Protein 2Z73 (pdb70)

GO terms:
  GO:0016020 membrane (C, IDA)
  GO:0016918 retinal binding (F, IDA)

Foldseek 3Di:
DALADDPFADDDVLQRVDDADDLVVLQCLQVLLQVLLVLLLVLLVLLLVLLVPPPVNPFLLCVLVNQLSVLLNQLSNLQHPPQQSVCSNVLHRPPHDVSQLVQQLSNQLSLLLNLLSLLVSLVQLCQQQLDEVVRRDHDDNVNSVVSVVCSNVLSNVLSCCQVPPLWHWAAAQSRRHIHTDLQDADPSNVVSLVCCCVSSPVNSVCSNCVSVVSSVVCVVVHVVVLVVVVVVPQPVLSVLVVLLNVLSVLVSVLSVVLSVLQCVLVVQLSVLSNCSRPNDVVCRHSCSNSVSVSSNSSSSSPSSVSCCQRPQVSVVSCCVPVVVVCPVPDHDPVSCVSVCSNPPDDDPSD/DAQLDDPFADDDVLQRPDDADDLCVLQVLLVLLQVLLVLLLVLLVLLLVLLVPPPVNVFLLCVLVNQLSVLLNQLSNLQHPPQQNVCSNVLHRDPHDVSQLVSQLSNQLSLLLNLLSLLVSLVLLCQQALDDPVRRDHDHNVVSVVSNVVSNCQSNVLSVCQVVPQWHWAAAQSRRHIHTDLQDQDPSNVVSLVCSCVSSPVVSVVSNCVSVVSRVVRVVVRVVVLVVPVPPPPDCVNLQVVLLVVLSVLVVVLSVVLSCLLCVLQVQLSVLSVCSNPNDVVCNHSCSNVVSVSSNSSSSSPSSVSCCQRVQVSVVSCCVPVVVVCVVPHHDPVSCPSVCSNPVDDD

Radius of gyration: 41.94 Å; Cα contacts (8 Å, |Δi|>4): 1017; chains: 2; bounding box: 40×45×154 Å

Structure (mmCIF, N/CA/C/O backbone):
data_2Z73
#
_entry.id   2Z73
#
_cell.length_a   122.550
_cell.length_b   122.550
_cell.length_c   158.740
_cell.angle_alpha   90.00
_cell.angle_beta   90.00
_cell.angle_gamma   120.00
#
_symmetry.space_group_name_H-M   'P 62'
#
loop_
_entity.id
_entity.type
_entity.pdbx_description
1 polymer Rhodopsin
2 non-polymer 'octyl beta-D-glucopyranoside'
3 non-polymer RETINAL
4 non-polymer 'PALMITIC ACID'
5 non-polymer DOCOSANE
6 non-polymer 'SULFATE ION'
7 non-polymer 1,2-DIACYL-SN-GLYCERO-3-PHOSPHOCHOLINE
8 water water
#
loop_
_atom_site.group_PDB
_atom_site.id
_atom_site.type_symbol
_atom_site.label_atom_id
_atom_site.label_alt_id
_atom_site.label_comp_id
_atom_site.label_asym_id
_atom_site.label_entity_id
_atom_site.label_seq_id
_atom_site.pdbx_PDB_ins_code
_atom_site.Cartn_x
_atom_site.Cartn_y
_atom_site.Cartn_z
_atom_site.occupancy
_atom_site.B_iso_or_equiv
_atom_site.auth_seq_id
_atom_site.auth_comp_id
_atom_site.auth_asym_id
_atom_site.auth_atom_id
_atom_site.pdbx_PDB_model_num
ATOM 1 N N . GLU A 1 9 ? 5.011 32.057 32.041 1.00 71.96 9 GLU A N 1
ATOM 2 C CA . GLU A 1 9 ? 6.355 32.375 31.472 1.00 72.88 9 GLU A CA 1
ATOM 3 C C . GLU A 1 9 ? 7.470 32.238 32.511 1.00 72.11 9 GLU A C 1
ATOM 4 O O . GLU A 1 9 ? 8.579 31.821 32.181 1.00 72.64 9 GLU A O 1
ATOM 10 N N . THR A 1 10 ? 7.168 32.607 33.758 1.00 70.09 10 THR A N 1
ATOM 11 C CA . THR A 1 10 ? 8.123 32.520 34.863 1.00 63.01 10 THR A CA 1
ATOM 12 C C . THR A 1 10 ? 7.415 31.978 36.105 1.00 61.08 10 THR A C 1
ATOM 13 O O . THR A 1 10 ? 6.182 31.921 36.148 1.00 58.92 10 THR A O 1
ATOM 17 N N . TRP A 1 11 ? 8.201 31.577 37.104 1.00 58.68 11 TRP A N 1
ATOM 18 C CA . TRP A 1 11 ? 7.681 31.025 38.358 1.00 55.01 11 TRP A CA 1
ATOM 19 C C . TRP A 1 11 ? 7.704 32.045 39.484 1.00 55.47 11 TRP A C 1
ATOM 20 O O . TRP A 1 11 ? 7.123 31.820 40.540 1.00 58.96 11 TRP A O 1
ATOM 31 N N . TRP A 1 12 ? 8.389 33.158 39.264 1.00 54.25 12 TRP A N 1
ATOM 32 C CA . TRP A 1 12 ? 8.523 34.178 40.285 1.00 53.19 12 TRP A CA 1
ATOM 33 C C . TRP A 1 12 ? 7.668 35.421 40.064 1.00 51.38 12 TRP A C 1
ATOM 34 O O . TRP A 1 12 ? 7.538 36.247 40.967 1.00 51.29 12 TRP A O 1
ATOM 45 N N . TYR A 1 13 ? 7.087 35.563 38.878 1.00 49.82 13 TYR A N 1
ATOM 46 C CA . TYR A 1 13 ? 6.306 36.758 38.574 1.00 51.13 13 TYR A CA 1
ATOM 47 C C . TYR A 1 13 ? 5.193 37.127 39.522 1.00 50.79 13 TYR A C 1
ATOM 48 O O . TYR A 1 13 ? 4.280 36.343 39.769 1.00 50.90 13 TYR A O 1
ATOM 57 N N . ASN A 1 14 ? 5.266 38.348 40.034 1.00 48.69 14 ASN A N 1
ATOM 58 C CA . ASN A 1 14 ? 4.243 38.843 40.923 1.00 47.87 14 ASN A CA 1
ATOM 59 C C . ASN A 1 14 ? 3.583 40.057 40.277 1.00 48.35 14 ASN A C 1
ATOM 60 O O . ASN A 1 14 ? 4.233 41.054 39.980 1.00 46.58 14 ASN A O 1
ATOM 65 N N . PRO A 1 15 ? 2.273 39.981 40.046 1.00 50.04 15 PRO A N 1
ATOM 66 C CA . PRO A 1 15 ? 1.560 41.096 39.428 1.00 48.75 15 PRO A CA 1
ATOM 67 C C . PRO A 1 15 ? 1.474 42.349 40.286 1.00 48.31 15 PRO A C 1
ATOM 68 O O . PRO A 1 15 ? 1.180 43.427 39.774 1.00 48.29 15 PRO A O 1
ATOM 72 N N . SER A 1 16 ? 1.746 42.214 41.583 1.00 49.09 16 SER A N 1
ATOM 73 C CA . SER A 1 16 ? 1.661 43.340 42.521 1.00 47.28 16 SER A CA 1
ATOM 74 C C . SER A 1 16 ? 2.999 43.978 42.865 1.00 49.04 16 SER A C 1
ATOM 75 O O . SER A 1 16 ? 3.078 45.185 43.098 1.00 48.66 16 SER A O 1
ATOM 78 N N . ILE A 1 17 ? 4.045 43.158 42.903 1.00 50.93 17 ILE A N 1
ATOM 79 C CA . ILE A 1 17 ? 5.371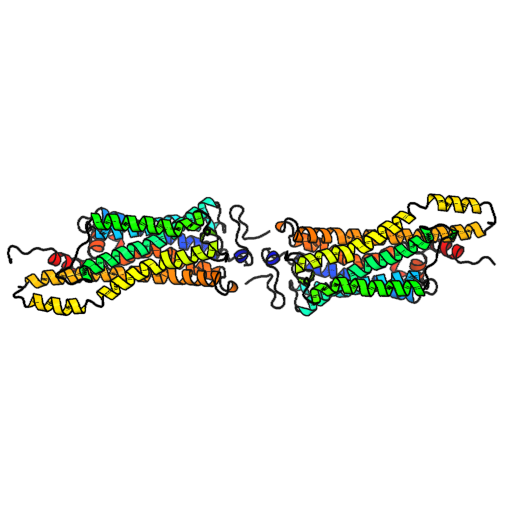 43.606 43.294 1.00 49.88 17 ILE A CA 1
ATOM 80 C C . ILE A 1 17 ? 6.420 43.230 42.250 1.00 52.39 17 ILE A C 1
ATOM 81 O O . ILE A 1 17 ? 6.429 42.106 41.753 1.00 54.40 17 ILE A O 1
ATOM 86 N N . VAL A 1 18 ? 7.301 44.170 41.913 1.00 49.62 18 VAL A N 1
ATOM 87 C CA . VAL A 1 18 ? 8.338 43.895 40.926 1.00 47.50 18 VAL A CA 1
ATOM 88 C C . VAL A 1 18 ? 9.512 43.232 41.613 1.00 44.80 18 VAL A C 1
ATOM 89 O O . VAL A 1 18 ? 10.237 43.885 42.345 1.00 42.14 18 VAL A O 1
ATOM 93 N N . VAL A 1 19 ? 9.691 41.938 41.368 1.00 44.08 19 VAL A N 1
ATOM 94 C CA . VAL A 1 19 ? 10.789 41.170 41.942 1.00 43.69 19 VAL A CA 1
ATOM 95 C C . VAL A 1 19 ? 12.142 41.593 41.379 1.00 43.87 19 VAL A C 1
ATOM 96 O O . VAL A 1 19 ? 12.318 41.657 40.170 1.00 48.86 19 VAL A O 1
ATOM 100 N N . HIS A 1 20 ? 13.100 41.877 42.249 1.00 45.30 20 HIS A N 1
ATOM 101 C CA . HIS A 1 20 ? 14.424 42.278 41.801 1.00 45.86 20 HIS A CA 1
ATOM 102 C C . HIS A 1 20 ? 15.000 41.181 40.935 1.00 48.52 20 HIS A C 1
ATOM 103 O O . HIS A 1 20 ? 14.874 40.000 41.259 1.00 49.87 20 HIS A O 1
ATOM 110 N N . PRO A 1 21 ? 15.645 41.556 39.817 1.00 49.22 21 PRO A N 1
ATOM 111 C CA . PRO A 1 21 ? 16.259 40.626 38.868 1.00 48.14 21 PRO A CA 1
ATOM 112 C C . PRO A 1 21 ? 17.076 39.538 39.553 1.00 49.44 21 PRO A C 1
ATOM 113 O O . PRO A 1 21 ? 17.087 38.386 39.122 1.00 51.32 21 PRO A O 1
ATOM 117 N N . HIS A 1 22 ? 17.758 39.911 40.628 1.00 48.63 22 HIS A N 1
ATOM 118 C CA . HIS A 1 22 ? 18.583 38.963 41.351 1.00 46.28 22 HIS A CA 1
ATOM 119 C C . HIS A 1 22 ? 17.862 37.702 41.789 1.00 46.06 22 HIS A C 1
ATOM 120 O O . HIS A 1 22 ? 18.412 36.607 41.684 1.00 49.75 22 HIS A O 1
ATOM 127 N N . TRP A 1 23 ? 16.641 37.841 42.288 1.00 45.13 23 TRP A N 1
ATOM 128 C CA . TRP A 1 23 ? 15.892 36.669 42.745 1.00 45.22 23 TRP A CA 1
ATOM 129 C C . TRP A 1 23 ? 15.264 35.919 41.578 1.00 44.52 23 TRP A C 1
ATOM 130 O O . TRP A 1 23 ? 14.820 34.785 41.714 1.00 43.05 23 TRP A O 1
ATOM 141 N N . ARG A 1 24 ? 15.251 36.559 40.419 1.00 46.30 24 ARG A N 1
ATOM 142 C CA . ARG A 1 24 ? 14.649 35.989 39.223 1.00 46.17 24 ARG A CA 1
ATOM 143 C C . ARG A 1 24 ? 15.497 34.984 38.472 1.00 47.68 24 ARG A C 1
ATOM 144 O O . ARG A 1 24 ? 14.975 34.197 37.692 1.00 48.87 24 ARG A O 1
ATOM 152 N N . GLU A 1 25 ? 16.801 34.993 38.697 1.00 49.01 25 GLU A N 1
ATOM 153 C CA . GLU A 1 25 ? 17.658 34.072 37.976 1.00 50.09 25 GLU A CA 1
ATOM 154 C C . GLU A 1 25 ? 17.701 32.671 38.577 1.00 49.48 25 GLU A C 1
ATOM 155 O O . GLU A 1 25 ? 18.243 31.746 37.976 1.00 53.39 25 GLU A O 1
ATOM 161 N N . PHE A 1 26 ? 17.116 32.497 39.750 1.00 48.05 26 PHE A N 1
ATOM 162 C CA . PHE A 1 26 ? 17.150 31.196 40.394 1.00 48.02 26 PHE A CA 1
ATOM 163 C C . PHE A 1 26 ? 15.994 30.296 40.032 1.00 49.02 26 PHE A C 1
ATOM 164 O O . PHE A 1 26 ? 14.954 30.757 39.570 1.00 48.05 26 PHE A O 1
ATOM 172 N N . ASP A 1 27 ? 16.201 28.996 40.223 1.00 52.11 27 ASP A N 1
ATOM 173 C CA . ASP A 1 27 ? 15.171 28.014 39.954 1.00 52.71 27 ASP A CA 1
ATOM 174 C C . ASP A 1 27 ? 14.266 28.058 41.161 1.00 53.48 27 ASP A C 1
ATOM 175 O O . ASP A 1 27 ? 14.673 28.497 42.237 1.00 54.76 27 ASP A O 1
ATOM 180 N N . GLN A 1 28 ? 13.037 27.597 40.996 1.00 53.99 28 GLN A N 1
ATOM 181 C CA . GLN A 1 28 ? 12.103 27.611 42.100 1.00 51.84 28 GLN A CA 1
ATOM 182 C C . GLN A 1 28 ? 12.337 26.444 43.036 1.00 51.98 28 GLN A C 1
ATOM 183 O O . GLN A 1 28 ? 12.336 25.288 42.611 1.00 52.63 28 GLN A O 1
ATOM 189 N N . VAL A 1 29 ? 12.536 26.754 44.315 1.00 51.08 29 VAL A N 1
ATOM 190 C CA . VAL A 1 29 ? 12.757 25.740 45.333 1.00 50.64 29 VAL A CA 1
ATOM 191 C C . VAL A 1 29 ? 11.587 24.767 45.316 1.00 53.84 29 VAL A C 1
ATOM 192 O O . VAL A 1 29 ? 10.497 25.105 44.877 1.00 57.85 29 VAL A O 1
ATOM 196 N N . PRO A 1 30 ? 11.802 23.538 45.797 1.00 56.05 30 PRO A N 1
ATOM 197 C CA . PRO A 1 30 ? 10.776 22.493 45.838 1.00 56.28 30 PRO A CA 1
ATOM 198 C C . PRO A 1 30 ? 9.554 22.834 46.696 1.00 56.91 30 PRO A C 1
ATOM 199 O O . PRO A 1 30 ? 9.640 23.628 47.632 1.00 57.81 30 PRO A O 1
ATOM 203 N N . ASP A 1 31 ? 8.423 22.208 46.383 1.00 55.40 31 ASP A N 1
ATOM 204 C CA . ASP A 1 31 ? 7.187 22.430 47.128 1.00 55.74 31 ASP A CA 1
ATOM 205 C C . ASP A 1 31 ? 7.395 22.216 48.626 1.00 57.41 31 ASP A C 1
ATOM 206 O O . ASP A 1 31 ? 6.996 23.042 49.449 1.00 59.64 31 ASP A O 1
ATOM 211 N N . ALA A 1 32 ? 8.016 21.095 48.972 1.00 56.51 32 ALA A N 1
ATOM 212 C CA . ALA A 1 32 ? 8.256 20.755 50.360 1.00 53.79 32 ALA A CA 1
ATOM 213 C C . ALA A 1 32 ? 8.937 21.879 51.114 1.00 53.80 32 ALA A C 1
ATOM 214 O O . ALA A 1 32 ? 8.735 22.031 52.320 1.00 54.45 32 ALA A O 1
ATOM 216 N N . VAL A 1 33 ? 9.742 22.670 50.413 1.00 52.02 33 VAL A N 1
ATOM 217 C CA . VAL A 1 33 ? 10.450 23.763 51.066 1.00 51.95 33 VAL A CA 1
ATOM 218 C C . VAL A 1 33 ? 9.511 24.917 51.388 1.00 52.09 33 VAL A C 1
ATOM 219 O O . VAL A 1 33 ? 9.633 25.562 52.434 1.00 52.83 33 VAL A O 1
ATOM 223 N N . TYR A 1 34 ? 8.587 25.188 50.478 1.00 51.02 34 TYR A N 1
ATOM 224 C CA . TYR A 1 34 ? 7.629 26.257 50.679 1.00 51.57 34 TYR A CA 1
ATOM 225 C C . TYR A 1 34 ? 6.720 25.882 51.830 1.00 53.02 34 TYR A C 1
ATOM 226 O O . TYR A 1 34 ? 6.445 26.702 52.706 1.00 50.45 34 TYR A O 1
ATOM 235 N N . TYR A 1 35 ? 6.261 24.632 51.810 1.00 53.54 35 TYR A N 1
ATOM 236 C CA . TYR A 1 35 ? 5.367 24.096 52.833 1.00 55.20 35 TYR A CA 1
ATOM 237 C C . TYR A 1 35 ? 6.004 24.091 54.220 1.00 52.95 35 TYR A C 1
ATOM 238 O O . TYR A 1 35 ? 5.360 24.430 55.214 1.00 54.96 35 TYR A O 1
ATOM 247 N N . SER A 1 36 ? 7.271 23.714 54.285 1.00 49.42 36 SER A N 1
ATOM 248 C CA . SER A 1 36 ? 7.956 23.692 55.548 1.00 49.35 36 SER A CA 1
ATOM 249 C C . SER A 1 36 ? 8.110 25.123 56.037 1.00 48.48 36 SER A C 1
ATOM 250 O O . SER A 1 36 ? 7.931 25.410 57.223 1.00 46.50 36 SER A O 1
ATOM 253 N N . LEU A 1 37 ? 8.432 26.024 55.119 1.00 47.52 37 LEU A N 1
ATOM 254 C CA . LEU A 1 37 ? 8.608 27.424 55.485 1.00 49.22 37 LEU A CA 1
ATOM 255 C C . LEU A 1 37 ? 7.328 27.995 56.102 1.00 49.56 37 LEU A C 1
ATOM 256 O O . LEU A 1 37 ? 7.370 28.644 57.144 1.00 48.35 37 LEU A O 1
ATOM 261 N N . GLY A 1 38 ? 6.195 27.732 55.455 1.00 50.84 38 GLY A N 1
ATOM 262 C CA . GLY A 1 38 ? 4.921 28.214 55.952 1.00 50.76 38 GLY A CA 1
ATOM 263 C C . GLY A 1 38 ? 4.584 27.609 57.302 1.00 51.37 38 GLY A C 1
ATOM 264 O O . GLY A 1 38 ? 4.160 28.308 58.218 1.00 53.43 38 GLY A O 1
ATOM 265 N N . ILE A 1 39 ? 4.770 26.301 57.430 1.00 49.85 39 ILE A N 1
ATOM 266 C CA . ILE A 1 39 ? 4.489 25.632 58.686 1.00 46.84 39 ILE A CA 1
ATOM 267 C C . ILE A 1 39 ? 5.393 26.213 59.752 1.00 45.31 39 ILE A C 1
ATOM 268 O O . ILE A 1 39 ? 4.968 26.487 60.868 1.00 46.64 39 ILE A O 1
ATOM 273 N N . PHE A 1 40 ? 6.650 26.411 59.393 1.00 46.32 40 PHE A N 1
ATOM 274 C CA . PHE A 1 40 ? 7.621 26.944 60.333 1.00 46.03 40 PHE A CA 1
ATOM 275 C C . PHE A 1 40 ? 7.200 28.290 60.917 1.00 45.64 40 PHE A C 1
ATOM 276 O O . PHE A 1 40 ? 6.999 28.418 62.135 1.00 45.23 40 PHE A O 1
ATOM 284 N N . ILE A 1 41 ? 7.075 29.291 60.045 1.00 43.47 41 ILE A N 1
ATOM 285 C CA . ILE A 1 41 ? 6.707 30.631 60.484 1.00 42.58 41 ILE A CA 1
ATOM 286 C C . ILE A 1 41 ? 5.333 30.671 61.162 1.00 41.19 41 ILE A C 1
ATOM 287 O O . ILE A 1 41 ? 5.095 31.505 62.033 1.00 38.11 41 ILE A O 1
ATOM 292 N N . GLY A 1 42 ? 4.447 29.757 60.761 1.00 40.24 42 GLY A N 1
ATOM 293 C CA . GLY A 1 42 ? 3.128 29.679 61.355 1.00 39.35 42 GLY A CA 1
ATOM 294 C C . GLY A 1 42 ? 3.244 29.280 62.814 1.00 40.47 42 GLY A C 1
ATOM 295 O O . GLY A 1 42 ? 2.510 29.774 63.677 1.00 43.05 42 GLY A O 1
ATOM 296 N N . ILE A 1 43 ? 4.183 28.389 63.104 1.00 41.53 43 ILE A N 1
ATOM 297 C CA . ILE A 1 43 ? 4.398 27.938 64.467 1.00 42.94 43 ILE A CA 1
ATOM 298 C C . ILE A 1 43 ? 5.105 29.029 65.283 1.00 42.64 43 ILE A C 1
ATOM 299 O O . ILE A 1 43 ? 5.051 29.024 66.511 1.00 45.32 43 ILE A O 1
ATOM 304 N N . CYS A 1 44 ? 5.765 29.970 64.616 1.00 42.72 44 CYS A N 1
ATOM 305 C CA . CYS A 1 44 ? 6.394 31.061 65.349 1.00 43.12 44 CYS A CA 1
ATOM 306 C C . CYS A 1 44 ? 5.260 32.012 65.700 1.00 40.31 44 CYS A C 1
ATOM 307 O O . CYS A 1 44 ? 5.290 32.696 66.722 1.00 38.72 44 CYS A O 1
ATOM 310 N N . GLY A 1 45 ? 4.246 32.042 64.844 1.00 39.02 45 GLY A N 1
ATOM 311 C CA . GLY A 1 45 ? 3.087 32.877 65.099 1.00 40.03 45 GLY A CA 1
ATOM 312 C C . GLY A 1 45 ? 2.370 32.403 66.350 1.00 39.71 45 GLY A C 1
ATOM 313 O O . GLY A 1 45 ? 2.069 33.185 67.250 1.00 39.18 45 GLY A O 1
ATOM 314 N N . ILE A 1 46 ? 2.102 31.106 66.412 1.00 38.64 46 ILE A N 1
ATOM 315 C CA . ILE A 1 46 ? 1.420 30.536 67.568 1.00 40.76 46 ILE A CA 1
ATOM 316 C C . ILE A 1 46 ? 2.228 30.728 68.859 1.00 42.46 46 ILE A C 1
ATOM 317 O O . ILE A 1 46 ? 1.738 31.324 69.829 1.00 44.26 46 ILE A O 1
ATOM 322 N N . ILE A 1 47 ? 3.459 30.223 68.875 1.00 42.70 47 ILE A N 1
ATOM 323 C CA . ILE A 1 47 ? 4.292 30.331 70.059 1.00 42.10 47 ILE A CA 1
ATOM 324 C C . ILE A 1 47 ? 4.544 31.781 70.408 1.00 42.72 47 ILE A C 1
ATOM 325 O O . ILE A 1 47 ? 4.400 32.182 71.568 1.00 45.39 47 ILE A O 1
ATOM 330 N N . GLY A 1 48 ? 4.908 32.578 69.411 1.00 40.21 48 GLY A N 1
ATOM 331 C CA . GLY A 1 48 ? 5.162 33.991 69.653 1.00 40.13 48 GLY A CA 1
ATOM 332 C C . GLY A 1 48 ? 3.979 34.739 70.251 1.00 41.49 48 GLY A C 1
ATOM 333 O O . GLY A 1 48 ? 4.112 35.391 71.291 1.00 39.97 48 GLY A O 1
ATOM 334 N N . CYS A 1 49 ? 2.819 34.661 69.600 1.00 42.35 49 CYS A N 1
ATOM 335 C CA . CYS A 1 49 ? 1.630 35.350 70.111 1.00 39.96 49 CYS A CA 1
ATOM 336 C C . CYS A 1 49 ? 1.195 34.710 71.424 1.00 37.87 49 CYS A C 1
ATOM 337 O O . CYS A 1 49 ? 0.812 35.399 72.364 1.00 37.74 49 CYS A O 1
ATOM 340 N N . GLY A 1 50 ? 1.265 33.386 71.486 1.00 36.98 50 GLY A N 1
ATOM 341 C CA . GLY A 1 50 ? 0.879 32.706 72.702 1.00 38.99 50 GLY A CA 1
ATOM 342 C C . GLY A 1 50 ? 1.748 33.139 73.866 1.00 40.60 50 GLY A C 1
ATOM 343 O O . GLY A 1 50 ? 1.256 33.688 74.865 1.00 42.23 50 GLY A O 1
ATOM 344 N N . GLY A 1 51 ? 3.052 32.910 73.734 1.00 38.73 51 GLY A N 1
ATOM 345 C CA . GLY A 1 51 ? 3.972 33.276 74.792 1.00 37.82 51 GLY A CA 1
ATOM 346 C C . GLY A 1 51 ? 4.018 34.751 75.145 1.00 35.55 51 GLY A C 1
ATOM 347 O O . GLY A 1 51 ? 4.057 35.116 76.315 1.00 35.77 51 GLY A O 1
ATOM 348 N N . ASN A 1 52 ? 4.017 35.618 74.148 1.00 37.23 52 ASN A N 1
ATOM 349 C CA . ASN A 1 52 ? 4.081 37.037 74.445 1.00 42.37 52 ASN A CA 1
ATOM 350 C C . ASN A 1 52 ? 2.792 37.543 75.056 1.00 43.25 52 ASN A C 1
ATOM 351 O O . ASN A 1 52 ? 2.804 38.489 75.848 1.00 41.90 52 ASN A O 1
ATOM 356 N N . GLY A 1 53 ? 1.676 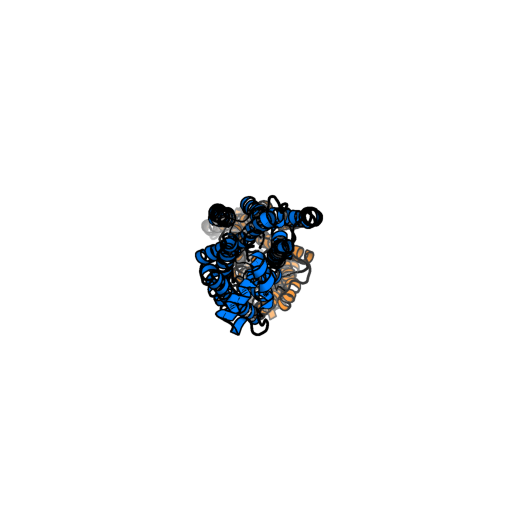36.914 74.694 1.00 43.31 53 GLY A N 1
ATOM 357 C CA . GLY A 1 53 ? 0.402 37.328 75.259 1.00 41.53 53 GLY A CA 1
ATOM 358 C C . GLY A 1 53 ? 0.422 37.047 76.755 1.00 41.07 53 GLY A C 1
ATOM 359 O O . GLY A 1 53 ? 0.017 37.872 77.566 1.00 40.44 53 GLY A O 1
ATOM 360 N N . ILE A 1 54 ? 0.916 35.867 77.111 1.00 38.87 54 ILE A N 1
ATOM 361 C CA . ILE A 1 54 ? 0.991 35.472 78.500 1.00 38.68 54 ILE A CA 1
ATOM 362 C C . ILE A 1 54 ? 1.815 36.440 79.338 1.00 41.13 54 ILE A C 1
ATOM 363 O O . ILE A 1 54 ? 1.413 36.802 80.440 1.00 43.99 54 ILE A O 1
ATOM 368 N N . VAL A 1 55 ? 2.971 36.855 78.831 1.00 42.91 55 VAL A N 1
ATOM 369 C CA . VAL A 1 55 ? 3.793 37.776 79.591 1.00 42.64 55 VAL A CA 1
ATOM 370 C C . VAL A 1 55 ? 3.043 39.088 79.750 1.00 40.88 55 VAL A C 1
ATOM 371 O O . VAL A 1 55 ? 2.945 39.618 80.859 1.00 43.07 55 VAL A O 1
ATOM 375 N N . ILE A 1 56 ? 2.476 39.598 78.667 1.00 41.22 56 ILE A N 1
ATOM 376 C CA . ILE A 1 56 ? 1.715 40.837 78.762 1.00 46.67 56 ILE A CA 1
ATOM 377 C C . ILE A 1 56 ? 0.545 40.697 79.744 1.00 47.49 56 ILE A C 1
ATOM 378 O O . ILE A 1 56 ? 0.309 41.582 80.568 1.00 46.94 56 ILE A O 1
ATOM 383 N N . TYR A 1 57 ? -0.185 39.588 79.648 1.00 48.96 57 TYR A N 1
ATOM 384 C CA . TYR A 1 57 ? -1.325 39.345 80.528 1.00 48.79 57 TYR A CA 1
ATOM 385 C C . TYR A 1 57 ? -0.860 39.275 81.971 1.00 49.73 57 TYR A C 1
ATOM 386 O O . TYR A 1 57 ? -1.288 40.075 82.799 1.00 50.07 57 TYR A O 1
ATOM 395 N N . LEU A 1 58 ? 0.030 38.328 82.262 1.00 49.26 58 LEU A N 1
ATOM 396 C CA . LEU A 1 58 ? 0.557 38.152 83.613 1.00 48.99 58 LEU A CA 1
ATOM 397 C C . LEU A 1 58 ? 1.252 39.392 84.196 1.00 49.64 58 LEU A C 1
ATOM 398 O O . LEU A 1 58 ? 1.001 39.759 85.344 1.00 47.80 58 LEU A O 1
ATOM 403 N N . PHE A 1 59 ? 2.112 40.045 83.417 1.00 50.96 59 PHE A N 1
ATOM 404 C CA . PHE A 1 59 ? 2.807 41.218 83.940 1.00 52.35 59 PHE A CA 1
ATOM 405 C C . PHE A 1 59 ? 1.914 42.427 84.221 1.00 50.84 59 PHE A C 1
ATOM 406 O O . PHE A 1 59 ? 2.143 43.143 85.192 1.00 47.74 59 PHE A O 1
ATOM 414 N N . THR A 1 60 ? 0.901 42.663 83.394 1.00 52.35 60 THR A N 1
ATOM 415 C CA . THR A 1 60 ? 0.017 43.797 83.651 1.00 54.81 60 THR A CA 1
ATOM 416 C C . THR A 1 60 ? -1.000 43.506 84.757 1.00 56.83 60 THR A C 1
ATOM 417 O O . THR A 1 60 ? -1.550 44.432 85.344 1.00 59.00 60 THR A O 1
ATOM 421 N N . LYS A 1 61 ? -1.228 42.232 85.061 1.00 57.56 61 LYS A N 1
ATOM 422 C CA . LYS A 1 61 ? -2.220 41.890 86.062 1.00 59.00 61 LYS A CA 1
ATOM 423 C C . LYS A 1 61 ? -1.750 41.328 87.402 1.00 59.77 61 LYS A C 1
ATOM 424 O O . LYS A 1 61 ? -2.554 41.188 88.326 1.00 61.10 61 LYS A O 1
ATOM 430 N N . THR A 1 62 ? -0.467 41.007 87.522 1.00 57.53 62 THR A N 1
ATOM 431 C CA . THR A 1 62 ? 0.033 40.479 88.779 1.00 55.70 62 THR A CA 1
ATOM 432 C C . THR A 1 62 ? 0.581 41.619 89.624 1.00 57.84 62 THR A C 1
ATOM 433 O O . THR A 1 62 ? 1.242 42.517 89.099 1.00 59.75 62 THR A O 1
ATOM 437 N N . LYS A 1 63 ? 0.303 41.585 90.928 1.00 58.07 63 LYS A N 1
ATOM 438 C CA . LYS A 1 63 ? 0.745 42.632 91.846 1.00 57.49 63 LYS A CA 1
ATOM 439 C C . LYS A 1 63 ? 2.244 42.611 92.111 1.00 58.05 63 LYS A C 1
ATOM 440 O O . LYS A 1 63 ? 2.877 43.663 92.229 1.00 58.11 63 LYS A O 1
ATOM 446 N N . SER A 1 64 ? 2.816 41.418 92.212 1.00 56.47 64 SER A N 1
ATOM 447 C CA . SER A 1 64 ? 4.240 41.291 92.474 1.00 56.26 64 SER A CA 1
ATOM 448 C C . SER A 1 64 ? 5.087 41.752 91.297 1.00 58.64 64 SER A C 1
ATOM 449 O O . SER A 1 64 ? 6.285 41.996 91.449 1.00 61.33 64 SER A O 1
ATOM 452 N N . LEU A 1 65 ? 4.466 41.881 90.127 1.00 58.03 65 LEU A N 1
ATOM 453 C CA . LEU A 1 65 ? 5.180 42.315 88.930 1.00 57.41 65 LEU A CA 1
ATOM 454 C C . LEU A 1 65 ? 4.792 43.740 88.510 1.00 59.78 65 LEU A C 1
ATOM 455 O O . LEU A 1 65 ? 4.916 44.096 87.342 1.00 59.53 65 LEU A O 1
ATOM 460 N N . GLN A 1 66 ? 4.354 44.561 89.460 1.00 63.77 66 GLN A N 1
ATOM 461 C CA . GLN A 1 66 ? 3.914 45.926 89.161 1.00 69.21 66 GLN A CA 1
ATOM 462 C C . GLN A 1 66 ? 4.944 47.068 89.172 1.00 71.52 66 GLN A C 1
ATOM 463 O O . GLN A 1 66 ? 4.559 48.246 89.151 1.00 73.67 66 GLN A O 1
ATOM 469 N N . THR A 1 67 ? 6.233 46.747 89.205 1.00 70.31 67 THR A N 1
ATOM 470 C CA . THR A 1 67 ? 7.256 47.792 89.212 1.00 68.74 67 THR A CA 1
ATOM 471 C C . THR A 1 67 ? 7.408 48.452 87.840 1.00 65.36 67 THR A C 1
ATOM 472 O O . THR A 1 67 ? 7.148 47.827 86.816 1.00 65.11 67 THR A O 1
ATOM 476 N N . PRO A 1 68 ? 7.833 49.729 87.803 1.00 63.43 68 PRO A N 1
ATOM 477 C CA . PRO A 1 68 ? 8.019 50.474 86.552 1.00 61.65 68 PRO A CA 1
ATOM 478 C C . PRO A 1 68 ? 8.883 49.811 85.480 1.00 60.13 68 PRO A C 1
ATOM 479 O O . PRO A 1 68 ? 8.497 49.768 84.315 1.00 59.08 68 PRO A O 1
ATOM 483 N N . ALA A 1 69 ? 10.048 49.301 85.867 1.00 61.35 69 ALA A N 1
ATOM 484 C CA . ALA A 1 69 ? 10.950 48.652 84.912 1.00 61.16 69 ALA A CA 1
ATOM 485 C C . ALA A 1 69 ? 10.263 47.547 84.110 1.00 59.63 69 ALA A C 1
ATOM 486 O O . ALA A 1 69 ? 10.537 47.371 82.926 1.00 59.57 69 ALA A O 1
ATOM 488 N N . ASN A 1 70 ? 9.375 46.804 84.764 1.00 59.26 70 ASN A N 1
ATOM 489 C CA . ASN A 1 70 ? 8.645 45.717 84.119 1.00 55.93 70 ASN A CA 1
ATOM 490 C C . ASN A 1 70 ? 7.840 46.195 82.923 1.00 54.65 70 ASN A C 1
ATOM 491 O O . ASN A 1 70 ? 7.403 45.393 82.100 1.00 51.97 70 ASN A O 1
ATOM 496 N N . MET A 1 71 ? 7.630 47.505 82.844 1.00 53.71 71 MET A N 1
ATOM 497 C CA . MET A 1 71 ? 6.913 48.084 81.720 1.00 53.51 71 MET A CA 1
ATOM 498 C C . MET A 1 71 ? 7.732 47.757 80.464 1.00 53.36 71 MET A C 1
ATOM 499 O O . MET A 1 71 ? 7.172 47.424 79.416 1.00 51.12 71 MET A O 1
ATOM 504 N N . PHE A 1 72 ? 9.061 47.839 80.588 1.00 52.43 72 PHE A N 1
ATOM 505 C CA . PHE A 1 72 ? 9.952 47.537 79.473 1.00 49.82 72 PHE A CA 1
ATOM 506 C C . PHE A 1 72 ? 9.675 46.115 79.007 1.00 47.58 72 PHE A C 1
ATOM 507 O O . PHE A 1 72 ? 9.597 45.857 77.809 1.00 44.68 72 PHE A O 1
ATOM 515 N N . ILE A 1 73 ? 9.537 45.195 79.962 1.00 48.00 73 ILE A N 1
ATOM 516 C CA . ILE A 1 73 ? 9.263 43.794 79.646 1.00 51.34 73 ILE A CA 1
ATOM 517 C C . ILE A 1 73 ? 7.963 43.681 78.855 1.00 51.60 73 ILE A C 1
ATOM 518 O O . ILE A 1 73 ? 7.875 42.944 77.872 1.00 50.28 73 ILE A O 1
ATOM 523 N N . ILE A 1 74 ? 6.955 44.423 79.293 1.00 49.33 74 ILE A N 1
ATOM 524 C CA . ILE A 1 74 ? 5.678 44.400 78.618 1.00 47.96 74 ILE A CA 1
ATOM 525 C C . ILE A 1 74 ? 5.851 44.951 77.210 1.00 46.40 74 ILE A C 1
ATOM 526 O O . ILE A 1 74 ? 5.405 44.345 76.233 1.00 46.65 74 ILE A O 1
ATOM 531 N N . ASN A 1 75 ? 6.515 46.098 77.111 1.00 45.66 75 ASN A N 1
ATOM 532 C CA . ASN A 1 75 ? 6.752 46.738 75.823 1.00 44.23 75 ASN A CA 1
ATOM 533 C C . ASN A 1 75 ? 7.449 45.763 74.867 1.00 44.03 75 ASN A C 1
ATOM 534 O O . ASN A 1 75 ? 7.110 45.693 73.680 1.00 40.89 75 ASN A O 1
ATOM 539 N N . LEU A 1 76 ? 8.419 45.019 75.399 1.00 42.58 76 LEU A N 1
ATOM 540 C CA . LEU A 1 76 ? 9.167 44.037 74.618 1.00 40.80 76 LEU A CA 1
ATOM 541 C C . LEU A 1 76 ? 8.215 42.939 74.123 1.00 41.84 76 LEU A C 1
ATOM 542 O O . LEU A 1 76 ? 8.272 42.522 72.965 1.00 41.88 76 LEU A O 1
ATOM 547 N N . ALA A 1 77 ? 7.342 42.470 75.011 1.00 41.96 77 ALA A N 1
ATOM 548 C CA . ALA A 1 77 ? 6.395 41.425 74.661 1.00 41.12 77 ALA A CA 1
ATOM 549 C C . ALA A 1 77 ? 5.395 41.899 73.611 1.00 42.02 77 ALA A C 1
ATOM 550 O O . ALA A 1 77 ? 4.990 41.119 72.751 1.00 43.48 77 ALA A O 1
ATOM 552 N N . PHE A 1 78 ? 4.985 43.163 73.682 1.00 41.79 78 PHE A N 1
ATOM 553 C CA . PHE A 1 78 ? 4.032 43.693 72.705 1.00 43.93 78 PHE A CA 1
ATOM 554 C C . PHE A 1 78 ? 4.748 43.695 71.358 1.00 45.62 78 PHE A C 1
ATOM 555 O O . PHE A 1 78 ? 4.178 43.334 70.324 1.00 46.20 78 PHE A O 1
ATOM 563 N N . SER A 1 79 ? 6.006 44.112 71.399 1.00 44.01 79 SER A N 1
ATOM 564 C CA . SER A 1 79 ? 6.848 44.166 70.233 1.00 42.04 79 SER A CA 1
ATOM 565 C C . SER A 1 79 ? 6.948 42.789 69.597 1.00 41.18 79 SER A C 1
ATOM 566 O O . SER A 1 79 ? 6.664 42.609 68.412 1.00 40.72 79 SER A O 1
ATOM 569 N N . ASP A 1 80 ? 7.349 41.807 70.389 1.00 43.10 80 ASP A N 1
ATOM 570 C CA . ASP A 1 80 ? 7.499 40.445 69.895 1.00 45.32 80 ASP A CA 1
ATOM 571 C C . ASP A 1 80 ? 6.164 39.836 69.501 1.00 46.54 80 ASP A C 1
ATOM 572 O O . ASP A 1 80 ? 6.082 39.016 68.570 1.00 46.31 80 ASP A O 1
ATOM 577 N N . PHE A 1 81 ? 5.107 40.236 70.194 1.00 45.63 81 PHE A N 1
ATOM 578 C CA . PHE A 1 81 ? 3.790 39.728 69.864 1.00 44.66 81 PHE A CA 1
ATOM 579 C C . PHE A 1 81 ? 3.433 40.124 68.426 1.00 43.62 81 PHE A C 1
ATOM 580 O O . PHE A 1 81 ? 3.134 39.269 67.598 1.00 44.03 81 PHE A O 1
ATOM 588 N N . THR A 1 82 ? 3.475 41.430 68.161 1.00 42.03 82 THR A N 1
ATOM 589 C CA . THR A 1 82 ? 3.143 41.989 66.857 1.00 42.13 82 THR A CA 1
ATOM 590 C C . THR A 1 82 ? 4.036 41.447 65.746 1.00 41.65 82 THR A C 1
ATOM 591 O O . THR A 1 82 ? 3.586 41.253 64.622 1.00 43.07 82 THR A O 1
ATOM 595 N N . PHE A 1 83 ? 5.308 41.226 66.053 1.00 41.44 83 PHE A N 1
ATOM 596 C CA . PHE A 1 83 ? 6.228 40.697 65.047 1.00 41.19 83 PHE A CA 1
ATOM 597 C C . PHE A 1 83 ? 5.731 39.319 64.614 1.00 38.54 83 PHE A C 1
ATOM 598 O O . PHE A 1 83 ? 5.538 39.043 63.433 1.00 39.02 83 PHE A O 1
ATOM 606 N N . SER A 1 84 ? 5.530 38.456 65.600 1.00 39.85 84 SER A N 1
ATOM 607 C CA . SER A 1 84 ? 5.076 37.103 65.353 1.00 39.47 84 SER A CA 1
ATOM 608 C C . SER A 1 84 ? 3.730 37.056 64.630 1.00 39.56 84 SER A C 1
ATOM 609 O O . SER A 1 84 ? 3.529 36.211 63.750 1.00 39.61 84 SER A O 1
ATOM 612 N N . LEU A 1 85 ? 2.819 37.960 64.995 1.00 35.85 85 LEU A N 1
ATOM 613 C CA . LEU A 1 85 ? 1.497 38.005 64.376 1.00 35.98 85 LEU A CA 1
ATOM 614 C C . LEU A 1 85 ? 1.600 38.343 62.887 1.00 36.85 85 LEU A C 1
ATOM 615 O O . LEU A 1 85 ? 1.231 37.549 62.010 1.00 38.58 85 LEU A O 1
ATOM 620 N N . VAL A 1 86 ? 2.100 39.547 62.631 1.00 37.93 86 VAL A N 1
ATOM 621 C CA . VAL A 1 86 ? 2.235 40.073 61.297 1.00 36.67 86 VAL A CA 1
ATOM 622 C C . VAL A 1 86 ? 3.200 39.324 60.381 1.00 39.46 86 VAL A C 1
ATOM 623 O O . VAL A 1 86 ? 2.946 39.191 59.191 1.00 39.35 86 VAL A O 1
ATOM 627 N N . ASN A 1 87 ? 4.303 38.839 60.935 1.00 40.50 87 ASN A N 1
ATOM 628 C CA . ASN A 1 87 ? 5.298 38.148 60.135 1.00 43.51 87 ASN A CA 1
ATOM 629 C C . ASN A 1 87 ? 5.063 36.662 59.903 1.00 43.07 87 ASN A C 1
ATOM 630 O O . ASN A 1 87 ? 5.781 36.039 59.130 1.00 43.38 87 ASN A O 1
ATOM 635 N N . GLY A 1 88 ? 4.069 36.087 60.566 1.00 41.28 88 GLY A N 1
ATOM 636 C CA . GLY A 1 88 ? 3.815 34.669 60.392 1.00 41.42 88 GLY A CA 1
ATOM 637 C C . GLY A 1 88 ? 2.533 34.390 59.645 1.00 41.96 88 GLY A C 1
ATOM 638 O O . GLY A 1 88 ? 2.488 34.424 58.402 1.00 38.69 88 GLY A O 1
ATOM 639 N N . PHE A 1 89 ? 1.483 34.099 60.410 1.00 42.62 89 PHE A N 1
ATOM 640 C CA . PHE A 1 89 ? 0.175 33.827 59.822 1.00 45.02 89 PHE A CA 1
ATOM 641 C C . PHE A 1 89 ? -0.659 35.102 59.858 1.00 43.81 89 PHE A C 1
ATOM 642 O O . PHE A 1 89 ? -0.702 35.790 60.883 1.00 41.95 89 PHE A O 1
ATOM 650 N N . PRO A 1 90 ? -1.358 35.419 58.749 1.00 41.90 90 PRO A N 1
ATOM 651 C CA . PRO A 1 90 ? -1.430 34.678 57.488 1.00 41.59 90 PRO A CA 1
ATOM 652 C C . PRO A 1 90 ? -0.592 35.203 56.316 1.00 41.91 90 PRO A C 1
ATOM 653 O O . PRO A 1 90 ? -0.462 34.525 55.299 1.00 38.98 90 PRO A O 1
ATOM 657 N N . LEU A 1 91 ? -0.040 36.405 56.436 1.00 41.95 91 LEU A N 1
ATOM 658 C CA . LEU A 1 91 ? 0.724 36.980 55.334 1.00 41.05 91 LEU A CA 1
ATOM 659 C C . LEU A 1 91 ? 1.827 36.086 54.744 1.00 44.50 91 LEU A C 1
ATOM 660 O O . LEU A 1 91 ? 1.921 35.940 53.521 1.00 44.48 91 LEU A O 1
ATOM 665 N N . MET A 1 92 ? 2.662 35.476 55.581 1.00 44.04 92 MET A N 1
ATOM 666 C CA . MET A 1 92 ? 3.717 34.634 55.028 1.00 44.71 92 MET A CA 1
ATOM 667 C C . MET A 1 92 ? 3.253 33.201 54.845 1.00 45.02 92 MET A C 1
ATOM 668 O O . MET A 1 92 ? 3.345 32.643 53.752 1.00 45.93 92 MET A O 1
ATOM 673 N N . THR A 1 93 ? 2.750 32.607 55.916 1.00 44.59 93 THR A N 1
ATOM 674 C CA . THR A 1 93 ? 2.281 31.236 55.869 1.00 43.78 93 THR A CA 1
ATOM 675 C C . THR A 1 93 ? 1.385 30.970 54.667 1.00 45.94 93 THR A C 1
ATOM 676 O O . THR A 1 93 ? 1.595 29.996 53.947 1.00 49.29 93 THR A O 1
ATOM 680 N N . ILE A 1 94 ? 0.390 31.827 54.445 1.00 43.49 94 ILE A N 1
ATOM 681 C CA . ILE A 1 94 ? -0.516 31.639 53.317 1.00 41.54 94 ILE A CA 1
ATOM 682 C C . ILE A 1 94 ? 0.248 31.803 52.006 1.00 42.23 94 ILE A C 1
ATOM 683 O O . ILE A 1 94 ? 0.017 31.066 51.054 1.00 41.11 94 ILE A O 1
ATOM 688 N N . SER A 1 95 ? 1.168 32.764 51.971 1.00 45.45 95 SER A N 1
ATOM 689 C CA . SER A 1 95 ? 1.964 33.006 50.782 1.00 43.86 95 SER A CA 1
ATOM 690 C C . SER A 1 95 ? 2.770 31.776 50.417 1.00 41.28 95 SER A C 1
ATOM 691 O O . SER A 1 95 ? 2.855 31.403 49.245 1.00 37.39 95 SER A O 1
ATOM 694 N N . CYS A 1 96 ? 3.359 31.141 51.421 1.00 39.70 96 CYS A N 1
ATOM 695 C CA . CYS A 1 96 ? 4.146 29.945 51.167 1.00 42.81 96 CYS A CA 1
ATOM 696 C C . CYS A 1 96 ? 3.300 28.838 50.556 1.00 43.62 96 CYS A C 1
ATOM 697 O O . CYS A 1 96 ? 3.603 28.359 49.465 1.00 44.38 96 CYS A O 1
ATOM 700 N N . PHE A 1 97 ? 2.228 28.441 51.237 1.00 47.04 97 PHE A N 1
ATOM 701 C CA . PHE A 1 97 ? 1.367 27.372 50.726 1.00 47.09 97 PHE A CA 1
ATOM 702 C C . PHE A 1 97 ? 0.863 27.560 49.311 1.00 47.36 97 PHE A C 1
ATOM 703 O O . PHE A 1 97 ? 0.347 26.622 48.721 1.00 47.47 97 PHE A O 1
ATOM 711 N N . LEU A 1 98 ? 1.003 28.765 48.768 1.00 48.69 98 LEU A N 1
ATOM 712 C CA . LEU A 1 98 ? 0.560 29.051 47.400 1.00 49.32 98 LEU A CA 1
ATOM 713 C C . LEU A 1 98 ? 1.782 29.317 46.547 1.00 49.51 98 LEU A C 1
ATOM 714 O O . LEU A 1 98 ? 1.683 29.558 45.337 1.00 52.29 98 LEU A O 1
ATOM 719 N N . LYS A 1 99 ? 2.938 29.293 47.195 1.00 49.68 99 LYS A N 1
ATOM 720 C CA . LYS A 1 99 ? 4.200 29.542 46.518 1.00 50.18 99 LYS A CA 1
ATOM 721 C C . LYS A 1 99 ? 4.188 30.917 45.866 1.00 49.31 99 LYS A C 1
ATOM 722 O O . LYS A 1 99 ? 4.773 31.104 44.806 1.00 50.19 99 LYS A O 1
ATOM 728 N N . LYS A 1 100 ? 3.526 31.880 46.513 1.00 49.59 100 LYS A N 1
ATOM 729 C CA . LYS A 1 100 ? 3.437 33.240 45.994 1.00 48.46 100 LYS A CA 1
ATOM 730 C C . LYS A 1 100 ? 2.822 34.229 46.986 1.00 47.12 100 LYS A C 1
ATOM 731 O O . LYS A 1 100 ? 1.943 33.860 47.758 1.00 48.72 100 LYS A O 1
ATOM 737 N N . TRP A 1 101 ? 3.294 35.477 46.962 1.00 45.50 101 TRP A N 1
ATOM 738 C CA . TRP A 1 101 ? 2.765 36.528 47.826 1.00 45.72 101 TRP A CA 1
ATOM 739 C C . TRP A 1 101 ? 1.553 37.137 47.144 1.00 46.22 101 TRP A C 1
ATOM 740 O O . TRP A 1 101 ? 1.679 37.928 46.205 1.00 49.40 101 TRP A O 1
ATOM 751 N N . ILE A 1 102 ? 0.374 36.760 47.622 1.00 46.00 102 ILE A N 1
ATOM 752 C CA . ILE A 1 102 ? -0.896 37.216 47.055 1.00 45.76 102 ILE A CA 1
ATOM 753 C C . ILE A 1 102 ? -1.551 38.387 47.772 1.00 44.95 102 ILE A C 1
ATOM 754 O O . ILE A 1 102 ? -2.723 38.646 47.538 1.00 46.87 102 ILE A O 1
ATOM 759 N N . PHE A 1 103 ? -0.825 39.101 48.623 1.00 43.93 103 PHE A N 1
ATOM 760 C CA . PHE A 1 103 ? -1.456 40.181 49.372 1.00 43.10 103 PHE A CA 1
ATOM 761 C C . PHE A 1 103 ? -1.189 41.601 48.920 1.00 42.13 103 PHE A C 1
ATOM 762 O O . PHE A 1 103 ? -1.565 42.550 49.607 1.00 44.61 103 PHE A O 1
ATOM 770 N N . GLY A 1 104 ? -0.558 41.752 47.761 1.00 40.87 104 GLY A N 1
ATOM 771 C CA . GLY A 1 104 ? -0.291 43.079 47.237 1.00 37.91 104 GLY A CA 1
ATOM 772 C C . GLY A 1 104 ? 0.893 43.818 47.812 1.00 35.74 104 GLY A C 1
ATOM 773 O O . GLY A 1 104 ? 1.405 43.472 48.865 1.00 37.60 104 GLY A O 1
ATOM 774 N N . PHE A 1 105 ? 1.307 44.868 47.112 1.00 38.87 105 PHE A N 1
ATOM 775 C CA . PHE A 1 105 ? 2.443 45.691 47.512 1.00 42.08 105 PHE A CA 1
ATOM 776 C C . PHE A 1 105 ? 2.256 46.404 48.843 1.00 41.95 105 PHE A C 1
ATOM 777 O O . PHE A 1 105 ? 3.166 46.435 49.660 1.00 45.83 105 PHE A O 1
ATOM 785 N N . ALA A 1 106 ? 1.082 46.987 49.059 1.00 42.48 106 ALA A N 1
ATOM 786 C CA . ALA A 1 106 ? 0.795 47.702 50.306 1.00 40.88 106 ALA A CA 1
ATOM 787 C C . ALA A 1 106 ? 1.005 46.797 51.518 1.00 40.66 106 ALA A C 1
ATOM 788 O O . ALA A 1 106 ? 1.582 47.214 52.522 1.00 41.03 106 ALA A O 1
ATOM 790 N N . ALA A 1 107 ? 0.533 45.560 51.425 1.00 40.05 107 ALA A N 1
ATOM 791 C CA . ALA A 1 107 ? 0.697 44.622 52.518 1.00 40.88 107 ALA A CA 1
ATOM 792 C C . ALA A 1 107 ? 2.184 44.340 52.723 1.00 41.56 107 ALA A C 1
ATOM 793 O O . ALA A 1 107 ? 2.667 44.294 53.849 1.00 42.62 107 ALA A O 1
ATOM 795 N N . CYS A 1 108 ? 2.907 44.161 51.626 1.00 42.50 108 CYS A N 1
ATOM 796 C CA . CYS A 1 108 ? 4.344 43.901 51.661 1.00 42.46 108 CYS A CA 1
ATOM 797 C C . CYS A 1 108 ? 5.049 45.004 52.434 1.00 41.94 108 CYS A C 1
ATOM 798 O O . CYS A 1 108 ? 5.859 44.734 53.319 1.00 40.90 108 CYS A O 1
ATOM 801 N N . LYS A 1 109 ? 4.733 46.251 52.103 1.00 41.08 109 LYS A N 1
ATOM 802 C CA . LYS A 1 109 ? 5.353 47.379 52.787 1.00 44.55 109 LYS A CA 1
ATOM 803 C C . LYS A 1 109 ? 5.037 47.310 54.278 1.00 45.84 109 LYS A C 1
ATOM 804 O O . LYS A 1 109 ? 5.928 47.377 55.124 1.00 47.32 109 LYS A O 1
ATOM 810 N N . VAL A 1 110 ? 3.756 47.169 54.594 1.00 48.47 110 VAL A N 1
ATOM 811 C CA . VAL A 1 110 ? 3.332 47.077 55.981 1.00 47.74 110 VAL A CA 1
ATOM 812 C C . VAL A 1 110 ? 4.075 45.935 56.649 1.00 46.95 110 VAL A C 1
ATOM 813 O O . VAL A 1 110 ? 4.554 46.056 57.779 1.00 47.86 110 VAL A O 1
ATOM 817 N N . TYR A 1 111 ? 4.174 44.819 55.939 1.00 46.18 111 TYR A N 1
ATOM 818 C CA . TYR A 1 111 ? 4.850 43.649 56.475 1.00 45.32 111 TYR A CA 1
ATOM 819 C C . TYR A 1 111 ? 6.294 43.986 56.807 1.00 46.10 111 TYR A C 1
ATOM 820 O O . TYR A 1 111 ? 6.713 43.891 57.960 1.00 46.71 111 TYR A O 1
ATOM 829 N N . GLY A 1 112 ? 7.055 44.382 55.797 1.00 45.96 112 GLY A N 1
ATOM 830 C CA . GLY A 1 112 ? 8.455 44.707 56.014 1.00 45.32 112 GLY A CA 1
ATOM 831 C C . GLY A 1 112 ? 8.689 45.798 57.040 1.00 45.06 112 GLY A C 1
ATOM 832 O O . GLY A 1 112 ? 9.608 45.700 57.847 1.00 47.19 112 GLY A O 1
ATOM 833 N N . PHE A 1 113 ? 7.856 46.835 56.994 1.00 42.98 113 PHE A N 1
ATOM 834 C CA . PHE A 1 113 ? 7.943 47.972 57.906 1.00 42.20 113 PHE A CA 1
ATOM 835 C C . PHE A 1 113 ? 7.673 47.569 59.368 1.00 43.54 113 PHE A C 1
ATOM 836 O O . PHE A 1 113 ? 8.319 48.070 60.296 1.00 41.12 113 PHE A O 1
ATOM 844 N N . ILE A 1 114 ? 6.707 46.674 59.557 1.00 42.86 114 ILE A N 1
ATOM 845 C CA . ILE A 1 114 ? 6.349 46.189 60.869 1.00 41.23 114 ILE A CA 1
ATOM 846 C C . ILE A 1 114 ? 7.452 45.288 61.398 1.00 40.95 114 ILE A C 1
ATOM 847 O O . ILE A 1 114 ? 7.767 45.288 62.596 1.00 40.87 114 ILE A O 1
ATOM 852 N N . GLY A 1 115 ? 8.041 44.514 60.497 1.00 41.20 115 GLY A N 1
ATOM 853 C CA . GLY A 1 115 ? 9.110 43.619 60.887 1.00 42.47 115 GLY A CA 1
ATOM 854 C C . GLY A 1 115 ? 10.291 44.424 61.383 1.00 42.86 115 GLY A C 1
ATOM 855 O O . GLY A 1 115 ? 10.889 44.114 62.419 1.00 40.82 115 GLY A O 1
ATOM 856 N N . GLY A 1 116 ? 10.617 45.485 60.654 1.00 43.01 116 GLY A N 1
ATOM 857 C CA . GLY A 1 116 ? 11.746 46.300 61.044 1.00 45.25 116 GLY A CA 1
ATOM 858 C C . GLY A 1 116 ? 11.499 47.144 62.269 1.00 48.43 116 GLY A C 1
ATOM 859 O O . GLY A 1 116 ? 12.346 47.231 63.163 1.00 50.36 116 GLY A O 1
ATOM 860 N N . ILE A 1 117 ? 10.326 47.765 62.305 1.00 51.10 117 ILE A N 1
ATOM 861 C CA . ILE A 1 117 ? 9.936 48.640 63.398 1.00 52.69 117 ILE A CA 1
ATOM 862 C C . ILE A 1 117 ? 9.985 47.943 64.743 1.00 50.44 117 ILE A C 1
ATOM 863 O O . ILE A 1 117 ? 10.410 48.537 65.723 1.00 50.05 117 ILE A O 1
ATOM 868 N N . PHE A 1 118 ? 9.564 46.682 64.798 1.00 52.26 118 PHE A N 1
ATOM 869 C CA . PHE A 1 118 ? 9.585 45.956 66.070 1.00 51.46 118 PHE A CA 1
ATOM 870 C C . PHE A 1 118 ? 10.872 45.202 66.326 1.00 48.74 118 PHE A C 1
ATOM 871 O O . PHE A 1 118 ? 11.129 44.763 67.440 1.00 47.99 118 PHE A O 1
ATOM 879 N N . GLY A 1 119 ? 11.676 45.047 65.283 1.00 50.68 119 GLY A N 1
ATOM 880 C CA . GLY A 1 119 ? 12.959 44.393 65.441 1.00 48.72 119 GLY A CA 1
ATOM 881 C C . GLY A 1 119 ? 13.844 45.446 66.084 1.00 49.10 119 GLY A C 1
ATOM 882 O O . GLY A 1 119 ? 14.630 45.156 66.986 1.00 46.35 119 GLY A O 1
ATOM 883 N N . PHE A 1 120 ? 13.699 46.688 65.626 1.00 47.46 120 PHE A N 1
ATOM 884 C CA . PHE A 1 120 ? 14.483 47.784 66.187 1.00 49.62 120 PHE A CA 1
ATOM 885 C C . PHE A 1 120 ? 13.999 48.065 67.603 1.00 50.30 120 PHE A C 1
ATOM 886 O O . PHE A 1 120 ? 14.769 48.479 68.462 1.00 52.49 120 PHE A O 1
ATOM 894 N N . MET A 1 121 ? 12.712 47.828 67.836 1.00 53.82 121 MET A N 1
ATOM 895 C CA . MET A 1 121 ? 12.105 48.075 69.140 1.00 50.63 121 MET A CA 1
ATOM 896 C C . MET A 1 121 ? 12.509 47.057 70.189 1.00 50.18 121 MET A C 1
ATOM 897 O O . MET A 1 121 ? 12.713 47.415 71.344 1.00 52.74 121 MET A O 1
ATOM 902 N N . SER A 1 122 ? 12.637 45.794 69.806 1.00 48.58 122 SER A N 1
ATOM 903 C CA . SER A 1 122 ? 13.025 44.802 70.786 1.00 50.45 122 SER A CA 1
ATOM 904 C C . SER A 1 122 ? 14.422 45.029 71.384 1.00 50.78 122 SER A C 1
ATOM 905 O O . SER A 1 122 ? 14.613 44.854 72.590 1.00 50.60 122 SER A O 1
ATOM 908 N N . ILE A 1 123 ? 15.394 45.431 70.568 1.00 51.64 123 ILE A N 1
ATOM 909 C CA . ILE A 1 123 ? 16.740 45.691 71.089 1.00 53.82 123 ILE A CA 1
ATOM 910 C C . ILE A 1 123 ? 16.798 47.006 71.850 1.00 52.80 123 ILE A C 1
ATOM 911 O O . ILE A 1 123 ? 17.446 47.095 72.893 1.00 52.74 123 ILE A O 1
ATOM 916 N N . MET A 1 124 ? 16.133 48.034 71.336 1.00 53.55 124 MET A N 1
ATOM 917 C CA . MET A 1 124 ? 16.158 49.322 72.023 1.00 54.40 124 MET A CA 1
ATOM 918 C C . MET A 1 124 ? 15.441 49.206 73.371 1.00 54.77 124 MET A C 1
ATOM 919 O O . MET A 1 124 ? 15.813 49.873 74.346 1.00 54.74 124 MET A O 1
ATOM 924 N N . THR A 1 125 ? 14.415 48.358 73.429 1.00 52.42 125 THR A N 1
ATOM 925 C CA . THR A 1 125 ? 13.703 48.170 74.679 1.00 50.91 125 THR A CA 1
ATOM 926 C C . THR A 1 125 ? 14.697 47.490 75.599 1.00 49.72 125 THR A C 1
ATOM 927 O O . THR A 1 125 ? 14.822 47.857 76.763 1.00 46.60 125 THR A O 1
ATOM 931 N N . MET A 1 126 ? 15.405 46.495 75.070 1.00 50.05 126 MET A N 1
ATOM 932 C CA . MET A 1 126 ? 16.401 45.795 75.868 1.00 52.27 126 MET A CA 1
ATOM 933 C C . MET A 1 126 ? 17.430 46.819 76.349 1.00 53.64 126 MET A C 1
ATOM 934 O O . MET A 1 126 ? 17.904 46.748 77.482 1.00 52.59 126 MET A O 1
ATOM 939 N N . ALA A 1 127 ? 17.749 47.790 75.496 1.00 54.04 127 ALA A N 1
ATOM 940 C CA . ALA A 1 127 ? 18.700 48.827 75.873 1.00 53.60 127 ALA A CA 1
ATOM 941 C C . ALA A 1 127 ? 18.180 49.540 77.130 1.00 55.66 127 ALA A C 1
ATOM 942 O O . ALA A 1 127 ? 18.919 49.709 78.103 1.00 57.40 127 ALA A O 1
ATOM 944 N N . MET A 1 128 ? 16.911 49.953 77.108 1.00 55.64 128 MET A N 1
ATOM 945 C CA . MET A 1 128 ? 16.311 50.628 78.253 1.00 55.03 128 MET A CA 1
ATOM 946 C C . MET A 1 128 ? 16.360 49.719 79.475 1.00 55.92 128 MET A C 1
ATOM 947 O O . MET A 1 128 ? 16.467 50.186 80.617 1.00 54.67 128 MET A O 1
ATOM 952 N N . ILE A 1 129 ? 16.266 48.414 79.240 1.00 56.68 129 ILE A N 1
ATOM 953 C CA . ILE A 1 129 ? 16.302 47.470 80.336 1.00 58.09 129 ILE A CA 1
ATOM 954 C C . ILE A 1 129 ? 17.719 47.371 80.870 1.00 59.58 129 ILE A C 1
ATOM 955 O O . ILE A 1 129 ? 17.927 47.224 82.075 1.00 60.85 129 ILE A O 1
ATOM 960 N N . SER A 1 130 ? 18.693 47.459 79.971 1.00 59.39 130 SER A N 1
ATOM 961 C CA . SER A 1 130 ? 20.095 47.377 80.359 1.00 59.21 130 SER A CA 1
ATOM 962 C C . SER A 1 130 ? 20.477 48.610 81.170 1.00 58.89 130 SER A C 1
ATOM 963 O O . SER A 1 130 ? 21.398 48.567 81.990 1.00 61.70 130 SER A O 1
ATOM 966 N N . ILE A 1 131 ? 19.763 49.707 80.937 1.00 54.87 131 ILE A N 1
ATOM 967 C CA . ILE A 1 131 ? 20.022 50.948 81.647 1.00 51.75 131 ILE A CA 1
ATOM 968 C C . ILE A 1 131 ? 19.503 50.841 83.071 1.00 54.24 131 ILE A C 1
ATOM 969 O O . ILE A 1 131 ? 20.167 51.251 84.029 1.00 54.61 131 ILE A O 1
ATOM 974 N N . ASP A 1 132 ? 18.301 50.290 83.207 1.00 54.49 132 ASP A N 1
ATOM 975 C CA . ASP A 1 132 ? 17.701 50.110 84.522 1.00 51.14 132 ASP A CA 1
ATOM 976 C C . ASP A 1 132 ? 18.624 49.217 85.333 1.00 49.78 132 ASP A C 1
ATOM 977 O O . ASP A 1 132 ? 18.880 49.483 86.502 1.00 50.72 132 ASP A O 1
ATOM 982 N N . ARG A 1 133 ? 19.119 48.159 84.698 1.00 50.45 133 ARG A N 1
ATOM 983 C CA . ARG A 1 133 ? 20.022 47.231 85.361 1.00 54.03 133 ARG A CA 1
ATOM 984 C C . ARG A 1 133 ? 21.258 47.967 85.884 1.00 56.61 133 ARG A C 1
ATOM 985 O O . ARG A 1 133 ? 21.713 47.721 87.001 1.00 54.15 133 ARG A O 1
ATOM 993 N N . TYR A 1 134 ? 21.791 48.876 85.075 1.00 58.76 134 TYR A N 1
ATOM 994 C CA . TYR A 1 134 ? 22.957 49.651 85.471 1.00 60.07 134 TYR A CA 1
ATOM 995 C C . TYR A 1 134 ? 22.671 50.566 86.658 1.00 61.55 134 TYR A C 1
ATOM 996 O O . TYR A 1 134 ? 23.552 50.801 87.479 1.00 63.79 134 TYR A O 1
ATOM 1005 N N . ASN A 1 135 ? 21.452 51.094 86.742 1.00 62.32 135 ASN A N 1
ATOM 1006 C CA . ASN A 1 135 ? 21.098 51.985 87.846 1.00 64.17 135 ASN A CA 1
ATOM 1007 C C . ASN A 1 135 ? 20.880 51.243 89.165 1.00 64.55 135 ASN A C 1
ATOM 1008 O O . ASN A 1 135 ? 21.105 51.793 90.242 1.00 63.23 135 ASN A O 1
ATOM 1013 N N . VAL A 1 136 ? 20.433 49.998 89.079 1.00 64.85 136 VAL A N 1
ATOM 1014 C CA . VAL A 1 136 ? 20.188 49.226 90.282 1.00 66.52 136 VAL A CA 1
ATOM 1015 C C . VAL A 1 136 ? 21.376 48.347 90.666 1.00 66.06 136 VAL A C 1
ATOM 1016 O O . VAL A 1 136 ? 21.628 48.135 91.850 1.00 66.84 136 VAL A O 1
ATOM 1020 N N . ILE A 1 137 ? 22.110 47.852 89.672 1.00 65.22 137 ILE A N 1
ATOM 1021 C CA . ILE A 1 137 ? 23.262 46.990 89.921 1.00 63.77 137 ILE A CA 1
ATOM 1022 C C . ILE A 1 137 ? 24.591 47.574 89.460 1.00 61.99 137 ILE A C 1
ATOM 1023 O O . ILE A 1 137 ? 25.615 47.330 90.077 1.00 62.31 137 ILE A O 1
ATOM 1028 N N . GLY A 1 138 ? 24.576 48.329 88.370 1.00 61.88 138 GLY A N 1
ATOM 1029 C CA . GLY A 1 138 ? 25.801 48.906 87.848 1.00 63.48 138 GLY A CA 1
ATOM 1030 C C . GLY A 1 138 ? 26.444 49.970 88.714 1.00 65.26 138 GLY A C 1
ATOM 1031 O O . GLY A 1 138 ? 27.670 50.050 88.798 1.00 64.14 138 GLY A O 1
ATOM 1032 N N . ARG A 1 139 ? 25.618 50.789 89.358 1.00 68.48 139 ARG A N 1
ATOM 1033 C CA . ARG A 1 139 ? 26.101 51.865 90.225 1.00 72.28 139 ARG A CA 1
ATOM 1034 C C . ARG A 1 139 ? 26.348 51.349 91.645 1.00 74.13 139 ARG A C 1
ATOM 1035 O O . ARG A 1 139 ? 25.988 50.219 91.971 1.00 75.69 139 ARG A O 1
ATOM 1043 N N . PRO A 1 140 ? 26.981 52.163 92.508 1.00 75.94 140 PRO A N 1
ATOM 1044 C CA . PRO A 1 140 ? 27.230 51.695 93.876 1.00 77.39 140 PRO A CA 1
ATOM 1045 C C . PRO A 1 140 ? 25.941 51.619 94.706 1.00 78.76 140 PRO A C 1
ATOM 1046 O O . PRO A 1 140 ? 25.014 52.404 94.500 1.00 78.52 140 PRO A O 1
ATOM 1050 N N . MET A 1 141 ? 25.895 50.670 95.637 1.00 80.00 141 MET A N 1
ATOM 1051 C CA . MET A 1 141 ? 24.721 50.469 96.484 1.00 80.41 141 MET A CA 1
ATOM 1052 C C . MET A 1 141 ? 24.234 51.743 97.155 1.00 78.18 141 MET A C 1
ATOM 1053 O O . MET A 1 141 ? 23.049 51.887 97.447 1.00 77.99 141 MET A O 1
ATOM 1058 N N . ALA A 1 142 ? 25.153 52.669 97.392 1.00 77.12 142 ALA A N 1
ATOM 1059 C CA . ALA A 1 142 ? 24.806 53.932 98.029 1.00 74.93 142 ALA A CA 1
ATOM 1060 C C . ALA A 1 142 ? 24.029 54.831 97.071 1.00 73.33 142 ALA A C 1
ATOM 1061 O O . ALA A 1 142 ? 23.155 55.586 97.494 1.00 71.13 142 ALA A O 1
ATOM 1063 N N . ALA A 1 143 ? 24.344 54.739 95.780 1.00 73.84 143 ALA A N 1
ATOM 1064 C CA . ALA A 1 143 ? 23.684 55.562 94.765 1.00 74.27 143 ALA A CA 1
ATOM 1065 C C . ALA A 1 143 ? 22.669 54.792 93.914 1.00 73.41 143 ALA A C 1
ATOM 1066 O O . ALA A 1 143 ? 22.122 55.330 92.947 1.00 69.97 143 ALA A O 1
ATOM 1068 N N . SER A 1 144 ? 22.419 53.539 94.287 1.00 74.33 144 SER A N 1
ATOM 1069 C CA . SER A 1 144 ? 21.467 52.682 93.586 1.00 75.80 144 SER A CA 1
ATOM 1070 C C . SER A 1 144 ? 20.167 53.428 93.303 1.00 76.93 144 SER A C 1
ATOM 1071 O O . SER A 1 144 ? 19.615 54.077 94.189 1.00 77.64 144 SER A O 1
ATOM 1074 N N . LYS A 1 145 ? 19.675 53.332 92.072 1.00 78.44 145 LYS A N 1
ATOM 1075 C CA . LYS A 1 145 ? 18.449 54.026 91.695 1.00 79.55 145 LYS A CA 1
ATOM 1076 C C . LYS A 1 145 ? 17.460 53.088 91.007 1.00 79.61 145 LYS A C 1
ATOM 1077 O O . LYS A 1 145 ? 17.809 52.395 90.049 1.00 79.84 145 LYS A O 1
ATOM 1083 N N . LYS A 1 146 ? 16.227 53.071 91.505 1.00 78.66 146 LYS A N 1
ATOM 1084 C CA . LYS A 1 146 ? 15.179 52.236 90.938 1.00 77.13 146 LYS A CA 1
ATOM 1085 C C . LYS A 1 146 ? 14.426 53.002 89.854 1.00 75.71 146 LYS A C 1
ATOM 1086 O O . LYS A 1 146 ? 14.388 54.232 89.860 1.00 73.08 146 LYS A O 1
ATOM 1092 N N . MET A 1 147 ? 13.820 52.262 88.931 1.00 74.43 147 MET A N 1
ATOM 1093 C CA . MET A 1 147 ? 13.076 52.862 87.834 1.00 72.81 147 MET A CA 1
ATOM 1094 C C . MET A 1 147 ? 11.758 53.480 88.301 1.00 72.58 147 MET A C 1
ATOM 1095 O O . MET A 1 147 ? 11.060 52.919 89.148 1.00 70.56 147 MET A O 1
ATOM 1100 N N . SER A 1 148 ? 11.427 54.641 87.744 1.00 72.51 148 SER A N 1
ATOM 1101 C CA . SER A 1 148 ? 10.192 55.326 88.090 1.00 73.33 148 SER A CA 1
ATOM 1102 C C . SER A 1 148 ? 9.263 55.343 86.878 1.00 75.38 148 SER A C 1
ATOM 1103 O O . SER A 1 148 ? 9.723 55.338 85.736 1.00 73.55 148 SER A O 1
ATOM 1106 N N . HIS A 1 149 ? 7.957 55.355 87.135 1.00 77.85 149 HIS A N 1
ATOM 1107 C CA . HIS A 1 149 ? 6.969 55.382 86.066 1.00 79.24 149 HIS A CA 1
ATOM 1108 C C . HIS A 1 149 ? 7.260 56.532 85.113 1.00 78.52 149 HIS A C 1
ATOM 1109 O O . HIS A 1 149 ? 7.219 56.360 83.893 1.00 79.85 149 HIS A O 1
ATOM 1116 N N . ARG A 1 150 ? 7.553 57.705 85.666 1.00 77.10 150 ARG A N 1
ATOM 1117 C CA . ARG A 1 150 ? 7.862 58.863 84.841 1.00 76.11 150 ARG A CA 1
ATOM 1118 C C . ARG A 1 150 ? 8.955 58.477 83.864 1.00 74.39 150 ARG A C 1
ATOM 1119 O O . ARG A 1 150 ? 8.724 58.407 82.659 1.00 74.35 150 ARG A O 1
ATOM 1127 N N . ARG A 1 151 ? 10.144 58.211 84.395 1.00 72.48 151 ARG A N 1
ATOM 1128 C CA . ARG A 1 151 ? 11.273 57.822 83.563 1.00 71.44 151 ARG A CA 1
ATOM 1129 C C . ARG A 1 151 ? 10.885 56.734 82.564 1.00 68.86 151 ARG A C 1
ATOM 1130 O O . ARG A 1 151 ? 10.952 56.941 81.348 1.00 67.99 151 ARG A O 1
ATOM 1138 N N . ALA A 1 152 ? 10.476 55.581 83.080 1.00 65.90 152 ALA A N 1
ATOM 1139 C CA . ALA A 1 152 ? 10.092 54.457 82.236 1.00 64.72 152 ALA A CA 1
ATOM 1140 C C . ALA A 1 152 ? 9.206 54.892 81.072 1.00 65.54 152 ALA A C 1
ATOM 1141 O O . ALA A 1 152 ? 9.517 54.624 79.908 1.00 65.29 152 ALA A O 1
ATOM 1143 N N . PHE A 1 153 ? 8.103 55.566 81.388 1.00 65.36 153 PHE A N 1
ATOM 1144 C CA . PHE A 1 153 ? 7.182 56.030 80.362 1.00 64.96 153 PHE A CA 1
ATOM 1145 C C . PHE A 1 153 ? 7.888 56.856 79.283 1.00 63.20 153 PHE A C 1
ATOM 1146 O O . PHE A 1 153 ? 7.652 56.656 78.093 1.00 64.57 153 PHE A O 1
ATOM 1154 N N . ILE A 1 154 ? 8.754 57.779 79.689 1.00 61.44 154 ILE A N 1
ATOM 1155 C CA . ILE A 1 154 ? 9.472 58.607 78.721 1.00 58.77 154 ILE A CA 1
ATOM 1156 C C . ILE A 1 154 ? 10.404 57.723 77.897 1.00 57.95 154 ILE A C 1
ATOM 1157 O O . ILE A 1 154 ? 10.517 57.877 76.687 1.00 58.68 154 ILE A O 1
ATOM 1162 N N . MET A 1 155 ? 11.069 56.784 78.556 1.00 58.41 155 MET A N 1
ATOM 1163 C CA . MET A 1 155 ? 11.978 55.887 77.854 1.00 58.51 155 MET A CA 1
ATOM 1164 C C . MET A 1 155 ? 11.288 55.094 76.732 1.00 59.22 155 MET A C 1
ATOM 1165 O O . MET A 1 155 ? 11.792 55.057 75.608 1.00 57.52 155 MET A O 1
ATOM 1170 N N . ILE A 1 156 ? 10.132 54.485 77.001 1.00 61.43 156 ILE A N 1
ATOM 1171 C CA . ILE A 1 156 ? 9.471 53.734 75.932 1.00 62.06 156 ILE A CA 1
ATOM 1172 C C . ILE A 1 156 ? 9.046 54.665 74.794 1.00 61.04 156 ILE A C 1
ATOM 1173 O O . ILE A 1 156 ? 9.086 54.274 73.626 1.00 59.87 156 ILE A O 1
ATOM 1178 N N . ILE A 1 157 ? 8.646 55.892 75.130 1.00 60.31 157 ILE A N 1
ATOM 1179 C CA . ILE A 1 157 ? 8.262 56.859 74.107 1.00 60.84 157 ILE A CA 1
ATOM 1180 C C . ILE A 1 157 ? 9.466 57.075 73.194 1.00 60.38 157 ILE A C 1
ATOM 1181 O O . ILE A 1 157 ? 9.318 57.194 71.971 1.00 59.52 157 ILE A O 1
ATOM 1186 N N . PHE A 1 158 ? 10.657 57.139 73.788 1.00 58.03 158 PHE A N 1
ATOM 1187 C CA . PHE A 1 158 ? 11.863 57.305 72.988 1.00 57.94 158 PHE A CA 1
ATOM 1188 C C . PHE A 1 158 ? 11.988 56.062 72.111 1.00 57.32 158 PHE A C 1
ATOM 1189 O O . PHE A 1 158 ? 12.254 56.150 70.909 1.00 56.05 158 PHE A O 1
ATOM 1197 N N . VAL A 1 159 ? 11.797 54.903 72.735 1.00 55.16 159 VAL A N 1
ATOM 1198 C CA . VAL A 1 159 ? 11.878 53.637 72.032 1.00 54.26 159 VAL A CA 1
ATOM 1199 C C . VAL A 1 159 ? 10.965 53.631 70.811 1.00 55.84 159 VAL A C 1
ATOM 1200 O O . VAL A 1 159 ? 11.396 53.308 69.707 1.00 56.42 159 VAL A O 1
ATOM 1204 N N . TRP A 1 160 ? 9.697 53.979 71.010 1.00 54.46 160 TRP A N 1
ATOM 1205 C CA . TRP A 1 160 ? 8.760 53.985 69.902 1.00 53.24 160 TRP A CA 1
ATOM 1206 C C . TRP A 1 160 ? 9.178 54.958 68.814 1.00 52.70 160 TRP A C 1
ATOM 1207 O O . TRP A 1 160 ? 9.242 54.591 67.647 1.00 54.92 160 TRP A O 1
ATOM 1218 N N . LEU A 1 161 ? 9.475 56.196 69.182 1.00 55.76 161 LEU A N 1
ATOM 1219 C CA . LEU A 1 161 ? 9.895 57.176 68.188 1.00 54.94 161 LEU A CA 1
ATOM 1220 C C . LEU A 1 161 ? 11.112 56.665 67.435 1.00 55.74 161 LEU A C 1
ATOM 1221 O O . LEU A 1 161 ? 11.138 56.646 66.200 1.00 56.49 161 LEU A O 1
ATOM 1226 N N . TRP A 1 162 ? 12.123 56.248 68.184 1.00 54.85 162 TRP A N 1
ATOM 1227 C CA . TRP A 1 162 ? 13.344 55.722 67.598 1.00 56.70 162 TRP A CA 1
ATOM 1228 C C . TRP A 1 162 ? 13.021 54.618 66.586 1.00 55.78 162 TRP A C 1
ATOM 1229 O O . TRP A 1 162 ? 13.350 54.731 65.406 1.00 54.64 162 TRP A O 1
ATOM 1240 N N . SER A 1 163 ? 12.354 53.564 67.054 1.00 55.56 163 SER A N 1
ATOM 1241 C CA . SER A 1 163 ? 11.985 52.426 66.210 1.00 54.28 163 SER A CA 1
ATOM 1242 C C . SER A 1 163 ? 11.261 52.807 64.921 1.00 53.71 163 SER A C 1
ATOM 1243 O O . SER A 1 163 ? 11.595 52.319 63.846 1.00 53.35 163 SER A O 1
ATOM 1246 N N . VAL A 1 164 ? 10.258 53.665 65.029 1.00 52.72 164 VAL A N 1
ATOM 1247 C CA . VAL A 1 164 ? 9.536 54.064 63.842 1.00 52.72 164 VAL A CA 1
ATOM 1248 C C . VAL A 1 164 ? 10.468 54.831 62.916 1.00 53.69 164 VAL A C 1
ATOM 1249 O O . VAL A 1 164 ? 10.503 54.576 61.709 1.00 53.58 164 VAL A O 1
ATOM 1253 N N . LEU A 1 165 ? 11.234 55.754 63.494 1.00 52.74 165 LEU A N 1
ATOM 1254 C CA . LEU A 1 165 ? 12.165 56.581 62.737 1.00 53.35 165 LEU A CA 1
ATOM 1255 C C . LEU A 1 165 ? 13.122 55.843 61.808 1.00 53.48 165 LEU A C 1
ATOM 1256 O O . LEU A 1 165 ? 13.273 56.205 60.638 1.00 52.26 165 LEU A O 1
ATOM 1261 N N . TRP A 1 166 ? 13.778 54.811 62.319 1.00 54.66 166 TRP A N 1
ATOM 1262 C CA . TRP A 1 166 ? 14.736 54.081 61.507 1.00 57.04 166 TRP A CA 1
ATOM 1263 C C . TRP A 1 166 ? 14.149 52.988 60.635 1.00 55.82 166 TRP A C 1
ATOM 1264 O O . TRP A 1 166 ? 14.873 52.338 59.884 1.00 58.77 166 TRP A O 1
ATOM 1275 N N . ALA A 1 167 ? 12.839 52.791 60.718 1.00 54.76 167 ALA A N 1
ATOM 1276 C CA . ALA A 1 167 ? 12.195 51.767 59.911 1.00 52.70 167 ALA A CA 1
ATOM 1277 C C . ALA A 1 167 ? 11.269 52.373 58.872 1.00 51.51 167 ALA A C 1
ATOM 1278 O O . ALA A 1 167 ? 10.901 51.710 57.900 1.00 50.62 167 ALA A O 1
ATOM 1280 N N . ILE A 1 168 ? 10.913 53.639 59.055 1.00 49.16 168 ILE A N 1
ATOM 1281 C CA . ILE A 1 168 ? 9.993 54.278 58.128 1.00 51.34 168 ILE A CA 1
ATOM 1282 C C . ILE A 1 168 ? 10.618 54.817 56.844 1.00 53.02 168 ILE A C 1
ATOM 1283 O O . ILE A 1 168 ? 9.901 55.188 55.911 1.00 54.88 168 ILE A O 1
ATOM 1288 N N . GLY A 1 169 ? 11.946 54.848 56.787 1.00 52.37 169 GLY A N 1
ATOM 1289 C CA . GLY A 1 169 ? 12.617 55.352 55.605 1.00 46.48 169 GLY A CA 1
ATOM 1290 C C . GLY A 1 169 ? 12.029 54.811 54.317 1.00 45.93 169 GLY A C 1
ATOM 1291 O O . GLY A 1 169 ? 11.470 55.566 53.525 1.00 46.12 169 GLY A O 1
ATOM 1292 N N . PRO A 1 170 ? 12.126 53.497 54.082 1.00 45.76 170 PRO A N 1
ATOM 1293 C CA . PRO A 1 170 ? 11.595 52.881 52.869 1.00 45.73 170 PRO A CA 1
ATOM 1294 C C . PRO A 1 170 ? 10.137 53.231 52.572 1.00 47.45 170 PRO A C 1
ATOM 1295 O O . PRO A 1 170 ? 9.682 53.126 51.425 1.00 46.45 170 PRO A O 1
ATOM 1299 N N . ILE A 1 171 ? 9.400 53.644 53.596 1.00 48.83 171 ILE A N 1
ATOM 1300 C CA . ILE A 1 171 ? 8.003 54.002 53.401 1.00 52.03 171 ILE A CA 1
ATOM 1301 C C . ILE A 1 171 ? 7.930 55.282 52.580 1.00 54.50 171 ILE A C 1
ATOM 1302 O O . ILE A 1 171 ? 6.960 55.514 51.859 1.00 52.75 171 ILE A O 1
A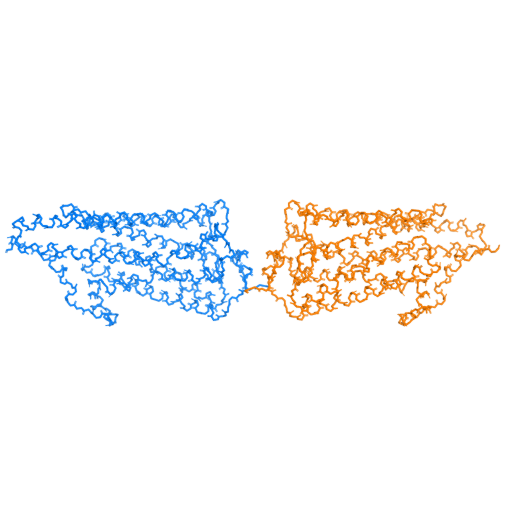TOM 1307 N N . PHE A 1 172 ? 8.970 56.103 52.675 1.00 57.43 172 PHE A N 1
ATOM 1308 C CA . PHE A 1 172 ? 8.992 57.361 51.946 1.00 59.14 172 PHE A CA 1
ATOM 1309 C C . PHE A 1 172 ? 9.993 57.445 50.804 1.00 59.51 172 PHE A C 1
ATOM 1310 O O . PHE A 1 172 ? 10.292 58.531 50.316 1.00 60.56 172 PHE A O 1
ATOM 1318 N N . GLY A 1 173 ? 10.504 56.299 50.369 1.00 60.81 173 GLY A N 1
ATOM 1319 C CA . GLY A 1 173 ? 11.447 56.291 49.263 1.00 58.55 173 GLY A CA 1
ATOM 1320 C C . GLY A 1 173 ? 12.896 56.096 49.658 1.00 55.19 173 GLY A C 1
ATOM 1321 O O . GLY A 1 173 ? 13.698 55.594 48.876 1.00 57.03 173 GLY A O 1
ATOM 1322 N N . TRP A 1 174 ? 13.238 56.503 50.870 1.00 53.11 174 TRP A N 1
ATOM 1323 C CA . TRP A 1 174 ? 14.600 56.356 51.357 1.00 52.91 174 TRP A CA 1
ATOM 1324 C C . TRP A 1 174 ? 14.824 54.878 51.676 1.00 52.78 174 TRP A C 1
ATOM 1325 O O . TRP A 1 174 ? 14.998 54.485 52.833 1.00 53.00 174 TRP A O 1
ATOM 1336 N N . GLY A 1 175 ? 14.810 54.071 50.624 1.00 51.46 175 GLY A N 1
ATOM 1337 C CA . GLY A 1 175 ? 14.981 52.643 50.766 1.00 53.08 175 GLY A CA 1
ATOM 1338 C C . GLY A 1 175 ? 13.714 51.981 50.260 1.00 53.41 175 GLY A C 1
ATOM 1339 O O . GLY A 1 175 ? 12.862 52.642 49.655 1.00 55.16 175 GLY A O 1
ATOM 1340 N N . ALA A 1 176 ? 13.563 50.685 50.495 1.00 49.49 176 ALA A N 1
ATOM 1341 C CA . ALA A 1 176 ? 12.370 50.023 50.030 1.00 45.35 176 ALA A CA 1
ATOM 1342 C C . ALA A 1 176 ? 12.112 48.700 50.724 1.00 45.51 176 ALA A C 1
ATOM 1343 O O . ALA A 1 176 ? 13.021 48.059 51.259 1.00 43.07 176 ALA A O 1
ATOM 1345 N N . TYR A 1 177 ? 10.845 48.307 50.708 1.00 45.11 177 TYR A N 1
ATOM 1346 C CA . TYR A 1 177 ? 10.405 47.060 51.293 1.00 44.44 177 TYR A CA 1
ATOM 1347 C C . TYR A 1 177 ? 9.838 46.233 50.154 1.00 44.93 177 TYR A C 1
ATOM 1348 O O . TYR A 1 177 ? 8.845 46.601 49.536 1.00 48.24 177 TYR A O 1
ATOM 1357 N N . THR A 1 178 ? 10.480 45.115 49.866 1.00 43.34 178 THR A N 1
ATOM 1358 C CA . THR A 1 178 ? 10.024 44.279 48.779 1.00 43.64 178 THR A CA 1
ATOM 1359 C C . THR A 1 178 ? 10.239 42.813 49.118 1.00 42.86 178 THR A C 1
ATOM 1360 O O . THR A 1 178 ? 10.621 42.487 50.244 1.00 44.20 178 THR A O 1
ATOM 1364 N N . LEU A 1 179 ? 9.980 41.933 48.157 1.00 41.76 179 LEU A N 1
ATOM 1365 C CA . LEU A 1 179 ? 10.154 40.501 48.373 1.00 44.54 179 LEU A CA 1
ATOM 1366 C C . LEU A 1 179 ? 11.638 40.094 48.414 1.00 47.56 179 LEU A C 1
ATOM 1367 O O . LEU A 1 179 ? 12.504 40.790 47.888 1.00 47.59 179 LEU A O 1
ATOM 1372 N N . GLU A 1 180 ? 11.921 38.968 49.058 1.00 49.07 180 GLU A N 1
ATOM 1373 C CA . GLU A 1 180 ? 13.280 38.455 49.146 1.00 47.48 180 GLU A CA 1
ATOM 1374 C C . GLU A 1 180 ? 13.229 36.933 49.037 1.00 47.75 180 GLU A C 1
ATOM 1375 O O . GLU A 1 180 ? 12.147 36.347 48.979 1.00 46.54 180 GLU A O 1
ATOM 1381 N N . GLY A 1 181 ? 14.402 36.307 48.991 1.00 47.43 181 GLY A N 1
ATOM 1382 C CA . GLY A 1 181 ? 14.480 34.861 48.906 1.00 42.59 181 GLY A CA 1
ATOM 1383 C C . GLY A 1 181 ? 13.474 34.173 48.006 1.00 39.13 181 GLY A C 1
ATOM 1384 O O . GLY A 1 181 ? 13.439 34.423 46.803 1.00 39.08 181 GLY A O 1
ATOM 1385 N N . VAL A 1 182 ? 12.658 33.295 48.578 1.00 40.12 182 VAL A N 1
ATOM 1386 C CA . VAL A 1 182 ? 11.671 32.566 47.793 1.00 44.03 182 VAL A CA 1
ATOM 1387 C C . VAL A 1 182 ? 10.456 33.420 47.442 1.00 46.83 182 VAL A C 1
ATOM 1388 O O . VAL A 1 182 ? 9.480 32.926 46.873 1.00 45.07 182 VAL A O 1
ATOM 1392 N N . LEU A 1 183 ? 10.516 34.701 47.806 1.00 47.70 183 LEU A N 1
ATOM 1393 C CA . LEU A 1 183 ? 9.453 35.636 47.481 1.00 46.01 183 LEU A CA 1
ATOM 1394 C C . LEU A 1 183 ? 8.105 35.411 48.166 1.00 46.63 183 LEU A C 1
ATOM 1395 O O . LEU A 1 183 ? 7.068 35.583 47.543 1.00 44.78 183 LEU A O 1
ATOM 1400 N N . CYS A 1 184 ? 8.114 35.025 49.439 1.00 47.26 184 CYS A N 1
ATOM 1401 C CA . CYS A 1 184 ? 6.867 34.793 50.163 1.00 45.77 184 CYS A CA 1
ATOM 1402 C C . CYS A 1 184 ? 6.818 35.559 51.468 1.00 44.44 184 CYS A C 1
ATOM 1403 O O . CYS A 1 184 ? 6.036 35.254 52.360 1.00 45.76 184 CYS A O 1
ATOM 1406 N N . ASN A 1 185 ? 7.693 36.542 51.581 1.00 42.38 185 ASN A N 1
ATOM 1407 C CA . ASN A 1 185 ? 7.700 37.407 52.741 1.00 44.20 185 ASN A CA 1
ATOM 1408 C C . ASN A 1 185 ? 8.434 38.644 52.263 1.00 46.33 185 ASN A C 1
ATOM 1409 O O . ASN A 1 185 ? 9.065 38.629 51.204 1.00 48.21 185 ASN A O 1
ATOM 1414 N N . CYS A 1 186 ? 8.327 39.728 53.010 1.00 46.42 186 CYS A N 1
ATOM 1415 C CA . CYS A 1 186 ? 8.962 40.955 52.588 1.00 45.26 186 CYS A CA 1
ATOM 1416 C C . CYS A 1 186 ? 9.999 41.432 53.582 1.00 44.51 186 CYS A C 1
ATOM 1417 O O . CYS A 1 186 ? 10.081 40.927 54.692 1.00 43.23 186 CYS A O 1
ATOM 1420 N N . SER A 1 187 ? 10.820 42.380 53.154 1.00 48.25 187 SER A N 1
ATOM 1421 C CA . SER A 1 187 ? 11.873 42.945 53.991 1.00 50.01 187 SER A CA 1
ATOM 1422 C C . SER A 1 187 ? 12.362 44.188 53.264 1.00 50.82 187 SER A C 1
ATOM 1423 O O . SER A 1 187 ? 11.763 44.591 52.269 1.00 50.56 187 SER A O 1
ATOM 1426 N N . PHE A 1 188 ? 13.435 44.804 53.751 1.00 51.61 188 PHE A N 1
ATOM 1427 C CA . PHE A 1 188 ? 13.963 45.987 53.078 1.00 52.76 188 PHE A CA 1
ATOM 1428 C C . PHE A 1 188 ? 14.831 45.557 51.905 1.00 52.83 188 PHE A C 1
ATOM 1429 O O . PHE A 1 188 ? 15.167 44.382 51.766 1.00 53.60 188 PHE A O 1
ATOM 1437 N N . ASP A 1 189 ? 15.187 46.504 51.049 1.00 55.69 189 ASP A N 1
ATOM 1438 C CA . ASP A 1 189 ? 16.015 46.207 49.881 1.00 55.95 189 ASP A CA 1
ATOM 1439 C C . ASP A 1 189 ? 17.511 46.332 50.203 1.00 56.93 189 ASP A C 1
ATOM 1440 O O . ASP A 1 189 ? 18.035 47.438 50.365 1.00 56.77 189 ASP A O 1
ATOM 1445 N N . TYR A 1 190 ? 18.185 45.188 50.305 1.00 56.85 190 TYR A N 1
ATOM 1446 C CA . TYR A 1 190 ? 19.618 45.157 50.607 1.00 55.12 190 TYR A CA 1
ATOM 1447 C C . TYR A 1 190 ? 20.413 44.812 49.355 1.00 53.71 190 TYR A C 1
ATOM 1448 O O . TYR A 1 190 ? 21.623 44.609 49.408 1.00 55.32 190 TYR A O 1
ATOM 1457 N N . ILE A 1 191 ? 19.719 44.756 48.227 1.00 51.22 191 ILE A N 1
ATOM 1458 C CA . ILE A 1 191 ? 20.358 44.445 46.958 1.00 50.46 191 ILE A CA 1
ATOM 1459 C C . ILE A 1 191 ? 20.724 45.725 46.186 1.00 53.19 191 ILE A C 1
ATOM 1460 O O . ILE A 1 191 ? 21.888 45.944 45.853 1.00 52.72 191 ILE A O 1
ATOM 1465 N N . SER A 1 192 ? 19.732 46.565 45.909 1.00 53.99 192 SER A N 1
ATOM 1466 C CA . SER A 1 192 ? 19.967 47.821 45.204 1.00 55.79 192 SER A CA 1
ATOM 1467 C C . SER A 1 192 ? 21.095 48.588 45.883 1.00 57.99 192 SER A C 1
ATOM 1468 O O . SER A 1 192 ? 21.112 48.718 47.105 1.00 58.24 192 SER A O 1
ATOM 1471 N N . ARG A 1 193 ? 22.026 49.109 45.087 1.00 60.17 193 ARG A N 1
ATOM 1472 C CA . ARG A 1 193 ? 23.172 49.825 45.634 1.00 61.93 193 ARG A CA 1
ATOM 1473 C C . ARG A 1 193 ? 23.257 51.322 45.369 1.00 63.88 193 ARG A C 1
ATOM 1474 O O . ARG A 1 193 ? 24.346 51.899 45.425 1.00 63.47 193 ARG A O 1
ATOM 1482 N N . ASP A 1 194 ? 22.117 51.954 45.097 1.00 65.75 194 ASP A N 1
ATOM 1483 C CA . ASP A 1 194 ? 22.101 53.390 44.843 1.00 65.29 194 ASP A CA 1
ATOM 1484 C C . ASP A 1 194 ? 22.369 54.145 46.125 1.00 64.83 194 ASP A C 1
ATOM 1485 O O . ASP A 1 194 ? 22.231 53.602 47.222 1.00 64.38 194 ASP A O 1
ATOM 1490 N N . SER A 1 195 ? 22.751 55.407 45.979 1.00 66.01 195 SER A N 1
ATOM 1491 C CA . SER A 1 195 ? 23.053 56.251 47.125 1.00 67.85 195 SER A CA 1
ATOM 1492 C C . SER A 1 195 ? 21.942 56.184 48.161 1.00 67.84 195 SER A C 1
ATOM 1493 O O . SER A 1 195 ? 22.186 55.893 49.329 1.00 69.78 195 SER A O 1
ATOM 1496 N N . THR A 1 196 ? 20.720 56.452 47.719 1.00 67.01 196 THR A N 1
ATOM 1497 C CA . THR A 1 196 ? 19.564 56.439 48.601 1.00 65.95 196 THR A CA 1
ATOM 1498 C C . THR A 1 196 ? 19.453 55.152 49.412 1.00 61.89 196 THR A C 1
ATOM 1499 O O . THR A 1 196 ? 19.486 55.181 50.636 1.00 59.03 196 THR A O 1
ATOM 1503 N N . THR A 1 197 ? 19.319 54.028 48.716 1.00 59.63 197 THR A N 1
ATOM 1504 C CA . THR A 1 197 ? 19.180 52.735 49.373 1.00 59.43 197 THR A CA 1
ATOM 1505 C C . THR A 1 197 ? 20.310 52.424 50.343 1.00 60.97 197 THR A C 1
ATOM 1506 O O . THR A 1 197 ? 20.070 51.957 51.464 1.00 62.35 197 THR A O 1
ATOM 1510 N N . ARG A 1 198 ? 21.542 52.687 49.920 1.00 59.84 198 ARG A N 1
ATOM 1511 C CA . ARG A 1 198 ? 22.707 52.398 50.752 1.00 57.41 198 ARG A CA 1
ATOM 1512 C C . ARG A 1 198 ? 22.780 53.220 52.022 1.00 55.12 198 ARG A C 1
ATOM 1513 O O . ARG A 1 198 ? 23.220 52.720 53.058 1.00 56.10 198 ARG A O 1
ATOM 1521 N N . SER A 1 199 ? 22.357 54.478 51.958 1.00 56.04 199 SER A N 1
ATOM 1522 C CA . SER A 1 199 ? 22.381 55.339 53.142 1.00 57.66 199 SER A CA 1
ATOM 1523 C C . SER A 1 199 ? 21.360 54.845 54.160 1.00 58.01 199 SER A C 1
ATOM 1524 O O . SER A 1 199 ? 21.626 54.825 55.368 1.00 58.38 199 SER A O 1
ATOM 1527 N N . ASN A 1 200 ? 20.193 54.439 53.673 1.00 57.66 200 ASN A N 1
ATOM 1528 C CA . ASN A 1 200 ? 19.156 53.934 54.556 1.00 57.45 200 ASN A CA 1
ATOM 1529 C C . ASN A 1 200 ? 19.625 52.639 55.209 1.00 55.99 200 ASN A C 1
ATOM 1530 O O . ASN A 1 200 ? 19.358 52.402 56.384 1.00 57.14 200 ASN A O 1
ATOM 1535 N N . ILE A 1 201 ? 20.323 51.798 54.454 1.00 53.48 201 ILE A N 1
ATOM 1536 C CA . ILE A 1 201 ? 20.840 50.556 55.027 1.00 52.54 201 ILE A CA 1
ATOM 1537 C C . ILE A 1 201 ? 21.851 50.913 56.108 1.00 54.63 201 ILE A C 1
ATOM 1538 O O . ILE A 1 201 ? 21.770 50.428 57.235 1.00 55.05 201 ILE A O 1
ATOM 1543 N N . LEU A 1 202 ? 22.808 51.769 55.765 1.00 57.40 202 LEU A N 1
ATOM 1544 C CA . LEU A 1 202 ? 23.827 52.168 56.729 1.00 59.34 202 LEU A CA 1
ATOM 1545 C C . LEU A 1 202 ? 23.183 52.752 57.983 1.00 59.46 202 LEU A C 1
ATOM 1546 O O . LEU A 1 202 ? 23.672 52.555 59.100 1.00 59.18 202 LEU A O 1
ATOM 1551 N N . CYS A 1 203 ? 22.080 53.468 57.793 1.00 58.07 203 CYS A N 1
ATOM 1552 C CA . CYS A 1 203 ? 21.364 54.060 58.912 1.00 57.53 203 CYS A CA 1
ATOM 1553 C C . CYS A 1 203 ? 20.705 52.977 59.766 1.00 54.93 203 CYS A C 1
ATOM 1554 O O . CYS A 1 203 ? 20.733 53.042 61.002 1.00 51.70 203 CYS A O 1
ATOM 1557 N N . MET A 1 204 ? 20.105 51.992 59.099 1.00 52.04 204 MET A N 1
ATOM 1558 C CA . MET A 1 204 ? 19.445 50.904 59.797 1.00 50.82 204 MET A CA 1
ATOM 1559 C C . MET A 1 204 ? 20.440 50.171 60.673 1.00 52.04 204 MET A C 1
ATOM 1560 O O . MET A 1 204 ? 20.234 50.028 61.883 1.00 54.13 204 MET A O 1
ATOM 1565 N N . PHE A 1 205 ? 21.525 49.713 60.058 1.00 51.84 205 PHE A N 1
ATOM 1566 C CA . PHE A 1 205 ? 22.566 48.988 60.767 1.00 50.50 205 PHE A CA 1
ATOM 1567 C C . PHE A 1 205 ? 23.227 49.778 61.889 1.00 53.41 205 PHE A C 1
ATOM 1568 O O . PHE A 1 205 ? 23.403 49.278 62.994 1.00 54.79 205 PHE A O 1
ATOM 1576 N N . ILE A 1 206 ? 23.598 51.018 61.609 1.00 56.31 206 ILE A N 1
ATOM 1577 C CA . ILE A 1 206 ? 24.266 51.836 62.612 1.00 57.31 206 ILE A CA 1
ATOM 1578 C C . ILE A 1 206 ? 23.315 52.425 63.655 1.00 57.08 206 ILE A C 1
ATOM 1579 O O . ILE A 1 206 ? 23.521 52.243 64.854 1.00 56.51 206 ILE A O 1
ATOM 1584 N N . LEU A 1 207 ? 22.269 53.115 63.211 1.00 57.45 207 LEU A N 1
ATOM 1585 C CA . LEU A 1 207 ? 21.327 53.710 64.157 1.00 60.66 207 LEU A CA 1
ATOM 1586 C C . LEU A 1 207 ? 20.375 52.697 64.788 1.00 60.52 207 LEU A C 1
ATOM 1587 O O . LEU A 1 207 ? 20.165 52.693 65.997 1.00 59.47 207 LEU A O 1
ATOM 1592 N N . GLY A 1 208 ? 19.799 51.834 63.966 1.00 62.39 208 GLY A N 1
ATOM 1593 C CA . GLY A 1 208 ? 18.870 50.852 64.481 1.00 63.95 208 GLY A CA 1
ATOM 1594 C C . GLY A 1 208 ? 19.490 49.697 65.238 1.00 65.37 208 GLY A C 1
ATOM 1595 O O . GLY A 1 208 ? 18.965 49.278 66.268 1.00 67.15 208 GLY A O 1
ATOM 1596 N N . PHE A 1 209 ? 20.610 49.182 64.744 1.00 65.66 209 PHE A N 1
ATOM 1597 C CA . PHE A 1 209 ? 21.266 48.041 65.369 1.00 63.95 209 PHE A CA 1
ATOM 1598 C C . PHE A 1 209 ? 22.448 48.380 66.285 1.00 64.54 209 PHE A C 1
ATOM 1599 O O . PHE A 1 209 ? 22.344 48.246 67.508 1.00 65.28 209 PHE A O 1
ATOM 1607 N N . PHE A 1 210 ? 23.567 48.816 65.711 1.00 62.53 210 PHE A N 1
ATOM 1608 C CA . PHE A 1 210 ? 24.745 49.146 66.513 1.00 59.17 210 PHE A CA 1
ATOM 1609 C C . PHE A 1 210 ? 24.439 50.101 67.661 1.00 56.57 210 PHE A C 1
ATOM 1610 O O . PHE A 1 210 ? 25.000 49.983 68.747 1.00 56.90 210 PHE A O 1
ATOM 1618 N N . GLY A 1 211 ? 23.545 51.048 67.415 1.00 55.17 211 GLY A N 1
ATOM 1619 C CA . GLY A 1 211 ? 23.193 52.010 68.438 1.00 52.76 211 GLY A CA 1
ATOM 1620 C C . GLY A 1 211 ? 22.889 51.393 69.786 1.00 52.29 211 GLY A C 1
ATOM 1621 O O . GLY A 1 211 ? 23.713 51.475 70.697 1.00 51.84 211 GLY A O 1
ATOM 1622 N N . PRO A 1 212 ? 21.711 50.768 69.947 1.00 53.44 212 PRO A N 1
ATOM 1623 C CA . PRO A 1 212 ? 21.301 50.133 71.203 1.00 53.77 212 PRO A CA 1
ATOM 1624 C C . PRO A 1 212 ? 22.330 49.131 71.714 1.00 53.76 212 PRO A C 1
ATOM 1625 O O . PRO A 1 212 ? 22.423 48.866 72.911 1.00 52.21 212 PRO A O 1
ATOM 1629 N N . ILE A 1 213 ? 23.111 48.576 70.801 1.00 55.03 213 ILE A N 1
ATOM 1630 C CA . ILE A 1 213 ? 24.143 47.636 71.198 1.00 56.73 213 ILE A CA 1
ATOM 1631 C C . ILE A 1 213 ? 25.147 48.349 72.100 1.00 58.05 213 ILE A C 1
ATOM 1632 O O . ILE A 1 213 ? 25.524 47.837 73.153 1.00 56.26 213 ILE A O 1
ATOM 1637 N N . LEU A 1 214 ? 25.571 49.539 71.687 1.00 59.91 214 LEU A N 1
ATOM 1638 C CA . LEU A 1 214 ? 26.523 50.315 72.471 1.00 61.71 214 LEU A CA 1
ATOM 1639 C C . LEU A 1 214 ? 25.967 50.568 73.866 1.00 62.36 214 LEU A C 1
ATOM 1640 O O . LEU A 1 214 ? 26.670 50.413 74.868 1.00 62.13 214 LEU A O 1
ATOM 1645 N N . ILE A 1 215 ? 24.701 50.961 73.929 1.00 62.60 215 ILE A N 1
ATOM 1646 C CA . ILE A 1 215 ? 24.055 51.206 75.212 1.00 60.71 215 ILE A CA 1
ATOM 1647 C C . ILE A 1 215 ? 24.131 49.917 76.025 1.00 60.09 215 ILE A C 1
ATOM 1648 O O . ILE A 1 215 ? 24.502 49.930 77.195 1.00 60.94 215 ILE A O 1
ATOM 1653 N N . ILE A 1 216 ? 23.782 48.802 75.395 1.00 59.22 216 ILE A N 1
ATOM 1654 C CA . ILE A 1 216 ? 23.831 47.512 76.069 1.00 60.42 216 ILE A CA 1
ATOM 1655 C C . ILE A 1 216 ? 25.219 47.272 76.670 1.00 61.54 216 ILE A C 1
ATOM 1656 O O . ILE A 1 216 ? 25.368 47.253 77.889 1.00 58.27 216 ILE A O 1
ATOM 1661 N N . PHE A 1 217 ? 26.229 47.108 75.816 1.00 65.78 217 PHE A N 1
ATOM 1662 C CA . PHE A 1 217 ? 27.603 46.869 76.268 1.00 69.89 217 PHE A CA 1
ATOM 1663 C C . PHE A 1 217 ? 28.081 47.876 77.311 1.00 69.08 217 PHE A C 1
ATOM 1664 O O . PHE A 1 217 ? 28.713 47.496 78.305 1.00 66.65 217 PHE A O 1
ATOM 1672 N N . PHE A 1 218 ? 27.788 49.153 77.081 1.00 68.83 218 PHE A N 1
ATOM 1673 C CA . PHE A 1 218 ? 28.186 50.211 78.005 1.00 69.89 218 PHE A CA 1
ATOM 1674 C C . PHE A 1 218 ? 27.553 50.019 79.373 1.00 69.74 218 PHE A C 1
ATOM 1675 O O . PHE A 1 218 ? 28.118 50.423 80.379 1.00 69.93 218 PHE A O 1
ATOM 1683 N N . CYS A 1 219 ? 26.373 49.407 79.399 1.00 71.65 219 CYS A N 1
ATOM 1684 C CA . CYS A 1 219 ? 25.661 49.162 80.650 1.00 72.05 219 CYS A CA 1
ATOM 1685 C C . CYS A 1 219 ? 26.103 47.866 81.315 1.00 72.40 219 CYS A C 1
ATOM 1686 O O . CYS A 1 219 ? 26.322 47.826 82.523 1.00 71.90 219 CYS A O 1
ATOM 1689 N N . TYR A 1 220 ? 26.226 46.804 80.533 1.00 73.80 220 TYR A N 1
ATOM 1690 C CA . TYR A 1 220 ? 26.634 45.541 81.109 1.00 78.15 220 TYR A CA 1
ATOM 1691 C C . TYR A 1 220 ? 28.111 45.530 81.423 1.00 78.51 220 TYR A C 1
ATOM 1692 O O . TYR A 1 220 ? 28.515 45.056 82.483 1.00 78.19 220 TYR A O 1
ATOM 1701 N N . PHE A 1 221 ? 28.926 46.064 80.521 1.00 80.13 221 PHE A N 1
ATOM 1702 C CA . PHE A 1 221 ? 30.355 46.095 80.793 1.00 83.50 221 PHE A CA 1
ATOM 1703 C C . PHE A 1 221 ? 30.572 46.973 82.019 1.00 83.18 221 PHE A C 1
ATOM 1704 O O . PHE A 1 221 ? 31.573 46.838 82.725 1.00 83.47 221 PHE A O 1
ATOM 1712 N N . ASN A 1 222 ? 29.612 47.863 82.262 1.00 81.30 222 ASN A N 1
ATOM 1713 C CA . ASN A 1 222 ? 29.663 48.793 83.387 1.00 78.29 222 ASN A CA 1
ATOM 1714 C C . ASN A 1 222 ? 29.182 48.110 84.661 1.00 77.12 222 ASN A C 1
ATOM 1715 O O . ASN A 1 222 ? 29.464 48.561 85.767 1.00 76.75 222 ASN A O 1
ATOM 1720 N N . ILE A 1 223 ? 28.441 47.024 84.496 1.00 79.05 223 ILE A N 1
ATOM 1721 C CA . ILE A 1 223 ? 27.928 46.269 85.630 1.00 79.51 223 ILE A CA 1
ATOM 1722 C C . ILE A 1 223 ? 28.996 45.265 86.037 1.00 81.00 223 ILE A C 1
ATOM 1723 O O . ILE A 1 223 ? 29.085 44.863 87.197 1.00 80.96 223 ILE A O 1
ATOM 1728 N N . VAL A 1 224 ? 29.817 44.874 85.069 1.00 83.74 224 VAL A N 1
ATOM 1729 C CA . VAL A 1 224 ? 30.896 43.929 85.309 1.00 87.02 224 VAL A CA 1
ATOM 1730 C C . VAL A 1 224 ? 32.034 44.669 85.991 1.00 89.61 224 VAL A C 1
ATOM 1731 O O . VAL A 1 224 ? 32.598 44.189 86.974 1.00 89.69 224 VAL A O 1
ATOM 1735 N N . MET A 1 225 ? 32.367 45.841 85.455 1.00 92.88 225 MET A N 1
ATOM 1736 C CA . MET A 1 225 ? 33.432 46.670 86.010 1.00 95.45 225 MET A CA 1
ATOM 1737 C C . MET A 1 225 ? 32.875 47.412 87.216 1.00 96.00 225 MET A C 1
ATOM 1738 O O . MET A 1 225 ? 33.132 48.599 87.398 1.00 96.73 225 MET A O 1
ATOM 1743 N N . SER A 1 226 ? 32.099 46.700 88.025 1.00 97.60 226 SER A N 1
ATOM 1744 C CA . SER A 1 226 ? 31.491 47.273 89.217 1.00 99.87 226 SER A CA 1
ATOM 1745 C C . SER A 1 226 ? 31.113 46.153 90.170 1.00 100.65 226 SER A C 1
ATOM 1746 O O . SER A 1 226 ? 30.614 46.398 91.267 1.00 101.06 226 SER A O 1
ATOM 1749 N N . VAL A 1 227 ? 31.348 44.920 89.737 1.00 102.38 227 VAL A N 1
ATOM 1750 C CA . VAL A 1 227 ? 31.041 43.763 90.565 1.00 105.56 227 VAL A CA 1
ATOM 1751 C C . VAL A 1 227 ? 31.974 43.809 91.766 1.00 107.97 227 VAL A C 1
ATOM 1752 O O . VAL A 1 227 ? 31.604 43.415 92.870 1.00 107.91 227 VAL A O 1
ATOM 1756 N N . SER A 1 228 ? 33.188 44.299 91.534 1.00 111.33 228 SER A N 1
ATOM 1757 C CA . SER A 1 228 ? 34.185 44.416 92.587 1.00 114.56 228 SER A CA 1
ATOM 1758 C C . SER A 1 228 ? 33.987 45.722 93.345 1.00 115.90 228 SER A C 1
ATOM 1759 O O . SER A 1 228 ? 34.213 45.785 94.552 1.00 116.15 228 SER A O 1
ATOM 1762 N N . ASN A 1 229 ? 33.570 46.765 92.631 1.00 117.63 229 ASN A N 1
ATOM 1763 C CA . ASN A 1 229 ? 33.313 48.053 93.263 1.00 119.50 229 ASN A CA 1
ATOM 1764 C C . ASN A 1 229 ? 32.284 47.753 94.346 1.00 121.88 229 ASN A C 1
ATOM 1765 O O . ASN A 1 229 ? 32.300 48.334 95.431 1.00 122.81 229 ASN A O 1
ATOM 1770 N N . HIS A 1 230 ? 31.395 46.820 94.020 1.00 123.73 230 HIS A N 1
ATOM 1771 C CA . HIS A 1 230 ? 30.328 46.378 94.908 1.00 125.11 230 HIS A CA 1
ATOM 1772 C C . HIS A 1 230 ? 30.849 45.332 95.890 1.00 125.59 230 HIS A C 1
ATOM 1773 O O . HIS A 1 230 ? 30.427 45.288 97.044 1.00 125.51 230 HIS A O 1
ATOM 1780 N N . GLU A 1 231 ? 31.773 44.498 95.427 1.00 126.76 231 GLU A N 1
ATOM 1781 C CA . GLU A 1 231 ? 32.348 43.454 96.264 1.00 128.71 231 GLU A CA 1
ATOM 1782 C C . GLU A 1 231 ? 32.911 44.059 97.546 1.00 128.74 231 GLU A C 1
ATOM 1783 O O . GLU A 1 231 ? 32.626 43.589 98.649 1.00 128.63 231 GLU A O 1
ATOM 1789 N N . LYS A 1 232 ? 33.718 45.103 97.394 1.00 128.60 232 LYS A N 1
ATOM 1790 C CA . LYS A 1 232 ? 34.312 45.778 98.538 1.00 128.68 232 LYS A CA 1
ATOM 1791 C C . LYS A 1 232 ? 33.216 46.457 99.348 1.00 128.82 232 LYS A C 1
ATOM 1792 O O . LYS A 1 232 ? 33.041 46.181 100.534 1.00 129.42 232 LYS A O 1
ATOM 1798 N N . GLU A 1 233 ? 32.476 47.341 98.687 1.00 128.60 233 GLU A N 1
ATOM 1799 C CA . GLU A 1 233 ? 31.391 48.090 99.311 1.00 127.46 233 GLU A CA 1
ATOM 1800 C C . GLU A 1 233 ? 30.479 47.240 100.187 1.00 127.68 233 GLU A C 1
ATOM 1801 O O . GLU A 1 233 ? 30.060 47.674 101.260 1.00 126.59 233 GLU A O 1
ATOM 1807 N N . MET A 1 234 ? 30.166 46.034 99.726 1.00 129.16 234 MET A N 1
ATOM 1808 C CA . MET A 1 234 ? 29.299 45.131 100.473 1.00 130.46 234 MET A CA 1
ATOM 1809 C C . MET A 1 234 ? 29.891 44.883 101.856 1.00 130.70 234 MET A C 1
ATOM 1810 O O . MET A 1 234 ? 29.176 44.877 102.859 1.00 129.97 234 MET A O 1
ATOM 1815 N N . ALA A 1 235 ? 31.206 44.693 101.898 1.00 131.45 235 ALA A N 1
ATOM 1816 C CA . ALA A 1 235 ? 31.912 44.438 103.147 1.00 132.07 235 ALA A CA 1
ATOM 1817 C C . ALA A 1 235 ? 31.958 45.657 104.064 1.00 132.49 235 ALA A C 1
ATOM 1818 O O . ALA A 1 235 ? 31.620 45.566 105.242 1.00 132.23 235 ALA A O 1
ATOM 1820 N N . ALA A 1 236 ? 32.376 46.795 103.518 1.00 133.38 236 ALA A N 1
ATOM 1821 C CA . ALA A 1 236 ? 32.482 48.030 104.292 1.00 133.77 236 ALA A CA 1
ATOM 1822 C C . ALA A 1 236 ? 31.221 48.331 105.093 1.00 134.18 236 ALA A C 1
ATOM 1823 O O . ALA A 1 236 ? 31.299 48.773 106.240 1.00 133.78 236 ALA A O 1
ATOM 1825 N N . MET A 1 237 ? 30.063 48.097 104.485 1.00 135.18 237 MET A N 1
ATOM 1826 C CA . MET A 1 237 ? 28.792 48.341 105.155 1.00 136.00 237 MET A CA 1
ATOM 1827 C C . MET A 1 237 ? 28.420 47.128 105.997 1.00 136.19 237 MET A C 1
ATOM 1828 O O . MET A 1 237 ? 27.704 47.242 106.992 1.00 136.45 237 MET A O 1
ATOM 1833 N N . ALA A 1 238 ? 28.922 45.968 105.589 1.00 136.20 238 ALA A N 1
ATOM 1834 C CA . ALA A 1 238 ? 28.651 44.719 106.290 1.00 136.85 238 ALA A CA 1
ATOM 1835 C C . ALA A 1 238 ? 29.137 44.768 107.735 1.00 137.64 238 ALA A C 1
ATOM 1836 O O . ALA A 1 238 ? 28.366 44.527 108.665 1.00 137.42 238 ALA A O 1
ATOM 1838 N N . LYS A 1 239 ? 30.417 45.077 107.919 1.00 138.63 239 LYS A N 1
ATOM 1839 C CA . LYS A 1 239 ? 30.990 45.151 109.257 1.00 139.02 239 LYS A CA 1
ATOM 1840 C C . LYS A 1 239 ? 30.658 46.500 109.883 1.00 138.98 239 LYS A C 1
ATOM 1841 O O . LYS A 1 239 ? 31.079 46.798 111.000 1.00 139.26 239 LYS A O 1
ATOM 1847 N N . ARG A 1 240 ? 29.904 47.313 109.152 1.00 138.53 240 ARG A N 1
ATOM 1848 C CA . ARG A 1 240 ? 29.503 48.626 109.637 1.00 138.43 240 ARG A CA 1
ATOM 1849 C C . ARG A 1 240 ? 28.388 48.410 110.655 1.00 137.86 240 ARG A C 1
ATOM 1850 O O . ARG A 1 240 ? 27.292 48.958 110.525 1.00 137.85 240 ARG A O 1
ATOM 1858 N N . LEU A 1 241 ? 28.684 47.598 111.668 1.00 136.86 241 LEU A N 1
ATOM 1859 C CA . LEU A 1 241 ? 27.730 47.259 112.722 1.00 134.87 241 LEU A CA 1
ATOM 1860 C C . LEU A 1 241 ? 26.372 46.865 112.152 1.00 133.63 241 LEU A C 1
ATOM 1861 O O . LEU A 1 241 ? 25.354 46.934 112.842 1.00 134.25 241 LEU A O 1
ATOM 1866 N N . ASN A 1 242 ? 26.366 46.444 110.890 1.00 131.04 242 ASN A N 1
ATOM 1867 C CA . ASN A 1 242 ? 25.134 46.036 110.223 1.00 127.74 242 ASN A CA 1
ATOM 1868 C C . ASN A 1 242 ? 24.774 44.619 110.659 1.00 125.49 242 ASN A C 1
ATOM 1869 O O . ASN A 1 242 ? 25.449 43.656 110.297 1.00 125.18 242 ASN A O 1
ATOM 1874 N N . ALA A 1 243 ? 23.702 44.507 111.436 1.00 122.95 243 ALA A N 1
ATOM 1875 C CA . ALA A 1 243 ? 23.235 43.228 111.960 1.00 120.88 243 ALA A CA 1
ATOM 1876 C C . ALA A 1 243 ? 22.857 42.198 110.897 1.00 119.10 243 ALA A C 1
ATOM 1877 O O . ALA A 1 243 ? 23.161 42.359 109.718 1.00 118.72 243 ALA A O 1
ATOM 1879 N N . LYS A 1 244 ? 22.191 41.136 111.342 1.00 117.11 244 LYS A N 1
ATOM 1880 C CA . LYS A 1 244 ? 21.746 40.065 110.459 1.00 115.07 244 LYS A CA 1
ATOM 1881 C C . LYS A 1 244 ? 20.857 40.653 109.363 1.00 114.73 244 LYS A C 1
ATOM 1882 O O . LYS A 1 244 ? 20.552 39.995 108.367 1.00 113.72 244 LYS A O 1
ATOM 1888 N N . GLU A 1 245 ? 20.452 41.904 109.566 1.00 114.89 245 GLU A N 1
ATOM 1889 C CA . GLU A 1 245 ? 19.612 42.641 108.625 1.00 114.00 245 GLU A CA 1
ATOM 1890 C C . GLU A 1 245 ? 20.393 42.936 107.350 1.00 112.13 245 GLU A C 1
ATOM 1891 O O . GLU A 1 245 ? 19.881 43.553 106.415 1.00 112.11 245 GLU A O 1
ATOM 1897 N N . LEU A 1 246 ? 21.644 42.492 107.331 1.00 109.76 246 LEU A N 1
ATOM 1898 C CA . LEU A 1 246 ? 22.515 42.674 106.180 1.00 107.12 246 LEU A CA 1
ATOM 1899 C C . LEU A 1 246 ? 22.120 41.660 105.117 1.00 104.78 246 LEU A C 1
ATOM 1900 O O . LEU A 1 246 ? 22.271 41.904 103.922 1.00 105.06 246 LEU A O 1
ATOM 1905 N N . ARG A 1 247 ? 21.614 40.518 105.569 1.00 102.13 247 ARG A N 1
ATOM 1906 C CA . ARG A 1 247 ? 21.180 39.453 104.674 1.00 100.29 247 ARG A CA 1
ATOM 1907 C C . ARG A 1 247 ? 20.140 39.999 103.708 1.00 99.11 247 ARG A C 1
ATOM 1908 O O . ARG A 1 247 ? 20.173 39.713 102.511 1.00 99.03 247 ARG A O 1
ATOM 1916 N N . LYS A 1 248 ? 19.208 40.782 104.242 1.00 96.70 248 LYS A N 1
ATOM 1917 C CA . LYS A 1 248 ? 18.165 41.391 103.426 1.00 94.70 248 LYS A CA 1
ATOM 1918 C C . LYS A 1 248 ? 18.817 42.012 102.196 1.00 93.12 248 LYS A C 1
ATOM 1919 O O . LYS A 1 248 ? 18.608 41.563 101.067 1.00 92.15 248 LYS A O 1
ATOM 1925 N N . ALA A 1 249 ? 19.624 43.040 102.429 1.00 91.56 249 ALA A N 1
ATOM 1926 C CA . ALA A 1 249 ? 20.316 43.743 101.358 1.00 90.41 249 ALA A CA 1
ATOM 1927 C C . ALA A 1 249 ? 20.978 42.784 100.381 1.00 89.91 249 ALA A C 1
ATOM 1928 O O . ALA A 1 249 ? 20.914 42.986 99.169 1.00 90.22 249 ALA A O 1
ATOM 1930 N N . GLN A 1 250 ? 21.610 41.738 100.901 1.00 89.99 250 GLN A N 1
ATOM 1931 C CA . GLN A 1 250 ? 22.289 40.776 100.044 1.00 90.24 250 GLN A CA 1
ATOM 1932 C C . GLN A 1 250 ? 21.304 40.073 99.119 1.00 89.35 250 GLN A C 1
ATOM 1933 O O . GLN A 1 250 ? 21.561 39.934 97.921 1.00 91.37 250 GLN A O 1
ATOM 1939 N N . ALA A 1 251 ? 20.175 39.631 99.665 1.00 86.93 251 ALA A N 1
ATOM 1940 C CA . ALA A 1 251 ? 19.163 38.946 98.863 1.00 84.41 251 ALA A CA 1
ATOM 1941 C C . ALA A 1 251 ? 18.720 39.841 97.707 1.00 83.62 251 ALA A C 1
ATOM 1942 O O . ALA A 1 251 ? 18.584 39.393 96.570 1.00 82.83 251 ALA A O 1
ATOM 1944 N N . GLY A 1 252 ? 18.500 41.112 98.013 1.00 83.04 252 GLY A N 1
ATOM 1945 C CA . GLY A 1 252 ? 18.074 42.045 96.996 1.00 82.04 252 GLY A CA 1
ATOM 1946 C C . GLY A 1 252 ? 19.032 42.071 95.828 1.00 82.06 252 GLY A C 1
ATOM 1947 O O . GLY A 1 252 ? 18.608 42.021 94.675 1.00 84.28 252 GLY A O 1
ATOM 1948 N N . ALA A 1 253 ? 20.325 42.150 96.122 1.00 80.53 253 ALA A N 1
ATOM 1949 C CA . ALA A 1 253 ? 21.340 42.185 95.079 1.00 78.69 253 ALA A CA 1
ATOM 1950 C C . ALA A 1 253 ? 21.309 40.906 94.244 1.00 78.20 253 ALA A C 1
ATOM 1951 O O . ALA A 1 253 ? 21.489 40.950 93.029 1.00 78.27 253 ALA A O 1
ATOM 1953 N N . ASN A 1 254 ? 21.084 39.768 94.897 1.00 77.06 254 ASN A N 1
ATOM 1954 C CA . ASN A 1 254 ? 21.011 38.490 94.196 1.00 76.24 254 ASN A CA 1
ATOM 1955 C C . ASN A 1 254 ? 19.832 38.530 93.235 1.00 75.41 254 ASN A C 1
ATOM 1956 O O . ASN A 1 254 ? 19.957 38.209 92.051 1.00 74.94 254 ASN A O 1
ATOM 1961 N N . ALA A 1 255 ? 18.682 38.924 93.773 1.00 73.55 255 ALA A N 1
ATOM 1962 C CA . ALA A 1 255 ? 17.450 39.022 93.008 1.00 71.61 255 ALA A CA 1
ATOM 1963 C C . ALA A 1 255 ? 17.645 39.906 91.779 1.00 70.87 255 ALA A C 1
ATOM 1964 O O . ALA A 1 255 ? 17.287 39.522 90.670 1.00 71.68 255 ALA A O 1
ATOM 1966 N N . GLU A 1 256 ? 18.216 41.086 91.979 1.00 70.08 256 GLU A N 1
ATOM 1967 C CA . GLU A 1 256 ? 18.455 42.004 90.875 1.00 71.32 256 GLU A CA 1
ATOM 1968 C C . GLU A 1 256 ? 19.461 41.410 89.890 1.00 70.62 256 GLU A C 1
ATOM 1969 O O . GLU A 1 256 ? 19.271 41.471 88.671 1.00 67.77 256 GLU A O 1
ATOM 1975 N N . MET A 1 257 ? 20.530 40.832 90.431 1.00 70.45 257 MET A N 1
ATOM 1976 C CA . MET A 1 257 ? 21.572 40.231 89.616 1.00 69.96 257 MET A CA 1
ATOM 1977 C C . MET A 1 257 ? 20.970 39.190 88.690 1.00 70.19 257 MET A C 1
ATOM 1978 O O . MET A 1 257 ? 21.293 39.139 87.504 1.00 70.85 257 MET A O 1
ATOM 1983 N N . ARG A 1 258 ? 20.085 38.361 89.232 1.00 69.47 258 ARG A N 1
ATOM 1984 C CA . ARG A 1 258 ? 19.451 37.321 88.428 1.00 68.42 258 ARG A CA 1
ATOM 1985 C C . ARG A 1 258 ? 18.712 37.911 87.228 1.00 66.09 258 ARG A C 1
ATOM 1986 O O . ARG A 1 258 ? 18.804 37.384 86.117 1.00 64.68 258 ARG A O 1
ATOM 1994 N N . LEU A 1 259 ? 17.977 38.996 87.460 1.00 63.17 259 LEU A N 1
ATOM 1995 C CA . LEU A 1 259 ? 17.232 39.647 86.398 1.00 62.87 259 LEU A CA 1
ATOM 1996 C C . LEU A 1 259 ? 18.196 40.232 85.367 1.00 62.42 259 LEU A C 1
ATOM 1997 O O . LEU A 1 259 ? 17.937 40.179 84.158 1.00 61.69 259 LEU A O 1
ATOM 2002 N N . ALA A 1 260 ? 19.306 40.790 85.844 1.00 60.22 260 ALA A N 1
ATOM 2003 C CA . ALA A 1 260 ? 20.304 41.368 84.958 1.00 57.09 260 ALA A CA 1
ATOM 2004 C C . ALA A 1 260 ? 20.821 40.256 84.070 1.00 55.44 260 ALA A C 1
ATOM 2005 O O . ALA A 1 260 ? 20.989 40.431 82.857 1.00 56.61 260 ALA A O 1
ATOM 2007 N N . LYS A 1 261 ? 21.080 39.107 84.680 1.00 53.93 261 LYS A N 1
ATOM 2008 C CA . LYS A 1 261 ? 21.548 37.952 83.936 1.00 53.54 261 LYS A CA 1
ATOM 2009 C C . LYS A 1 261 ? 20.523 37.655 82.842 1.00 53.36 261 LYS A C 1
ATOM 2010 O O . LYS A 1 261 ? 20.864 37.604 81.664 1.00 54.99 261 LYS A O 1
ATOM 2016 N N . ILE A 1 262 ? 19.264 37.482 83.235 1.00 53.15 262 ILE A N 1
ATOM 2017 C CA . ILE A 1 262 ? 18.195 37.218 82.273 1.00 51.58 262 ILE A CA 1
ATOM 2018 C C . ILE A 1 262 ? 18.289 38.169 81.082 1.00 51.32 262 ILE A C 1
ATOM 2019 O O . ILE A 1 262 ? 18.308 37.731 79.924 1.00 51.40 262 ILE A O 1
ATOM 2024 N N . SER A 1 263 ? 18.339 39.468 81.374 1.00 48.95 263 SER A N 1
ATOM 2025 C CA . SER A 1 263 ? 18.423 40.503 80.349 1.00 49.24 263 SER A CA 1
ATOM 2026 C C . SER A 1 263 ? 19.477 40.187 79.309 1.00 52.27 263 SER A C 1
ATOM 2027 O O . SER A 1 263 ? 19.258 40.373 78.109 1.00 54.04 263 SER A O 1
ATOM 2030 N N . ILE A 1 264 ? 20.632 39.728 79.782 1.00 53.47 264 ILE A N 1
ATOM 2031 C CA . ILE A 1 264 ? 21.740 39.392 78.910 1.00 51.29 264 ILE A CA 1
ATOM 2032 C C . ILE A 1 264 ? 21.422 38.200 78.038 1.00 49.42 264 ILE A C 1
ATOM 2033 O O . ILE A 1 264 ? 21.774 38.183 76.855 1.00 49.66 264 ILE A O 1
ATOM 2038 N N . VAL A 1 265 ? 20.752 37.198 78.590 1.00 47.07 265 VAL A N 1
ATOM 2039 C CA . VAL A 1 265 ? 20.434 36.035 77.767 1.00 47.26 265 VAL A CA 1
ATOM 2040 C C . VAL A 1 265 ? 19.484 36.390 76.619 1.00 48.74 265 VAL A C 1
ATOM 2041 O O . VAL A 1 265 ? 19.660 35.915 75.501 1.00 46.52 265 VAL A O 1
ATOM 2045 N N . ILE A 1 266 ? 18.482 37.226 76.891 1.00 51.79 266 ILE A N 1
ATOM 2046 C CA . ILE A 1 266 ? 17.536 37.596 75.853 1.00 51.74 266 ILE A CA 1
ATOM 2047 C C . ILE A 1 266 ? 18.212 38.484 74.818 1.00 52.91 266 ILE A C 1
ATOM 2048 O O . ILE A 1 266 ? 17.851 38.463 73.632 1.00 52.74 266 ILE A O 1
ATOM 2053 N N . VAL A 1 267 ? 19.206 39.255 75.263 1.00 52.56 267 VAL A N 1
ATOM 2054 C CA . VAL A 1 267 ? 19.964 40.104 74.347 1.00 50.63 267 VAL A CA 1
ATOM 2055 C C . VAL A 1 267 ? 20.813 39.174 73.471 1.00 50.28 267 VAL A C 1
ATOM 2056 O O . VAL A 1 267 ? 20.874 39.327 72.253 1.00 51.66 267 VAL A O 1
ATOM 2060 N N . SER A 1 268 ? 21.454 38.201 74.102 1.00 48.56 268 SER A N 1
ATOM 2061 C CA . SER A 1 268 ? 22.293 37.258 73.372 1.00 48.30 268 SER A CA 1
ATOM 2062 C C . SER A 1 268 ? 21.446 36.535 72.354 1.00 47.91 268 SER A C 1
ATOM 2063 O O . SER A 1 268 ? 21.894 36.248 71.247 1.00 49.74 268 SER A O 1
ATOM 2066 N N . GLN A 1 269 ? 20.214 36.238 72.746 1.00 49.88 269 GLN A N 1
ATOM 2067 C CA . GLN A 1 269 ? 19.276 35.536 71.881 1.00 50.91 269 GLN A CA 1
ATOM 2068 C C . GLN A 1 269 ? 19.008 36.374 70.629 1.00 51.36 269 GLN A C 1
ATOM 2069 O O . GLN A 1 269 ? 19.089 35.884 69.493 1.00 49.33 269 GLN A O 1
ATOM 2075 N N . PHE A 1 270 ? 18.719 37.652 70.849 1.00 50.67 270 PHE A N 1
ATOM 2076 C CA . PHE A 1 270 ? 18.441 38.577 69.764 1.00 49.16 270 PHE A CA 1
ATOM 2077 C C . PHE A 1 270 ? 19.601 38.631 68.784 1.00 48.39 270 PHE A C 1
ATOM 2078 O O . PHE A 1 270 ? 19.421 38.419 67.583 1.00 47.17 270 PHE A O 1
ATOM 2086 N N . LEU A 1 271 ? 20.789 38.930 69.302 1.00 49.00 271 LEU A N 1
ATOM 2087 C CA . LEU A 1 271 ? 21.993 39.016 68.476 1.00 49.75 271 LEU A CA 1
ATOM 2088 C C . LEU A 1 271 ? 22.252 37.731 67.689 1.00 49.53 271 LEU A C 1
ATOM 2089 O O . LEU A 1 271 ? 22.416 37.765 66.464 1.00 49.72 271 LEU A O 1
ATOM 2094 N N . LEU A 1 272 ? 22.290 36.600 68.386 1.00 49.02 272 LEU A N 1
ATOM 2095 C CA . LEU A 1 272 ? 22.518 35.316 67.732 1.00 50.07 272 LEU A CA 1
ATOM 2096 C C . LEU A 1 272 ? 21.471 35.055 66.667 1.00 48.91 272 LEU A C 1
ATOM 2097 O O . LEU A 1 272 ? 21.744 34.388 65.675 1.00 49.07 272 LEU A O 1
ATOM 2102 N N . SER A 1 273 ? 20.267 35.576 66.876 1.00 48.63 273 SER A N 1
ATOM 2103 C CA . SER A 1 273 ? 19.182 35.384 65.918 1.00 45.83 273 SER A CA 1
ATOM 2104 C C . SER A 1 273 ? 19.252 36.310 64.696 1.00 46.14 273 SER A C 1
ATOM 2105 O O . SER A 1 273 ? 19.017 35.871 63.573 1.00 45.82 273 SER A O 1
ATOM 2108 N N . TRP A 1 274 ? 19.576 37.583 64.909 1.00 46.57 274 TRP A N 1
ATOM 2109 C CA . TRP A 1 274 ? 19.631 38.528 63.798 1.00 50.36 274 TRP A CA 1
ATOM 2110 C C . TRP A 1 274 ? 20.964 38.697 63.074 1.00 49.45 274 TRP A C 1
ATOM 2111 O O . TRP A 1 274 ? 20.982 38.897 61.858 1.00 51.07 274 TRP A O 1
ATOM 2122 N N . SER A 1 275 ? 22.074 38.625 63.801 1.00 46.48 275 SER A N 1
ATOM 2123 C CA . SER A 1 275 ? 23.378 38.822 63.179 1.00 43.67 275 SER A CA 1
ATOM 2124 C C . SER A 1 275 ? 23.626 38.025 61.908 1.00 43.55 275 SER A C 1
ATOM 2125 O O . SER A 1 275 ? 24.221 38.540 60.969 1.00 44.12 275 SER A O 1
ATOM 2128 N N . PRO A 1 276 ? 23.178 36.763 61.853 1.00 43.30 276 PRO A N 1
ATOM 2129 C CA . PRO A 1 276 ? 23.422 36.018 60.614 1.00 41.37 276 PRO A CA 1
ATOM 2130 C C . PRO A 1 276 ? 22.796 36.728 59.401 1.00 42.82 276 PRO A C 1
ATOM 2131 O O . PRO A 1 276 ? 23.498 37.117 58.467 1.00 44.57 276 PRO A O 1
ATOM 2135 N N . TYR A 1 277 ? 21.472 36.900 59.441 1.00 43.69 277 TYR A N 1
ATOM 2136 C CA . TYR A 1 277 ? 20.715 37.551 58.374 1.00 40.59 277 TYR A CA 1
ATOM 2137 C C . TYR A 1 277 ? 21.326 38.901 58.066 1.00 39.48 277 TYR A C 1
ATOM 2138 O O . TYR A 1 277 ? 21.497 39.268 56.901 1.00 40.60 277 TYR A O 1
ATOM 2147 N N . ALA A 1 278 ? 21.661 39.643 59.110 1.00 37.69 278 ALA A N 1
ATOM 2148 C CA . ALA A 1 278 ? 22.259 40.957 58.926 1.00 41.15 278 ALA A CA 1
ATOM 2149 C C . ALA A 1 278 ? 23.473 40.829 58.015 1.00 43.71 278 ALA A C 1
ATOM 2150 O O . ALA A 1 278 ? 23.622 41.581 57.051 1.00 47.06 278 ALA A O 1
ATOM 2152 N N . VAL A 1 279 ? 24.326 39.856 58.324 1.00 46.04 279 VAL A N 1
ATOM 2153 C CA . VAL A 1 279 ? 25.536 39.620 57.560 1.00 46.11 279 VAL A CA 1
ATOM 2154 C C . VAL A 1 279 ? 25.212 39.323 56.099 1.00 49.86 279 VAL A C 1
ATOM 2155 O O . VAL A 1 279 ? 25.747 39.974 55.200 1.00 50.48 279 VAL A O 1
ATOM 2159 N N . VAL A 1 280 ? 24.334 38.354 55.857 1.00 50.87 280 VAL A N 1
ATOM 2160 C CA . VAL A 1 280 ? 23.969 38.012 54.493 1.00 51.97 280 VAL A CA 1
ATOM 2161 C C . VAL A 1 280 ? 23.467 39.233 53.746 1.00 54.80 280 VAL A C 1
ATOM 2162 O O . VAL A 1 280 ? 23.647 39.347 52.535 1.00 54.77 280 VAL A O 1
ATOM 2166 N N . ALA A 1 281 ? 22.823 40.143 54.465 1.00 57.34 281 ALA A N 1
ATOM 2167 C CA . ALA A 1 281 ? 22.305 41.349 53.836 1.00 58.88 281 ALA A CA 1
ATOM 2168 C C . ALA A 1 281 ? 23.479 42.197 53.378 1.00 59.05 281 ALA A C 1
ATOM 2169 O O . ALA A 1 281 ? 23.536 42.640 52.229 1.00 58.95 281 ALA A O 1
ATOM 2171 N N . LEU A 1 282 ? 24.422 42.412 54.288 1.00 59.58 282 LEU A N 1
ATOM 2172 C CA . LEU A 1 282 ? 25.601 43.213 53.990 1.00 58.32 282 LEU A CA 1
ATOM 2173 C C . LEU A 1 282 ? 26.388 42.692 52.804 1.00 58.18 282 LEU A C 1
ATOM 2174 O O . LEU A 1 282 ? 26.905 43.476 52.015 1.00 59.24 282 LEU A O 1
ATOM 2179 N N . LEU A 1 283 ? 26.484 41.373 52.677 1.00 58.38 283 LEU A N 1
ATOM 2180 C CA . LEU A 1 283 ? 27.202 40.783 51.554 1.00 58.25 283 LEU A CA 1
ATOM 2181 C C . LEU A 1 283 ? 26.499 41.185 50.267 1.00 59.63 283 LEU A C 1
ATOM 2182 O O . LEU A 1 283 ? 27.135 41.540 49.281 1.00 60.87 283 LEU A O 1
ATOM 2187 N N . ALA A 1 284 ? 25.173 41.138 50.292 1.00 61.03 284 ALA A N 1
ATOM 2188 C CA . ALA A 1 284 ? 24.379 41.482 49.124 1.00 60.44 284 ALA A CA 1
ATOM 2189 C C . ALA A 1 284 ? 24.522 42.952 48.754 1.00 60.65 284 ALA A C 1
ATOM 2190 O O . ALA A 1 284 ? 24.387 43.321 47.588 1.00 60.68 284 ALA A O 1
ATOM 2192 N N . GLN A 1 285 ? 24.804 43.793 49.739 1.00 60.25 285 GLN A N 1
ATOM 2193 C CA . GLN A 1 285 ? 24.928 45.221 49.484 1.00 60.27 285 GLN A CA 1
ATOM 2194 C C . GLN A 1 285 ? 26.369 45.683 49.294 1.00 61.44 285 GLN A C 1
ATOM 2195 O O . GLN A 1 285 ? 26.614 46.759 48.727 1.00 60.87 285 GLN A O 1
ATOM 2201 N N . PHE A 1 286 ? 27.324 44.878 49.755 1.00 60.65 286 PHE A N 1
ATOM 2202 C CA . PHE A 1 286 ? 28.732 45.248 49.650 1.00 59.02 286 PHE A CA 1
ATOM 2203 C C . PHE A 1 286 ? 29.660 44.165 49.124 1.00 57.80 286 PHE A C 1
ATOM 2204 O O . PHE A 1 286 ? 30.774 44.468 48.704 1.00 58.07 286 PHE A O 1
ATOM 2212 N N . GLY A 1 287 ? 29.215 42.914 49.147 1.00 56.72 287 GLY A N 1
ATOM 2213 C CA . GLY A 1 287 ? 30.066 41.835 48.681 1.00 55.97 287 GLY A CA 1
ATOM 2214 C C . GLY A 1 287 ? 29.548 41.037 47.500 1.00 56.88 287 GLY A C 1
ATOM 2215 O O . GLY A 1 287 ? 28.832 41.565 46.649 1.00 57.32 287 GLY A O 1
ATOM 2216 N N . PRO A 1 288 ? 29.915 39.749 47.414 1.00 56.69 288 PRO A N 1
ATOM 2217 C CA . PRO A 1 288 ? 29.503 38.842 46.339 1.00 56.83 288 PRO A CA 1
ATOM 2218 C C . PRO A 1 288 ? 28.005 38.536 46.338 1.00 58.51 288 PRO A C 1
ATOM 2219 O O . PRO A 1 288 ? 27.550 37.606 47.012 1.00 59.93 288 PRO A O 1
ATOM 2223 N N . LEU A 1 289 ? 27.233 39.304 45.577 1.00 57.92 289 LEU A N 1
ATOM 2224 C CA . LEU A 1 289 ? 25.802 39.060 45.513 1.00 58.17 289 LEU A CA 1
ATOM 2225 C C . LEU A 1 289 ? 25.537 37.624 45.090 1.00 58.81 289 LEU A C 1
ATOM 2226 O O . LEU A 1 289 ? 24.470 37.088 45.365 1.00 59.24 289 LEU A O 1
ATOM 2231 N N . GLU A 1 290 ? 26.504 37.001 44.419 1.00 60.78 290 GLU A N 1
ATOM 2232 C CA . GLU A 1 290 ? 26.313 35.629 43.962 1.00 63.04 290 GLU A CA 1
ATOM 2233 C C . GLU A 1 290 ? 26.232 34.668 45.128 1.00 62.91 290 GLU A C 1
ATOM 2234 O O . GLU A 1 290 ? 25.863 33.507 44.962 1.00 61.90 290 GLU A O 1
ATOM 2240 N N . TRP A 1 291 ? 26.573 35.159 46.314 1.00 63.21 291 TRP A N 1
ATOM 2241 C CA . TRP A 1 291 ? 26.502 34.332 47.513 1.00 65.65 291 TRP A CA 1
ATOM 2242 C C . TRP A 1 291 ? 25.065 34.308 48.021 1.00 65.44 291 TRP A C 1
ATOM 2243 O O . TRP A 1 291 ? 24.569 33.283 48.489 1.00 65.39 291 TRP A O 1
ATOM 2254 N N . VAL A 1 292 ? 24.401 35.453 47.913 1.00 64.45 292 VAL A N 1
ATOM 2255 C CA . VAL A 1 292 ? 23.034 35.592 48.379 1.00 60.60 292 VAL A CA 1
ATOM 2256 C C . VAL A 1 292 ? 22.044 34.782 47.563 1.00 58.50 292 VAL A C 1
ATOM 2257 O O . VAL A 1 292 ? 21.292 35.327 46.768 1.00 59.25 292 VAL A O 1
ATOM 2261 N N . THR A 1 293 ? 22.053 33.470 47.766 1.00 57.09 293 THR A N 1
ATOM 2262 C CA . THR A 1 293 ? 21.135 32.572 47.077 1.00 55.57 293 THR A CA 1
ATOM 2263 C C . THR A 1 293 ? 19.814 32.494 47.844 1.00 54.82 293 THR A C 1
ATOM 2264 O O . THR A 1 293 ? 19.723 32.928 49.004 1.00 55.34 293 THR A O 1
ATOM 2268 N N . PRO A 1 294 ? 18.775 31.920 47.211 1.00 52.71 294 PRO A N 1
ATOM 2269 C CA . PRO A 1 294 ? 17.452 31.773 47.827 1.00 52.23 294 PRO A CA 1
ATOM 2270 C C . PRO A 1 294 ? 17.519 31.271 49.273 1.00 51.40 294 PRO A C 1
ATOM 2271 O O . PRO A 1 294 ? 16.863 31.834 50.136 1.00 52.87 294 PRO A O 1
ATOM 2275 N N . TYR A 1 295 ? 18.310 30.225 49.525 1.00 51.69 295 TYR A N 1
ATOM 2276 C CA . TYR A 1 295 ? 18.466 29.672 50.874 1.00 52.17 295 TYR A CA 1
ATOM 2277 C C . TYR A 1 295 ? 19.410 30.542 51.701 1.00 51.51 295 TYR A C 1
ATOM 2278 O O . TYR A 1 295 ? 19.254 30.661 52.916 1.00 52.55 295 TYR A O 1
ATOM 2287 N N . ALA A 1 296 ? 20.397 31.137 51.039 1.00 51.13 296 ALA A N 1
ATOM 2288 C CA . ALA A 1 296 ? 21.367 31.982 51.726 1.00 50.66 296 ALA A CA 1
ATOM 2289 C C . ALA A 1 296 ? 20.649 33.075 52.497 1.00 49.69 296 ALA A C 1
ATOM 2290 O O . ALA A 1 296 ? 21.059 33.458 53.600 1.00 47.33 296 ALA A O 1
ATOM 2292 N N . ALA A 1 297 ? 19.572 33.581 51.903 1.00 48.73 297 ALA A N 1
ATOM 2293 C CA . ALA A 1 297 ? 18.790 34.632 52.531 1.00 45.18 297 ALA A CA 1
ATOM 2294 C C . ALA A 1 297 ? 17.641 34.028 53.337 1.00 45.88 297 ALA A C 1
ATOM 2295 O O . ALA A 1 297 ? 17.502 34.301 54.532 1.00 45.87 297 ALA A O 1
ATOM 2297 N N . GLN A 1 298 ? 16.840 33.179 52.703 1.00 45.86 298 GLN A N 1
ATOM 2298 C CA . GLN A 1 298 ? 15.701 32.580 53.389 1.00 46.91 298 GLN A CA 1
ATOM 2299 C C . GLN A 1 298 ? 15.972 31.935 54.759 1.00 46.78 298 GLN A C 1
ATOM 2300 O O . GLN A 1 298 ? 15.473 32.410 55.768 1.00 45.96 298 GLN A O 1
ATOM 2306 N N . LEU A 1 299 ? 16.754 30.857 54.790 1.00 49.56 299 LEU A N 1
ATOM 2307 C CA . LEU A 1 299 ? 17.048 30.158 56.040 1.00 49.42 299 LEU A CA 1
ATOM 2308 C C . LEU A 1 299 ? 17.506 31.056 57.187 1.00 48.40 299 LEU A C 1
ATOM 2309 O O . LEU A 1 299 ? 17.111 30.849 58.332 1.00 48.00 299 LEU A O 1
ATOM 2314 N N . PRO A 1 300 ? 18.362 32.049 56.901 1.00 46.18 300 PRO A N 1
ATOM 2315 C CA . PRO A 1 300 ? 18.809 32.930 57.979 1.00 43.88 300 PRO A CA 1
ATOM 2316 C C . PRO A 1 300 ? 17.738 33.937 58.404 1.00 42.12 300 PRO A C 1
ATOM 2317 O O . PRO A 1 300 ? 17.773 34.439 59.533 1.00 43.48 300 PRO A O 1
ATOM 2321 N N . VAL A 1 301 ? 16.791 34.242 57.518 1.00 40.28 301 VAL A N 1
ATOM 2322 C CA . VAL A 1 301 ? 15.725 35.182 57.883 1.00 42.67 301 VAL A CA 1
ATOM 2323 C C . VAL A 1 301 ? 14.711 34.481 58.786 1.00 40.69 301 VAL A C 1
ATOM 2324 O O . VAL A 1 301 ? 14.157 35.093 59.689 1.00 39.23 301 VAL A O 1
ATOM 2328 N N . MET A 1 302 ? 14.474 33.199 58.545 1.00 42.05 302 MET A N 1
ATOM 2329 C CA . MET A 1 302 ? 13.549 32.437 59.382 1.00 47.71 302 MET A CA 1
ATOM 2330 C C . MET A 1 302 ? 14.093 32.413 60.815 1.00 50.47 302 MET A C 1
ATOM 2331 O O . MET A 1 302 ? 13.367 32.643 61.783 1.00 51.33 302 MET A O 1
ATOM 2336 N N . PHE A 1 303 ? 15.384 32.133 60.934 1.00 54.06 303 PHE A N 1
ATOM 2337 C CA . PHE A 1 303 ? 16.042 32.098 62.230 1.00 55.31 303 PHE A CA 1
ATOM 2338 C C . PHE A 1 303 ? 15.825 33.450 62.895 1.00 52.58 303 PHE A C 1
ATOM 2339 O O . PHE A 1 303 ? 15.502 33.524 64.080 1.00 51.95 303 PHE A O 1
ATOM 2347 N N . ALA A 1 304 ? 15.993 34.524 62.126 1.00 51.48 304 ALA A N 1
ATOM 2348 C CA . ALA A 1 304 ? 15.800 35.877 62.659 1.00 52.25 304 ALA A CA 1
ATOM 2349 C C . ALA A 1 304 ? 14.350 36.098 63.089 1.00 49.16 304 ALA A C 1
ATOM 2350 O O . ALA A 1 304 ? 14.091 36.575 64.194 1.00 47.07 304 ALA A O 1
ATOM 2352 N N . LYS A 1 305 ? 13.405 35.736 62.228 1.00 45.57 305 LYS A N 1
ATOM 2353 C CA . LYS A 1 305 ? 11.992 35.917 62.551 1.00 44.82 305 LYS A CA 1
ATOM 2354 C C . LYS A 1 305 ? 11.543 35.200 63.834 1.00 45.89 305 LYS A C 1
ATOM 2355 O O . LYS A 1 305 ? 10.689 35.703 64.565 1.00 47.94 305 LYS A O 1
ATOM 2361 N N . ALA A 1 306 ? 12.115 34.029 64.103 1.00 45.04 306 ALA A N 1
ATOM 2362 C CA . ALA A 1 306 ? 11.749 33.274 65.292 1.00 42.98 306 ALA A CA 1
ATOM 2363 C C . ALA A 1 306 ? 12.247 33.961 66.560 1.00 42.38 306 ALA A C 1
ATOM 2364 O O . ALA A 1 306 ? 11.745 33.708 67.648 1.00 43.83 306 ALA A O 1
ATOM 2366 N N . SER A 1 307 ? 13.228 34.847 66.419 1.00 44.58 307 SER A N 1
ATOM 2367 C CA . SER A 1 307 ? 13.758 35.549 67.589 1.00 43.22 307 SER A CA 1
ATOM 2368 C C . SER A 1 307 ? 12.652 36.077 68.479 1.00 41.13 307 SER A C 1
ATOM 2369 O O . SER A 1 307 ? 12.740 35.993 69.685 1.00 41.80 307 SER A O 1
ATOM 2372 N N . ALA A 1 308 ? 11.602 36.616 67.879 1.00 45.53 308 ALA A N 1
ATOM 2373 C CA . ALA A 1 308 ? 10.509 37.187 68.656 1.00 47.89 308 ALA A CA 1
ATOM 2374 C C . ALA A 1 308 ? 9.674 36.191 69.468 1.00 49.44 308 ALA A C 1
ATOM 2375 O O . ALA A 1 308 ? 8.688 36.582 70.091 1.00 53.34 308 ALA A O 1
ATOM 2377 N N . ILE A 1 309 ? 10.058 34.919 69.476 1.00 46.36 309 ILE A N 1
ATOM 2378 C CA . ILE A 1 309 ? 9.296 33.929 70.229 1.00 45.55 309 ILE A CA 1
ATOM 2379 C C . ILE A 1 309 ? 10.126 33.304 71.341 1.00 47.93 309 ILE A C 1
ATOM 2380 O O . ILE A 1 309 ? 9.734 32.275 71.898 1.00 51.06 309 ILE A O 1
ATOM 2385 N N . HIS A 1 310 ? 11.258 33.908 71.679 1.00 46.31 310 HIS A N 1
ATOM 2386 C CA . HIS A 1 310 ? 12.109 33.302 72.683 1.00 42.25 310 HIS A CA 1
ATOM 2387 C C . HIS A 1 310 ? 12.056 33.826 74.104 1.00 41.01 310 HIS A C 1
ATOM 2388 O O . HIS A 1 310 ? 12.068 33.040 75.037 1.00 44.63 310 HIS A O 1
ATOM 2395 N N . ASN A 1 311 ? 11.990 35.134 74.282 1.00 41.83 311 ASN A N 1
ATOM 2396 C CA . ASN A 1 311 ? 11.970 35.694 75.621 1.00 44.33 311 ASN A CA 1
ATOM 2397 C C . ASN A 1 311 ? 10.971 35.027 76.559 1.00 46.86 311 ASN A C 1
ATOM 2398 O O . ASN A 1 311 ? 11.326 34.647 77.666 1.00 49.40 311 ASN A O 1
ATOM 2403 N N . PRO A 1 312 ? 9.705 34.885 76.136 1.00 48.65 312 PRO A N 1
ATOM 2404 C CA . PRO A 1 312 ? 8.735 34.244 77.024 1.00 47.60 312 PRO A CA 1
ATOM 2405 C C . PRO A 1 312 ? 9.216 32.884 77.549 1.00 47.62 312 PRO A C 1
ATOM 2406 O O . PRO A 1 312 ? 9.114 32.597 78.751 1.00 45.76 312 PRO A O 1
ATOM 2410 N N . MET A 1 313 ? 9.746 32.047 76.666 1.00 46.70 313 MET A N 1
ATOM 2411 C CA . MET A 1 313 ? 10.231 30.752 77.106 1.00 50.29 313 MET A CA 1
ATOM 2412 C C . MET A 1 313 ? 11.449 30.926 78.025 1.00 51.18 313 MET A C 1
ATOM 2413 O O . MET A 1 313 ? 11.614 30.193 79.001 1.00 52.16 313 MET A O 1
ATOM 2418 N N . ILE A 1 314 ? 12.296 31.905 77.729 1.00 53.20 314 ILE A N 1
ATOM 2419 C CA . ILE A 1 314 ? 13.466 32.154 78.562 1.00 55.18 314 ILE A CA 1
ATOM 2420 C C . ILE A 1 314 ? 12.985 32.530 79.967 1.00 57.62 314 ILE A C 1
ATOM 2421 O O . ILE A 1 314 ? 13.471 31.988 80.971 1.00 59.58 314 ILE A O 1
ATOM 2426 N N . TYR A 1 315 ? 12.021 33.448 80.027 1.00 56.68 315 TYR A N 1
ATOM 2427 C CA . TYR A 1 315 ? 11.443 33.905 81.289 1.00 56.68 315 TYR A CA 1
ATOM 2428 C C . TYR A 1 315 ? 10.877 32.744 82.095 1.00 57.23 315 TYR A C 1
ATOM 2429 O O . TYR A 1 315 ? 11.104 32.640 83.298 1.00 56.59 315 TYR A O 1
ATOM 2438 N N . SER A 1 316 ? 10.128 31.876 81.420 1.00 58.32 316 SER A N 1
ATOM 2439 C CA . SER A 1 316 ? 9.476 30.748 82.085 1.00 59.64 316 SER A CA 1
ATOM 2440 C C . SER A 1 316 ? 10.401 29.752 82.771 1.00 62.23 316 SER A C 1
ATOM 2441 O O . SER A 1 316 ? 9.956 28.989 83.633 1.00 63.39 316 SER A O 1
ATOM 2444 N N . VAL A 1 317 ? 11.681 29.751 82.407 1.00 64.27 317 VAL A N 1
ATOM 2445 C CA . VAL A 1 317 ? 12.632 28.818 83.023 1.00 63.79 317 VAL A CA 1
ATOM 2446 C C . VAL A 1 317 ? 13.627 29.486 83.958 1.00 63.06 317 VAL A C 1
ATOM 2447 O O . VAL A 1 317 ? 14.406 28.796 84.606 1.00 63.47 317 VAL A O 1
ATOM 2451 N N . SER A 1 318 ? 13.608 30.816 84.030 1.00 62.30 318 SER A N 1
ATOM 2452 C CA . SER A 1 318 ? 14.567 31.524 84.881 1.00 60.22 318 SER A CA 1
ATOM 2453 C C . SER A 1 318 ? 14.012 32.699 85.660 1.00 58.37 318 SER A C 1
ATOM 2454 O O . SER A 1 318 ? 14.712 33.276 86.485 1.00 61.40 318 SER A O 1
ATOM 2457 N N . HIS A 1 319 ? 12.769 33.074 85.403 1.00 55.62 319 HIS A N 1
ATOM 2458 C CA . HIS A 1 319 ? 12.196 34.206 86.118 1.00 52.97 319 HIS A CA 1
ATOM 2459 C C . HIS A 1 319 ? 11.272 33.729 87.240 1.00 53.04 319 HIS A C 1
ATOM 2460 O O . HIS A 1 319 ? 10.148 33.303 86.983 1.00 54.42 319 HIS A O 1
ATOM 2467 N N . PRO 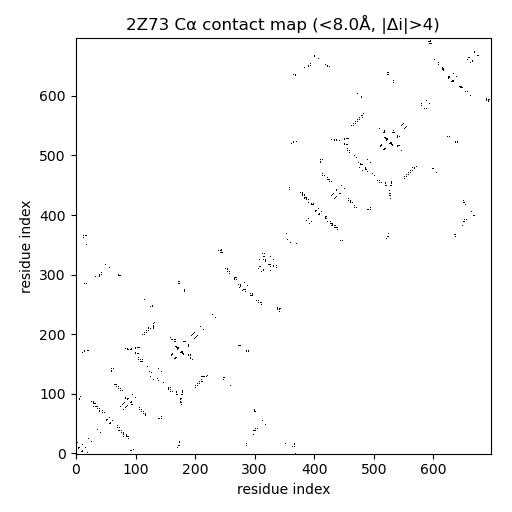A 1 320 ? 11.736 33.814 88.502 1.00 53.09 320 PRO A N 1
ATOM 2468 C CA . PRO A 1 320 ? 10.980 33.391 89.688 1.00 53.92 320 PRO A CA 1
ATOM 2469 C C . PRO A 1 320 ? 9.570 33.964 89.847 1.00 55.00 320 PRO A C 1
ATOM 2470 O O . PRO A 1 320 ? 8.595 33.214 89.805 1.00 55.89 320 PRO A O 1
ATOM 2474 N N . LYS A 1 321 ? 9.446 35.275 90.031 1.00 54.54 321 LYS A N 1
ATOM 2475 C CA . LYS A 1 321 ? 8.117 35.854 90.188 1.00 55.63 321 LYS A CA 1
ATOM 2476 C C . LYS A 1 321 ? 7.213 35.469 89.032 1.00 54.82 321 LYS A C 1
ATOM 2477 O O . LYS A 1 321 ? 6.062 35.095 89.237 1.00 56.16 321 LYS A O 1
ATOM 2483 N N . PHE A 1 322 ? 7.744 35.541 87.816 1.00 54.31 322 PHE A N 1
ATOM 2484 C CA . PHE A 1 322 ? 6.970 35.199 86.629 1.00 52.40 322 PHE A CA 1
ATOM 2485 C C . PHE A 1 322 ? 6.574 33.733 86.655 1.00 53.42 322 PHE A C 1
ATOM 2486 O O . PHE A 1 322 ? 5.438 33.379 86.334 1.00 53.68 322 PHE A O 1
ATOM 2494 N N . ARG A 1 323 ? 7.511 32.876 87.035 1.00 53.48 323 ARG A N 1
ATOM 2495 C CA . ARG A 1 323 ? 7.231 31.450 87.105 1.00 54.78 323 ARG A CA 1
ATOM 2496 C C . ARG A 1 323 ? 6.182 31.183 88.171 1.00 54.79 323 ARG A C 1
ATOM 2497 O O . ARG A 1 323 ? 5.388 30.244 88.064 1.00 55.92 323 ARG A O 1
ATOM 2505 N N . GLU A 1 324 ? 6.182 32.016 89.201 1.00 54.37 324 GLU A N 1
ATOM 2506 C CA . GLU A 1 324 ? 5.225 31.876 90.292 1.00 55.34 324 GLU A CA 1
ATOM 2507 C C . GLU A 1 324 ? 3.846 32.071 89.668 1.00 54.85 324 GLU A C 1
ATOM 2508 O O . GLU A 1 324 ? 3.007 31.171 89.658 1.00 54.55 324 GLU A O 1
ATOM 2514 N N . ALA A 1 325 ? 3.638 33.260 89.120 1.00 53.64 325 ALA A N 1
ATOM 2515 C CA . ALA A 1 325 ? 2.383 33.619 88.476 1.00 52.52 325 ALA A CA 1
ATOM 2516 C C . ALA A 1 325 ? 1.874 32.542 87.521 1.00 50.78 325 ALA A C 1
ATOM 2517 O O . ALA A 1 325 ? 0.693 32.209 87.525 1.00 52.25 325 ALA A O 1
ATOM 2519 N N . ILE A 1 326 ? 2.751 31.998 86.693 1.00 51.84 326 ILE A N 1
ATOM 2520 C CA . ILE A 1 326 ? 2.312 30.971 85.758 1.00 53.46 326 ILE A CA 1
ATOM 2521 C C . ILE A 1 326 ? 1.714 29.797 86.519 1.00 56.13 326 ILE A C 1
ATOM 2522 O O . ILE A 1 326 ? 0.610 29.350 86.220 1.00 55.24 326 ILE A O 1
ATOM 2527 N N . SER A 1 327 ? 2.443 29.312 87.517 1.00 59.99 327 SER A N 1
ATOM 2528 C CA . SER A 1 327 ? 1.983 28.175 88.315 1.00 61.96 327 SER A CA 1
ATOM 2529 C C . SER A 1 327 ? 0.604 28.433 88.910 1.00 62.11 327 SER A C 1
ATOM 2530 O O . SER A 1 327 ? -0.176 27.503 89.126 1.00 60.76 327 SER A O 1
ATOM 2533 N N . GLN A 1 328 ? 0.317 29.707 89.161 1.00 63.64 328 GLN A N 1
ATOM 2534 C CA . GLN A 1 328 ? -0.954 30.137 89.740 1.00 62.55 328 GLN A CA 1
ATOM 2535 C C . GLN A 1 328 ? -2.056 30.422 88.720 1.00 62.28 328 GLN A C 1
ATOM 2536 O O . GLN A 1 328 ? -3.212 30.557 89.099 1.00 65.56 328 GLN A O 1
ATOM 2542 N N . THR A 1 329 ? -1.722 30.523 87.436 1.00 60.28 329 THR A N 1
ATOM 2543 C CA . THR A 1 329 ? -2.755 30.815 86.445 1.00 58.24 329 THR A CA 1
ATOM 2544 C C . THR A 1 329 ? -2.805 29.857 85.242 1.00 58.53 329 THR A C 1
ATOM 2545 O O . THR A 1 329 ? -3.883 29.454 84.812 1.00 59.21 329 THR A O 1
ATOM 2549 N N . PHE A 1 330 ? -1.649 29.497 84.697 1.00 58.83 330 PHE A N 1
ATOM 2550 C CA . PHE A 1 330 ? -1.584 28.582 83.560 1.00 60.66 330 PHE A CA 1
ATOM 2551 C C . PHE A 1 330 ? -0.564 27.486 83.874 1.00 62.65 330 PHE A C 1
ATOM 2552 O O . PHE A 1 330 ? 0.274 27.128 83.042 1.00 62.19 330 PHE A O 1
ATOM 2560 N N . PRO A 1 331 ? -0.653 26.908 85.081 1.00 65.95 331 PRO A N 1
ATOM 2561 C CA . PRO A 1 331 ? 0.247 25.855 85.547 1.00 66.78 331 PRO A CA 1
ATOM 2562 C C . PRO A 1 331 ? 0.667 24.771 84.560 1.00 67.79 331 PRO A C 1
ATOM 2563 O O . PRO A 1 331 ? 1.755 24.221 84.694 1.00 68.93 331 PRO A O 1
ATOM 2567 N N . TRP A 1 332 ? -0.164 24.448 83.576 1.00 70.11 332 TRP A N 1
ATOM 2568 C CA . TRP A 1 332 ? 0.233 23.390 82.651 1.00 74.54 332 TRP A CA 1
ATOM 2569 C C . TRP A 1 332 ? 1.515 23.756 81.926 1.00 76.13 332 TRP A C 1
ATOM 2570 O O . TRP A 1 332 ? 2.308 22.884 81.581 1.00 77.68 332 TRP A O 1
ATOM 2581 N N . VAL A 1 333 ? 1.721 25.051 81.712 1.00 76.57 333 VAL A N 1
ATOM 2582 C CA . VAL A 1 333 ? 2.905 25.527 81.012 1.00 76.15 333 VAL A CA 1
ATOM 2583 C C . VAL A 1 333 ? 4.208 25.176 81.728 1.00 77.24 333 VAL A C 1
ATOM 2584 O O . VAL A 1 333 ? 5.221 24.906 81.081 1.00 77.21 333 VAL A O 1
ATOM 2588 N N . LEU A 1 334 ? 4.184 25.177 83.059 1.00 77.96 334 LEU A N 1
ATOM 2589 C CA . LEU A 1 334 ? 5.375 24.861 83.843 1.00 78.58 334 LEU A CA 1
ATOM 2590 C C . LEU A 1 334 ? 5.567 23.379 84.156 1.00 79.86 334 LEU A C 1
ATOM 2591 O O . LEU A 1 334 ? 6.285 23.035 85.099 1.00 79.52 334 LEU A O 1
ATOM 2596 N N . THR A 1 335 ? 4.937 22.504 83.379 1.00 79.75 335 THR A N 1
ATOM 2597 C CA . THR A 1 335 ? 5.071 21.076 83.618 1.00 81.12 335 THR A CA 1
ATOM 2598 C C . THR A 1 335 ? 6.533 20.671 83.709 1.00 82.68 335 THR A C 1
ATOM 2599 O O . THR A 1 335 ? 7.037 20.353 84.785 1.00 84.35 335 THR A O 1
ATOM 2603 N N . CYS A 1 336 ? 7.218 20.698 82.575 1.00 83.89 336 CYS A N 1
ATOM 2604 C CA . CYS A 1 336 ? 8.622 20.319 82.515 1.00 85.09 336 CYS A CA 1
ATOM 2605 C C . CYS A 1 336 ? 9.514 21.289 83.279 1.00 85.69 336 CYS A C 1
ATOM 2606 O O . CYS A 1 336 ? 10.712 21.055 83.420 1.00 86.65 336 CYS A O 1
ATOM 2609 N N . CYS A 1 337 ? 8.924 22.368 83.781 1.00 86.94 337 CYS A N 1
ATOM 2610 C CA . CYS A 1 337 ? 9.678 23.389 84.502 1.00 88.82 337 CYS A CA 1
ATOM 2611 C C . CYS A 1 337 ? 9.010 23.700 85.840 1.00 88.94 337 CYS A C 1
ATOM 2612 O O . CYS A 1 337 ? 8.895 24.862 86.232 1.00 89.50 337 CYS A O 1
ATOM 2615 N N . GLN A 1 338 ? 8.583 22.650 86.534 1.00 88.26 338 GLN A N 1
ATOM 2616 C CA . GLN A 1 338 ? 7.897 22.775 87.814 1.00 87.01 338 GLN A CA 1
ATOM 2617 C C . GLN A 1 338 ? 8.397 23.870 88.755 1.00 84.30 338 GLN A C 1
ATOM 2618 O O . GLN A 1 338 ? 9.593 24.004 89.009 1.00 83.07 338 GLN A O 1
ATOM 2624 N N . PHE A 1 339 ? 7.453 24.646 89.278 1.00 82.04 339 PHE A N 1
ATOM 2625 C CA . PHE A 1 339 ? 7.760 25.736 90.194 1.00 80.04 339 PHE A CA 1
ATOM 2626 C C . PHE A 1 339 ? 7.820 25.278 91.650 1.00 80.03 339 PHE A C 1
ATOM 2627 O O . PHE A 1 339 ? 7.207 24.279 92.033 1.00 79.04 339 PHE A O 1
ATOM 2635 N N . ASP A 1 340 ? 8.567 26.024 92.454 1.00 80.65 340 ASP A N 1
ATOM 2636 C CA . ASP A 1 340 ? 8.715 25.738 93.872 1.00 81.14 340 ASP A CA 1
ATOM 2637 C C . ASP A 1 340 ? 8.828 27.032 94.662 1.00 81.41 340 ASP A C 1
ATOM 2638 O O . ASP A 1 340 ? 9.327 28.034 94.158 1.00 81.33 340 ASP A O 1
ATOM 2643 N N . ASP A 1 341 ? 8.381 26.997 95.912 1.00 81.89 341 ASP A N 1
ATOM 2644 C CA . ASP A 1 341 ? 8.417 28.173 96.773 1.00 82.79 341 ASP A CA 1
ATOM 2645 C C . ASP A 1 341 ? 9.821 28.745 96.920 1.00 82.95 341 ASP A C 1
ATOM 2646 O O . ASP A 1 341 ? 10.010 29.962 96.889 1.00 83.34 341 ASP A O 1
ATOM 2651 N N . LYS A 1 342 ? 10.803 27.863 97.080 1.00 82.68 342 LYS A N 1
ATOM 2652 C CA . LYS A 1 342 ? 12.186 28.288 97.258 1.00 82.84 342 LYS A CA 1
ATOM 2653 C C . LYS A 1 342 ? 12.709 29.241 96.188 1.00 81.96 342 LYS A C 1
ATOM 2654 O O . LYS A 1 342 ? 13.690 29.946 96.413 1.00 81.65 342 LYS A O 1
ATOM 2660 N N . GLU A 1 343 ? 12.053 29.273 95.033 1.00 81.34 343 GLU A N 1
ATOM 2661 C CA . GLU A 1 343 ? 12.484 30.143 93.942 1.00 81.23 343 GLU A CA 1
ATOM 2662 C C . GLU A 1 343 ? 12.237 31.626 94.238 1.00 81.76 343 GLU A C 1
ATOM 2663 O O . GLU A 1 343 ? 12.895 32.500 93.667 1.00 81.30 343 GLU A O 1
ATOM 2669 N N . THR A 1 344 ? 11.299 31.908 95.135 1.00 82.68 344 THR A N 1
ATOM 2670 C CA . THR A 1 344 ? 10.945 33.282 95.477 1.00 83.87 344 THR A CA 1
ATOM 2671 C C . THR A 1 344 ? 11.514 33.794 96.802 1.00 84.61 344 THR A C 1
ATOM 2672 O O . THR A 1 344 ? 11.292 34.945 97.179 1.00 82.57 344 THR A O 1
ATOM 2676 N N . GLU A 1 345 ? 12.255 32.941 97.497 1.00 86.50 345 GLU A N 1
ATOM 2677 C CA . GLU A 1 345 ? 12.841 33.301 98.779 1.00 87.81 345 GLU A CA 1
ATOM 2678 C C . GLU A 1 345 ? 13.619 34.610 98.755 1.00 88.81 345 GLU A C 1
ATOM 2679 O O . GLU A 1 345 ? 13.321 35.522 99.525 1.00 88.69 345 GLU A O 1
ATOM 2685 N N . ASP A 1 346 ? 14.613 34.704 97.874 1.00 90.33 346 ASP A N 1
ATOM 2686 C CA . ASP A 1 346 ? 15.427 35.912 97.778 1.00 92.43 346 ASP A CA 1
ATOM 2687 C C . ASP A 1 346 ? 14.604 37.186 97.618 1.00 93.29 346 ASP A C 1
ATOM 2688 O O . ASP A 1 346 ? 15.045 38.265 98.014 1.00 92.81 346 ASP A O 1
ATOM 2693 N N . ASP A 1 347 ? 13.414 37.071 97.036 1.00 94.95 347 ASP A N 1
ATOM 2694 C CA . ASP A 1 347 ? 12.553 38.240 96.869 1.00 96.82 347 ASP A CA 1
ATOM 2695 C C . ASP A 1 347 ? 11.842 38.547 98.181 1.00 97.84 347 ASP A C 1
ATOM 2696 O O . ASP A 1 347 ? 11.542 39.702 98.485 1.00 98.24 347 ASP A O 1
ATOM 2701 N N . LYS A 1 348 ? 11.580 37.501 98.957 1.00 98.62 348 LYS A N 1
ATOM 2702 C CA . LYS A 1 348 ? 10.910 37.639 100.243 1.00 99.91 348 LYS A CA 1
ATOM 2703 C C . LYS A 1 348 ? 11.749 38.486 101.196 1.00 101.05 348 LYS A C 1
ATOM 2704 O O . LYS A 1 348 ? 11.293 39.517 101.697 1.00 100.43 348 LYS A O 1
ATOM 2710 N N . ASP A 1 349 ? 12.980 38.045 101.437 1.00 101.99 349 ASP A N 1
ATOM 2711 C CA . ASP A 1 349 ? 13.899 38.745 102.329 1.00 102.58 349 ASP A CA 1
ATOM 2712 C C . ASP A 1 349 ? 14.216 40.148 101.836 1.00 101.91 349 ASP A C 1
ATOM 2713 O O . ASP A 1 349 ? 14.253 41.098 102.619 1.00 102.12 349 ASP A O 1
ATOM 2718 N N . ALA A 1 350 ? 14.449 40.274 100.536 1.00 101.29 350 ALA A N 1
ATOM 2719 C CA . ALA A 1 350 ? 14.775 41.563 99.943 1.00 101.45 350 ALA A CA 1
ATOM 2720 C C . ALA A 1 350 ? 13.706 42.615 100.211 1.00 101.00 350 ALA A C 1
ATOM 2721 O O . ALA A 1 350 ? 14.000 43.809 100.257 1.00 100.62 350 ALA A O 1
ATOM 2723 N N . GLU A 1 351 ? 12.468 42.175 100.401 1.00 101.04 351 GLU A N 1
ATOM 2724 C CA . GLU A 1 351 ? 11.375 43.107 100.636 1.00 101.86 351 GLU A CA 1
ATOM 2725 C C . GLU A 1 351 ? 10.861 43.133 102.071 1.00 102.47 351 GLU A C 1
ATOM 2726 O O . GLU A 1 351 ? 10.284 44.132 102.505 1.00 101.67 351 GLU A O 1
ATOM 2732 N N . THR A 1 352 ? 11.065 42.046 102.809 1.00 103.81 352 THR A N 1
ATOM 2733 C CA . THR A 1 352 ? 10.627 42.002 104.200 1.00 106.00 352 THR A CA 1
ATOM 2734 C C . THR A 1 352 ? 11.391 43.077 104.966 1.00 107.93 352 THR A C 1
ATOM 2735 O O . THR A 1 352 ? 12.589 42.943 105.210 1.00 107.82 352 THR A O 1
ATOM 2739 N N . GLU A 1 353 ? 10.691 44.145 105.335 1.00 110.61 353 GLU A N 1
ATOM 2740 C CA . GLU A 1 353 ? 11.309 45.258 106.047 1.00 113.38 353 GLU A CA 1
ATOM 2741 C C . GLU A 1 353 ? 11.615 44.952 107.513 1.00 113.45 353 GLU A C 1
ATOM 2742 O O . GLU A 1 353 ? 11.002 44.073 108.121 1.00 113.50 353 GLU A O 1
ATOM 2748 N N . ILE A 1 354 ? 12.573 45.691 108.068 1.00 114.02 354 ILE A N 1
ATOM 2749 C CA . ILE A 1 354 ? 12.994 45.529 109.457 1.00 114.42 354 ILE A CA 1
ATOM 2750 C C . ILE A 1 354 ? 12.327 46.568 110.362 1.00 115.80 354 ILE A C 1
ATOM 2751 O O . ILE A 1 354 ? 12.466 47.773 110.151 1.00 115.70 354 ILE A O 1
ATOM 2756 N N . PRO A 1 355 ? 11.600 46.105 111.393 1.00 116.91 355 PRO A N 1
ATOM 2757 C CA . PRO A 1 355 ? 10.886 46.952 112.357 1.00 117.92 355 PRO A CA 1
ATOM 2758 C C . PRO A 1 355 ? 11.740 47.682 113.391 1.00 118.54 355 PRO A C 1
ATOM 2759 O O . PRO A 1 355 ? 11.796 47.275 114.552 1.00 119.15 355 PRO A O 1
ATOM 2763 N N . ALA A 1 356 ? 12.381 48.772 112.979 1.00 118.86 356 ALA A N 1
ATOM 2764 C CA . ALA A 1 356 ? 13.223 49.555 113.885 1.00 119.73 356 ALA A CA 1
ATOM 2765 C C . ALA A 1 356 ? 14.401 48.723 114.377 1.00 120.15 356 ALA A C 1
ATOM 2766 O O . ALA A 1 356 ? 14.530 48.456 115.575 1.00 120.43 356 ALA A O 1
ATOM 2768 N N . GLY A 1 357 ? 15.264 48.325 113.446 1.00 120.15 357 GLY A N 1
ATOM 2769 C CA . GLY A 1 357 ? 16.412 47.510 113.801 1.00 118.99 357 GLY A CA 1
ATOM 2770 C C . GLY A 1 357 ? 15.927 46.144 114.243 1.00 118.85 357 GLY A C 1
ATOM 2771 O O . GLY A 1 357 ? 16.648 45.399 114.899 1.00 119.19 357 GLY A O 1
ATOM 2772 N N . GLU A 1 358 ? 14.690 45.827 113.872 1.00 119.14 358 GLU A N 1
ATOM 2773 C CA . GLU A 1 358 ? 14.051 44.563 114.218 1.00 119.91 358 GLU A CA 1
ATOM 2774 C C . GLU A 1 358 ? 13.729 44.531 115.707 1.00 119.62 358 GLU A C 1
ATOM 2775 O O . GLU A 1 358 ? 12.599 44.129 116.055 1.00 119.27 358 GLU A O 1
ATOM 2781 N N . GLU B 1 9 ? 22.304 24.402 40.140 1.00 83.24 9 GLU B N 1
ATOM 2782 C CA . GLU B 1 9 ? 21.342 25.328 40.809 1.00 83.81 9 GLU B CA 1
ATOM 2783 C C . GLU B 1 9 ? 20.449 26.089 39.833 1.00 82.40 9 GLU B C 1
ATOM 2784 O O . GLU B 1 9 ? 19.340 26.495 40.193 1.00 82.15 9 GLU B O 1
ATOM 2790 N N . THR B 1 10 ? 20.933 26.304 38.611 1.00 79.27 10 THR B N 1
ATOM 2791 C CA . THR B 1 10 ? 20.140 26.984 37.587 1.00 74.38 10 THR B CA 1
ATOM 2792 C C . THR B 1 10 ? 20.224 26.155 36.315 1.00 71.88 10 THR B C 1
ATOM 2793 O O . THR B 1 10 ? 20.894 25.117 36.282 1.00 71.75 10 THR B O 1
ATOM 2797 N N . TRP B 1 11 ? 19.552 26.622 35.268 1.00 67.69 11 TRP B N 1
ATOM 2798 C CA . TRP B 1 11 ? 19.526 25.911 33.993 1.00 63.56 11 TRP B CA 1
ATOM 2799 C C . TRP B 1 11 ? 20.172 26.703 32.865 1.00 61.31 11 TRP B C 1
ATOM 2800 O O . TRP B 1 11 ? 20.612 26.135 31.873 1.00 62.13 11 TRP B O 1
ATOM 2811 N N . TRP B 1 12 ? 20.198 28.020 33.007 1.00 58.11 12 TRP B N 1
ATOM 2812 C CA . TRP B 1 12 ? 20.756 28.882 31.977 1.00 51.93 12 TRP B CA 1
ATOM 2813 C C . TRP B 1 12 ? 22.261 29.037 32.157 1.00 49.75 12 TRP B C 1
ATOM 2814 O O . TRP B 1 12 ? 22.968 29.429 31.232 1.00 51.39 12 TRP B O 1
ATOM 2825 N N . TYR B 1 13 ? 22.752 28.709 33.345 1.00 49.55 13 TYR B N 1
ATOM 2826 C CA . TYR B 1 13 ? 24.173 28.862 33.653 1.00 49.59 13 TYR B CA 1
ATOM 2827 C C . TYR B 1 13 ? 25.157 28.281 32.652 1.00 48.12 13 TYR B C 1
ATOM 2828 O O . TYR B 1 13 ? 25.017 27.148 32.207 1.00 50.13 13 TYR B O 1
ATOM 2837 N N . ASN B 1 14 ? 26.160 29.071 32.293 1.00 47.57 14 ASN B N 1
ATOM 2838 C CA . ASN B 1 14 ? 27.179 28.608 31.367 1.00 46.26 14 ASN B CA 1
ATOM 2839 C C . ASN B 1 14 ? 28.541 28.960 31.939 1.00 45.83 14 ASN B C 1
ATOM 2840 O O . ASN B 1 14 ? 28.824 30.109 32.246 1.00 44.78 14 ASN B O 1
ATOM 2845 N N . PRO B 1 15 ? 29.400 27.956 32.111 1.00 46.63 15 PRO B N 1
ATOM 2846 C CA . PRO B 1 15 ? 30.739 28.178 32.661 1.00 45.45 15 PRO B CA 1
ATOM 2847 C C . PRO B 1 15 ? 31.645 29.001 31.760 1.00 42.59 15 PRO B C 1
ATOM 2848 O O . PRO B 1 15 ? 32.621 29.582 32.211 1.00 42.09 15 PRO B O 1
ATOM 2852 N N . SER B 1 16 ? 31.295 29.069 30.483 1.00 44.54 16 SER B N 1
ATOM 2853 C CA . SER B 1 16 ? 32.089 29.796 29.493 1.00 43.96 16 SER B CA 1
ATOM 2854 C C . SER B 1 16 ? 31.643 31.234 29.194 1.00 43.92 16 SER B C 1
ATOM 2855 O O . SER B 1 16 ? 32.473 32.131 29.055 1.00 43.50 16 SER B O 1
ATOM 2858 N N . ILE B 1 17 ? 30.336 31.443 29.096 1.00 42.14 17 ILE B N 1
ATOM 2859 C CA . ILE B 1 17 ? 29.794 32.750 28.753 1.00 40.21 17 ILE B CA 1
ATOM 2860 C C . ILE B 1 17 ? 28.828 33.299 29.800 1.00 39.71 17 ILE B C 1
ATOM 2861 O O . ILE B 1 17 ? 27.976 32.566 30.280 1.00 42.90 17 ILE B O 1
ATOM 2866 N N . VAL B 1 18 ? 28.963 34.576 30.161 1.00 39.38 18 VAL B N 1
ATOM 2867 C CA . VAL B 1 18 ? 28.056 35.175 31.148 1.00 38.41 18 VAL B CA 1
ATOM 2868 C C . VAL B 1 18 ? 26.732 35.439 30.443 1.00 36.59 18 VAL B C 1
ATOM 2869 O O . VAL B 1 18 ? 26.665 36.241 29.526 1.00 39.47 18 VAL B O 1
ATOM 2873 N N . VAL B 1 19 ? 25.682 34.749 30.855 1.00 38.41 19 VAL B N 1
ATOM 2874 C CA . VAL B 1 19 ? 24.390 34.938 30.231 1.00 38.92 19 VAL B CA 1
ATOM 2875 C C . VAL B 1 19 ? 23.771 36.226 30.745 1.00 40.71 19 VAL B C 1
ATOM 2876 O O . VAL B 1 19 ? 23.820 36.520 31.941 1.00 41.39 19 VAL B O 1
ATOM 2880 N N . HIS B 1 20 ? 23.202 37.009 29.840 1.00 41.43 20 HIS B N 1
ATOM 2881 C CA . HIS B 1 20 ? 22.596 38.260 30.242 1.00 41.22 20 HIS B CA 1
ATOM 2882 C C . HIS B 1 20 ? 21.437 37.947 31.159 1.00 41.07 20 HIS B C 1
ATOM 2883 O O . HIS B 1 20 ? 20.688 36.993 30.917 1.00 41.23 20 HIS B O 1
ATOM 2890 N N . PRO B 1 21 ? 21.279 38.731 32.234 1.00 38.57 21 PRO B N 1
ATOM 2891 C CA . PRO B 1 21 ? 20.206 38.561 33.212 1.00 39.98 21 PRO B CA 1
ATOM 2892 C C . PRO B 1 21 ? 18.836 38.403 32.546 1.00 42.86 21 PRO B C 1
ATOM 2893 O O . PRO B 1 21 ? 18.029 37.568 32.957 1.00 44.27 21 PRO B O 1
ATOM 2897 N N . HIS B 1 22 ? 18.582 39.202 31.512 1.00 42.75 22 HIS B N 1
ATOM 2898 C CA . HIS B 1 22 ? 17.308 39.148 30.807 1.00 43.56 22 HIS B CA 1
ATOM 2899 C C . HIS B 1 22 ? 16.905 37.742 30.435 1.00 47.36 22 HIS B C 1
ATOM 2900 O O . HIS B 1 22 ? 15.724 37.389 30.460 1.00 49.10 22 HIS B O 1
ATOM 2907 N N . TRP B 1 23 ? 17.893 36.943 30.066 1.00 48.97 23 TRP B N 1
ATOM 2908 C CA . TRP B 1 23 ? 17.624 35.588 29.643 1.00 46.79 23 TRP B CA 1
ATOM 2909 C C . TRP B 1 23 ? 17.479 34.651 30.821 1.00 47.35 23 TRP B C 1
ATOM 2910 O O . TRP B 1 23 ? 16.802 33.631 30.725 1.00 50.24 23 TRP B O 1
ATOM 2921 N N . ARG B 1 24 ? 18.097 35.000 31.941 1.00 46.45 24 ARG B N 1
ATOM 2922 C CA . ARG B 1 24 ? 18.028 34.148 33.121 1.00 44.39 24 ARG B CA 1
ATOM 2923 C C . ARG B 1 24 ? 16.666 34.159 33.785 1.00 46.35 24 ARG B C 1
ATOM 2924 O O . ARG B 1 24 ? 16.297 33.195 34.441 1.00 45.60 24 ARG B O 1
ATOM 2932 N N . GLU B 1 25 ? 15.911 35.236 33.619 1.00 47.45 25 GLU B N 1
ATOM 2933 C CA . GLU B 1 25 ? 14.619 35.308 34.276 1.00 49.56 25 GLU B CA 1
ATOM 2934 C C . GLU B 1 25 ? 13.551 34.377 33.733 1.00 49.86 25 GLU B C 1
ATOM 2935 O O . GLU B 1 25 ? 12.496 34.221 34.336 1.00 50.49 25 GLU B O 1
ATOM 2941 N N . PHE B 1 26 ? 13.825 33.733 32.613 1.00 51.23 26 PHE B N 1
ATOM 2942 C CA . PHE B 1 26 ? 12.834 32.842 32.024 1.00 53.68 26 PHE B CA 1
ATOM 2943 C C . PHE B 1 26 ? 12.958 31.392 32.431 1.00 54.61 26 PHE B C 1
ATOM 2944 O O . PHE B 1 26 ? 14.002 30.951 32.926 1.00 53.79 26 PHE B O 1
ATOM 2952 N N . ASP B 1 27 ? 11.868 30.660 32.222 1.00 55.35 27 ASP B N 1
ATOM 2953 C CA . ASP B 1 27 ? 11.828 29.244 32.530 1.00 55.46 27 ASP B CA 1
ATOM 2954 C C . ASP B 1 27 ? 12.419 28.502 31.349 1.00 55.72 27 ASP B C 1
ATOM 2955 O O . ASP B 1 27 ? 12.363 28.983 30.219 1.00 57.21 27 ASP B O 1
ATOM 2960 N N . GLN B 1 28 ? 12.987 27.336 31.609 1.00 54.29 28 GLN B N 1
ATOM 2961 C CA . GLN B 1 28 ? 13.572 26.545 30.550 1.00 54.65 28 GLN B CA 1
ATOM 2962 C C . GLN B 1 28 ? 12.456 25.925 29.710 1.00 54.63 28 GLN B C 1
ATOM 2963 O O . GLN B 1 28 ? 11.485 25.398 30.258 1.00 56.93 28 GLN B O 1
ATOM 2969 N N . VAL B 1 29 ? 12.586 26.013 28.384 1.00 52.19 29 VAL B N 1
ATOM 2970 C CA . VAL B 1 29 ? 11.596 25.459 27.474 1.00 50.65 29 VAL B CA 1
ATOM 2971 C C . VAL B 1 29 ? 11.717 23.942 27.469 1.00 53.21 29 VAL B C 1
ATOM 2972 O O . VAL B 1 29 ? 12.714 23.394 27.931 1.00 56.29 29 VAL B O 1
ATOM 2976 N N . PRO B 1 30 ? 10.698 23.245 26.943 1.00 53.97 30 PRO B N 1
ATOM 2977 C CA . PRO B 1 30 ? 10.646 21.778 26.858 1.00 53.78 30 PRO B CA 1
ATOM 2978 C C . PRO B 1 30 ? 11.681 21.188 25.893 1.00 52.53 30 PRO B C 1
ATOM 2979 O O . PRO B 1 30 ? 11.980 21.784 24.861 1.00 54.13 30 PRO B O 1
ATOM 2983 N N . ASP B 1 31 ? 12.194 20.002 26.215 1.00 49.39 31 ASP B N 1
ATOM 2984 C CA . ASP B 1 31 ? 13.197 19.349 25.379 1.00 48.42 31 ASP B CA 1
ATOM 2985 C C . ASP B 1 31 ? 12.801 19.342 23.910 1.00 48.71 31 ASP B C 1
ATOM 2986 O O . ASP B 1 31 ? 13.644 19.511 23.028 1.00 47.03 31 ASP B O 1
ATOM 2991 N N . ALA B 1 32 ? 11.513 19.121 23.663 1.00 48.79 32 ALA B N 1
ATOM 2992 C CA . ALA B 1 32 ? 10.999 19.053 22.310 1.00 48.68 32 ALA B CA 1
ATOM 2993 C C . ALA B 1 32 ? 11.315 20.316 21.521 1.00 49.63 32 ALA B C 1
ATOM 2994 O O . ALA B 1 32 ? 11.644 20.237 20.331 1.00 50.04 32 ALA B O 1
ATOM 2996 N N . VAL B 1 33 ? 11.224 21.476 22.171 1.00 48.04 33 VAL B N 1
ATOM 2997 C CA . VAL B 1 33 ? 11.522 22.731 21.493 1.00 47.60 33 VAL B CA 1
ATOM 2998 C C . VAL B 1 33 ? 12.993 22.708 21.090 1.00 47.40 33 VAL B C 1
ATOM 2999 O O . VAL B 1 33 ? 13.338 22.928 19.926 1.00 47.69 33 VAL B O 1
ATOM 3003 N N . TYR B 1 34 ? 13.853 22.426 22.060 1.00 45.52 34 TYR B N 1
ATOM 3004 C CA . TYR B 1 34 ? 15.289 22.346 21.813 1.00 47.35 34 TYR B CA 1
ATOM 3005 C C . TYR B 1 34 ? 15.597 21.373 20.677 1.00 49.31 34 TYR B C 1
ATOM 3006 O O . TYR B 1 34 ? 16.275 21.726 19.711 1.00 50.52 34 TYR B O 1
ATOM 3015 N N . TYR B 1 35 ? 15.096 20.147 20.814 1.00 50.51 35 TYR B N 1
ATOM 3016 C CA . TYR B 1 35 ? 15.307 19.101 19.828 1.00 51.36 35 TYR B CA 1
ATOM 3017 C C . TYR B 1 35 ? 14.786 19.532 18.457 1.00 50.25 35 TYR B C 1
ATOM 3018 O O . TYR B 1 35 ? 15.415 19.266 17.432 1.00 49.72 35 TYR B O 1
ATOM 3027 N N . SER B 1 36 ? 13.646 20.217 18.448 1.00 50.10 36 SER B N 1
ATOM 3028 C CA . SER B 1 36 ? 13.062 20.691 17.209 1.00 48.16 36 SER B CA 1
ATOM 3029 C C . SER B 1 36 ? 13.978 21.731 16.600 1.00 46.23 36 SER B C 1
ATOM 3030 O O . SER B 1 36 ? 14.178 21.762 15.382 1.00 41.77 36 SER B O 1
ATOM 3033 N N . LEU B 1 37 ? 14.528 22.584 17.459 1.00 45.05 37 LEU B N 1
ATOM 3034 C CA . LEU B 1 37 ? 15.441 23.634 17.016 1.00 48.30 37 LEU B CA 1
ATOM 3035 C C . LEU B 1 37 ? 16.683 23.006 16.411 1.00 49.38 37 LEU B C 1
ATOM 3036 O O . LEU B 1 37 ? 17.111 23.388 15.327 1.00 49.60 37 LEU B O 1
ATOM 3041 N N . GLY B 1 38 ? 17.243 22.027 17.116 1.00 50.93 38 GLY B N 1
ATOM 3042 C CA . GLY B 1 38 ? 18.447 21.362 16.649 1.00 52.00 38 GLY B CA 1
ATOM 3043 C C . GLY B 1 38 ? 18.367 20.771 15.253 1.00 53.27 38 GLY B C 1
ATOM 3044 O O . GLY B 1 38 ? 19.258 20.981 14.430 1.00 52.43 38 GLY B O 1
ATOM 3045 N N . ILE B 1 39 ? 17.306 20.019 14.984 1.00 55.87 39 ILE B N 1
ATOM 3046 C CA . ILE B 1 39 ? 17.151 19.397 13.684 1.00 57.35 39 ILE B CA 1
ATOM 3047 C C . ILE B 1 39 ? 16.725 20.403 12.637 1.00 55.08 39 ILE B C 1
ATOM 3048 O O . ILE B 1 39 ? 17.093 20.279 11.471 1.00 59.99 39 ILE B O 1
ATOM 3053 N N . PHE B 1 40 ? 15.964 21.410 13.039 1.00 51.86 40 PHE B N 1
ATOM 3054 C CA . PHE B 1 40 ? 15.537 22.425 12.084 1.00 48.44 40 PHE B CA 1
ATOM 3055 C C . PHE B 1 40 ? 16.773 23.088 11.495 1.00 46.23 40 PHE B C 1
ATOM 3056 O O . PHE B 1 40 ? 16.943 23.162 10.280 1.00 44.35 40 PHE B O 1
ATOM 3064 N N . ILE B 1 41 ? 17.635 23.577 12.376 1.00 44.14 41 ILE B N 1
ATOM 3065 C CA . ILE B 1 41 ? 18.846 24.236 11.947 1.00 44.74 41 ILE B CA 1
ATOM 3066 C C . ILE B 1 41 ? 19.790 23.217 11.315 1.00 45.94 41 ILE B C 1
ATOM 3067 O O . ILE B 1 41 ? 20.568 23.562 10.428 1.00 47.15 41 ILE B O 1
ATOM 3072 N N . GLY B 1 42 ? 19.715 21.964 11.760 1.00 44.76 42 GLY B N 1
ATOM 3073 C CA . GLY B 1 42 ? 20.565 20.934 11.185 1.00 45.53 42 GLY B CA 1
ATOM 3074 C C . GLY B 1 42 ? 20.218 20.753 9.711 1.00 48.52 42 GLY B C 1
ATOM 3075 O O . GLY B 1 42 ? 21.097 20.671 8.841 1.00 49.35 42 GLY B O 1
ATOM 3076 N N . ILE B 1 43 ? 18.919 20.699 9.431 1.00 47.93 43 ILE B N 1
ATOM 3077 C CA . ILE B 1 43 ? 18.440 20.549 8.071 1.00 45.84 43 ILE B CA 1
ATOM 3078 C C . ILE B 1 43 ? 18.810 21.768 7.229 1.00 46.77 43 ILE B C 1
ATOM 3079 O O . ILE B 1 43 ? 19.012 21.650 6.019 1.00 47.30 43 ILE B O 1
ATOM 3084 N N . CYS B 1 44 ? 18.900 22.935 7.865 1.00 49.85 44 CYS B N 1
ATOM 3085 C CA . CYS B 1 44 ? 19.286 24.152 7.158 1.00 49.73 44 CYS B CA 1
ATOM 3086 C C . CYS B 1 44 ? 20.734 24.017 6.703 1.00 47.56 44 CYS B C 1
ATOM 3087 O O . CYS B 1 44 ? 21.095 24.437 5.600 1.00 47.44 44 CYS B O 1
ATOM 3090 N N . GLY B 1 45 ? 21.558 23.421 7.557 1.00 44.79 45 GLY B N 1
ATOM 3091 C CA . GLY B 1 45 ? 22.942 23.210 7.198 1.00 42.68 45 GLY B CA 1
ATOM 3092 C C . GLY B 1 45 ? 22.979 22.283 5.993 1.00 45.04 45 GLY B C 1
ATOM 3093 O O . GLY B 1 45 ? 23.670 22.545 5.011 1.00 46.05 45 GLY B O 1
ATOM 3094 N N . ILE B 1 46 ? 22.215 21.199 6.049 1.00 43.95 46 ILE B N 1
ATOM 3095 C CA . ILE B 1 46 ? 22.199 20.248 4.953 1.00 43.20 46 ILE B CA 1
ATOM 3096 C C . ILE B 1 46 ? 21.766 20.904 3.652 1.00 44.11 46 ILE B C 1
ATOM 3097 O O . ILE B 1 46 ? 22.515 20.926 2.676 1.00 46.07 46 ILE B O 1
ATOM 3102 N N . ILE B 1 47 ? 20.553 21.443 3.646 1.00 44.46 47 ILE B N 1
ATOM 3103 C CA . ILE B 1 47 ? 20.016 22.086 2.460 1.00 43.26 47 ILE B CA 1
ATOM 3104 C C . ILE B 1 47 ? 20.853 23.290 2.032 1.00 43.96 47 ILE B C 1
ATOM 3105 O O . ILE B 1 47 ? 21.045 23.526 0.827 1.00 45.33 47 ILE B O 1
ATOM 3110 N N . GLY B 1 48 ? 21.356 24.036 3.014 1.00 40.97 48 GLY B N 1
ATOM 3111 C CA . GLY B 1 48 ? 22.173 25.199 2.725 1.00 39.09 48 GLY B CA 1
ATOM 3112 C C . GLY B 1 48 ? 23.503 24.855 2.086 1.00 37.35 48 GLY B C 1
ATOM 3113 O O . GLY B 1 48 ? 23.825 25.327 1.001 1.00 35.92 48 GLY B O 1
ATOM 3114 N N . CYS B 1 49 ? 24.288 24.022 2.752 1.00 40.48 49 CYS B N 1
ATOM 3115 C CA . CYS B 1 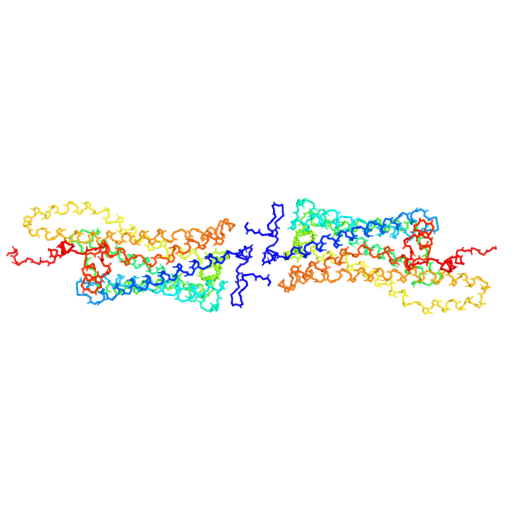49 ? 25.589 23.637 2.214 1.00 40.55 49 CYS B CA 1
ATOM 3116 C C . CYS B 1 49 ? 25.458 22.891 0.899 1.00 40.32 49 CYS B C 1
ATOM 3117 O O . CYS B 1 49 ? 26.242 23.109 -0.017 1.00 41.06 49 CYS B O 1
ATOM 3120 N N . GLY B 1 50 ? 24.463 22.015 0.809 1.00 40.97 50 GLY B N 1
ATOM 3121 C CA . GLY B 1 50 ? 24.255 21.260 -0.409 1.00 40.65 50 GLY B CA 1
ATOM 3122 C C . GLY B 1 50 ? 23.836 22.144 -1.561 1.00 42.56 50 GLY B C 1
ATOM 3123 O O . GLY B 1 50 ? 24.473 22.156 -2.616 1.00 45.40 50 GLY B O 1
ATOM 3124 N N . GLY B 1 51 ? 22.761 22.899 -1.357 1.00 43.54 51 GLY B N 1
ATOM 3125 C CA . GLY B 1 51 ? 22.262 23.780 -2.400 1.00 41.20 51 GLY B CA 1
ATOM 3126 C C . GLY B 1 51 ? 23.270 24.820 -2.841 1.00 41.11 51 GLY B C 1
ATOM 3127 O O . GLY B 1 51 ? 23.505 24.993 -4.033 1.00 42.44 51 GLY B O 1
ATOM 3128 N N . ASN B 1 52 ? 23.871 25.519 -1.884 1.00 40.14 52 ASN B N 1
ATOM 3129 C CA . ASN B 1 52 ? 24.844 26.538 -2.228 1.00 41.33 52 ASN B CA 1
ATOM 3130 C C . ASN B 1 52 ? 26.105 25.923 -2.799 1.00 41.28 52 ASN B C 1
ATOM 3131 O O . ASN B 1 52 ? 26.842 26.580 -3.539 1.00 39.71 52 ASN B O 1
ATOM 3136 N N . GLY B 1 53 ? 26.346 24.661 -2.460 1.00 41.81 53 GLY B N 1
ATOM 3137 C CA . GLY B 1 53 ? 27.507 23.973 -2.979 1.00 42.47 53 GLY B CA 1
ATOM 3138 C C . GLY B 1 53 ? 27.282 23.706 -4.454 1.00 44.64 53 GLY B C 1
ATOM 3139 O O . GLY B 1 53 ? 28.176 23.898 -5.279 1.00 45.70 53 GLY B O 1
ATOM 3140 N N . ILE B 1 54 ? 26.075 23.270 -4.792 1.00 43.83 54 ILE B N 1
ATOM 3141 C CA . ILE B 1 54 ? 25.742 22.985 -6.181 1.00 44.08 54 ILE B CA 1
ATOM 3142 C C . ILE B 1 54 ? 25.947 24.237 -7.018 1.00 46.42 54 ILE B C 1
ATOM 3143 O O . ILE B 1 54 ? 26.631 24.206 -8.047 1.00 48.38 54 ILE B O 1
ATOM 3148 N N . VAL B 1 55 ? 25.368 25.346 -6.564 1.00 46.21 55 VAL B N 1
ATOM 3149 C CA . VAL B 1 55 ? 25.484 26.598 -7.298 1.00 45.53 55 VAL B CA 1
ATOM 3150 C C . VAL B 1 55 ? 26.928 27.081 -7.455 1.00 40.74 55 VAL B C 1
ATOM 3151 O O . VAL B 1 55 ? 27.297 27.559 -8.517 1.00 40.90 55 VAL B O 1
ATOM 3155 N N . ILE B 1 56 ? 27.757 26.953 -6.428 1.00 40.21 56 ILE B N 1
ATOM 3156 C CA . ILE B 1 56 ? 29.147 27.379 -6.585 1.00 42.20 56 ILE B CA 1
ATOM 3157 C C . ILE B 1 56 ? 29.807 26.487 -7.632 1.00 44.76 56 ILE B C 1
ATOM 3158 O O . ILE B 1 56 ? 30.479 26.962 -8.550 1.00 45.14 56 ILE B O 1
ATOM 3163 N N . TYR B 1 57 ? 29.602 25.183 -7.478 1.00 47.60 57 TYR B N 1
ATOM 3164 C CA . TYR B 1 57 ? 30.166 24.186 -8.377 1.00 48.42 57 TYR B CA 1
ATOM 3165 C C . TYR B 1 57 ? 29.749 24.396 -9.831 1.00 48.63 57 TYR B C 1
ATOM 3166 O O . TYR B 1 57 ? 30.592 24.577 -10.712 1.00 46.34 57 TYR B O 1
ATOM 3175 N N . LEU B 1 58 ? 28.443 24.376 -10.076 1.00 50.07 58 LEU B N 1
ATOM 3176 C CA . LEU B 1 58 ? 27.914 24.530 -11.426 1.00 51.39 58 LEU B CA 1
ATOM 3177 C C . LEU B 1 58 ? 28.239 25.867 -12.096 1.00 52.18 58 LEU B C 1
ATOM 3178 O O . LEU B 1 58 ? 28.548 25.910 -13.292 1.00 52.54 58 LEU B O 1
ATOM 3183 N N . PHE B 1 59 ? 28.167 26.959 -11.340 1.00 51.72 59 PHE B N 1
ATOM 3184 C CA . PHE B 1 59 ? 28.453 28.258 -11.922 1.00 51.17 59 PHE B CA 1
ATOM 3185 C C . PHE B 1 59 ? 29.922 28.450 -12.250 1.00 50.87 59 PHE B C 1
ATOM 3186 O O . PHE B 1 59 ? 30.253 29.154 -13.194 1.00 53.61 59 PHE B O 1
ATOM 3194 N N . THR B 1 60 ? 30.817 27.831 -11.495 1.00 51.49 60 THR B N 1
ATOM 3195 C CA . THR B 1 60 ? 32.230 28.006 -11.805 1.00 55.00 60 THR B CA 1
ATOM 3196 C C . THR B 1 60 ? 32.719 27.034 -12.869 1.00 57.47 60 THR B C 1
ATOM 3197 O O . THR B 1 60 ? 33.798 27.227 -13.434 1.00 58.83 60 THR B O 1
ATOM 3201 N N . LYS B 1 61 ? 31.938 25.994 -13.149 1.00 58.96 61 LYS B N 1
ATOM 3202 C CA . LYS B 1 61 ? 32.356 25.004 -14.133 1.00 61.00 61 LYS B CA 1
ATOM 3203 C C . LYS B 1 61 ? 31.615 25.089 -15.463 1.00 61.44 61 LYS B C 1
ATOM 3204 O O . LYS B 1 61 ? 32.222 24.966 -16.522 1.00 64.23 61 LYS B O 1
ATOM 3210 N N . THR B 1 62 ? 30.307 25.302 -15.414 1.00 61.04 62 THR B N 1
ATOM 3211 C CA . THR B 1 62 ? 29.513 25.410 -16.632 1.00 59.52 62 THR B CA 1
ATOM 3212 C C . THR B 1 62 ? 29.963 26.609 -17.465 1.00 59.61 62 THR B C 1
ATOM 3213 O O . THR B 1 62 ? 29.806 27.756 -17.056 1.00 59.60 62 THR B O 1
ATOM 3217 N N . LYS B 1 63 ? 30.511 26.333 -18.642 1.00 60.81 63 LYS B N 1
ATOM 3218 C CA . LYS B 1 63 ? 30.997 27.376 -19.534 1.00 62.01 63 LYS B CA 1
ATOM 3219 C C . LYS B 1 63 ? 29.973 28.438 -19.922 1.00 60.93 63 LYS B C 1
ATOM 3220 O O . LYS B 1 63 ? 30.321 29.609 -20.077 1.00 61.30 63 LYS B O 1
ATOM 3226 N N . SER B 1 64 ? 28.718 28.041 -20.084 1.00 59.51 64 SER B N 1
ATOM 3227 C CA . SER B 1 64 ? 27.691 29.000 -20.475 1.00 59.94 64 SER B CA 1
ATOM 3228 C C . SER B 1 64 ? 27.435 30.033 -19.400 1.00 60.40 64 SER B C 1
ATOM 3229 O O . SER B 1 64 ? 27.009 31.147 -19.687 1.00 62.06 64 SER B O 1
ATOM 3232 N N . LEU B 1 65 ? 27.707 29.653 -18.157 1.00 61.18 65 LEU B N 1
ATOM 3233 C CA . LEU B 1 65 ? 27.485 30.519 -17.006 1.00 59.41 65 LEU B CA 1
ATOM 3234 C C . LEU B 1 65 ? 28.704 31.326 -16.586 1.00 60.90 65 LEU B C 1
ATOM 3235 O O . LEU B 1 65 ? 28.700 31.911 -15.511 1.00 64.40 65 LEU B O 1
ATOM 3240 N N . GLN B 1 66 ? 29.738 31.371 -17.420 1.00 62.81 66 GLN B N 1
ATOM 3241 C CA . GLN B 1 66 ? 30.951 32.101 -17.066 1.00 64.08 66 GLN B CA 1
ATOM 3242 C C . GLN B 1 66 ? 30.974 33.619 -17.278 1.00 63.95 66 GLN B C 1
ATOM 3243 O O . GLN B 1 66 ? 32.046 34.204 -17.428 1.00 65.21 66 GLN B O 1
ATOM 3249 N N . THR B 1 67 ? 29.814 34.267 -17.271 1.00 63.06 67 THR B N 1
ATOM 3250 C CA . THR B 1 67 ? 29.771 35.717 -17.463 1.00 62.05 67 THR B CA 1
ATOM 3251 C C . THR B 1 67 ? 30.109 36.433 -16.146 1.00 59.70 67 THR B C 1
ATOM 3252 O O . THR B 1 67 ? 29.843 35.917 -15.070 1.00 61.60 67 THR B O 1
ATOM 3256 N N . PRO B 1 68 ? 30.693 37.636 -16.222 1.00 56.72 68 PRO B N 1
ATOM 3257 C CA . PRO B 1 68 ? 31.066 38.394 -15.023 1.00 55.02 68 PRO B CA 1
ATOM 3258 C C . PRO B 1 68 ? 30.037 38.522 -13.887 1.00 54.99 68 PRO B C 1
ATOM 3259 O O . PRO B 1 68 ? 30.273 38.044 -12.769 1.00 55.02 68 PRO B O 1
ATOM 3263 N N . ALA B 1 69 ? 28.911 39.174 -14.163 1.00 51.51 69 ALA B N 1
ATOM 3264 C CA . ALA B 1 69 ? 27.890 39.376 -13.147 1.00 47.79 69 ALA B CA 1
ATOM 3265 C C . ALA B 1 69 ? 27.673 38.119 -12.317 1.00 48.48 69 ALA B C 1
ATOM 3266 O O . ALA B 1 69 ? 27.427 38.185 -11.114 1.00 45.17 69 ALA B O 1
ATOM 3268 N N . ASN B 1 70 ? 27.768 36.968 -12.969 1.00 49.88 70 ASN B N 1
ATOM 3269 C CA . ASN B 1 70 ? 27.568 35.710 -12.273 1.00 50.62 70 ASN B CA 1
ATOM 3270 C C . ASN B 1 70 ? 28.507 35.523 -11.083 1.00 50.57 70 ASN B C 1
ATOM 3271 O O . ASN B 1 70 ? 28.204 34.757 -10.173 1.00 53.81 70 ASN B O 1
ATOM 3276 N N . MET B 1 71 ? 29.640 36.221 -11.087 1.00 48.56 71 MET B N 1
ATOM 3277 C CA . MET B 1 71 ? 30.586 36.124 -9.979 1.00 45.78 71 MET B CA 1
ATOM 3278 C C . MET B 1 71 ? 29.865 36.542 -8.703 1.00 46.06 71 MET B C 1
ATOM 3279 O O . MET B 1 71 ? 30.196 36.082 -7.614 1.00 49.25 71 MET B O 1
ATOM 3284 N N . PHE B 1 72 ? 28.878 37.426 -8.856 1.00 45.14 72 PHE B N 1
ATOM 3285 C CA . PHE B 1 72 ? 28.101 37.914 -7.729 1.00 42.95 72 PHE B CA 1
ATOM 3286 C C . PHE B 1 72 ? 27.284 36.773 -7.145 1.00 41.04 72 PHE B C 1
ATOM 3287 O O . PHE B 1 72 ? 27.147 36.655 -5.932 1.00 44.17 72 PHE B O 1
ATOM 3295 N N . ILE B 1 73 ? 26.756 35.926 -8.013 1.00 40.08 73 ILE B N 1
ATOM 3296 C CA . ILE B 1 73 ? 25.967 34.800 -7.563 1.00 41.19 73 ILE B CA 1
ATOM 3297 C C . ILE B 1 73 ? 26.873 33.853 -6.803 1.00 39.47 73 ILE B C 1
ATOM 3298 O O . ILE B 1 73 ? 26.537 33.372 -5.722 1.00 37.75 73 ILE B O 1
ATOM 3303 N N . ILE B 1 74 ? 28.036 33.594 -7.375 1.00 38.57 74 ILE B N 1
ATOM 3304 C CA . ILE B 1 74 ? 28.987 32.705 -6.748 1.00 37.88 74 ILE B CA 1
ATOM 3305 C C . ILE B 1 74 ? 29.320 33.221 -5.354 1.00 39.82 74 ILE B C 1
ATOM 3306 O O . ILE B 1 74 ? 29.238 32.474 -4.382 1.00 41.17 74 ILE B O 1
ATOM 3311 N N . ASN B 1 75 ? 29.662 34.503 -5.246 1.00 40.41 75 ASN B N 1
ATOM 3312 C CA . ASN B 1 75 ? 29.994 35.067 -3.939 1.00 39.26 75 ASN B CA 1
ATOM 3313 C C . ASN B 1 75 ? 28.807 34.976 -2.993 1.00 39.37 75 ASN B C 1
ATOM 3314 O O . ASN B 1 75 ? 28.983 34.785 -1.791 1.00 40.83 75 ASN B O 1
ATOM 3319 N N . LEU B 1 76 ? 27.602 35.122 -3.534 1.00 37.97 76 LEU B N 1
ATOM 3320 C CA . LEU B 1 76 ? 26.398 35.032 -2.713 1.00 38.90 76 LEU B CA 1
ATOM 3321 C C . LEU B 1 76 ? 26.273 33.602 -2.187 1.00 38.18 76 LEU B C 1
ATOM 3322 O O . LEU B 1 76 ? 25.963 33.367 -1.016 1.00 36.97 76 LEU B O 1
ATOM 3327 N N . ALA B 1 77 ? 26.519 32.646 -3.072 1.00 40.71 77 ALA B N 1
ATOM 3328 C CA . ALA B 1 77 ? 26.424 31.239 -2.719 1.00 40.87 77 ALA B CA 1
ATOM 3329 C C . ALA B 1 77 ? 27.461 30.876 -1.676 1.00 39.63 77 ALA B C 1
ATOM 3330 O O . ALA B 1 77 ? 27.149 30.206 -0.702 1.00 40.72 77 ALA B O 1
ATOM 3332 N N . PHE B 1 78 ? 28.697 31.313 -1.887 1.00 38.63 78 PHE B N 1
ATOM 3333 C CA . PHE B 1 78 ? 29.770 31.025 -0.942 1.00 41.08 78 PHE B CA 1
ATOM 3334 C C . PHE B 1 78 ? 29.410 31.554 0.444 1.00 41.46 78 PHE B C 1
ATOM 3335 O O . PHE B 1 78 ? 29.615 30.884 1.448 1.00 41.49 78 PHE B O 1
ATOM 3343 N N . SER B 1 79 ? 28.889 32.777 0.471 1.00 43.67 79 SER B N 1
ATOM 3344 C CA . SER B 1 79 ? 28.480 33.427 1.700 1.00 41.56 79 SER B CA 1
ATOM 3345 C C . SER B 1 79 ? 27.347 32.624 2.357 1.00 39.80 79 SER B C 1
ATOM 3346 O O . SER B 1 79 ? 27.417 32.257 3.532 1.00 38.34 79 SER B O 1
ATOM 3349 N N . ASP B 1 80 ? 26.299 32.338 1.598 1.00 39.44 80 ASP B N 1
ATOM 3350 C CA . ASP B 1 80 ? 25.189 31.579 2.144 1.00 40.04 80 ASP B CA 1
ATOM 3351 C C . ASP B 1 80 ? 25.649 30.199 2.575 1.00 39.48 80 ASP B C 1
ATOM 3352 O O . ASP B 1 80 ? 25.131 29.626 3.544 1.00 38.16 80 ASP B O 1
ATOM 3357 N N . PHE B 1 81 ? 26.650 29.683 1.875 1.00 38.53 81 PHE B N 1
ATOM 3358 C CA . PHE B 1 81 ? 27.196 28.375 2.188 1.00 38.54 81 PHE B CA 1
ATOM 3359 C C . PHE B 1 81 ? 27.780 28.384 3.596 1.00 38.62 81 PHE B C 1
ATOM 3360 O O . PHE B 1 81 ? 27.401 27.579 4.444 1.00 40.15 81 PHE B O 1
ATOM 3368 N N . THR B 1 82 ? 28.710 29.307 3.819 1.00 38.67 82 THR B N 1
ATOM 3369 C CA . THR B 1 82 ? 29.386 29.453 5.094 1.00 40.10 82 THR B CA 1
ATOM 3370 C C . THR B 1 82 ? 28.413 29.694 6.247 1.00 38.64 82 THR B C 1
ATOM 3371 O O . THR B 1 82 ? 28.540 29.106 7.316 1.00 41.95 82 THR B O 1
ATOM 3375 N N . PHE B 1 83 ? 27.440 30.563 6.024 1.00 40.51 83 PHE B N 1
ATOM 3376 C CA . PHE B 1 83 ? 26.453 30.863 7.052 1.00 39.76 83 PHE B CA 1
ATOM 3377 C C . PHE B 1 83 ? 25.737 29.596 7.500 1.00 38.21 83 PHE B C 1
ATOM 3378 O O . PHE B 1 83 ? 25.574 29.358 8.700 1.00 39.33 83 PHE B O 1
ATOM 3386 N N . SER B 1 84 ? 25.313 28.794 6.527 1.00 38.86 84 SER B N 1
ATOM 3387 C CA . SER B 1 84 ? 24.598 27.543 6.789 1.00 39.22 84 SER B CA 1
ATOM 3388 C C . SER B 1 84 ? 25.506 26.513 7.455 1.00 38.46 84 SER B C 1
ATOM 3389 O O . SER B 1 84 ? 25.058 25.704 8.265 1.00 36.40 84 SER B O 1
ATOM 3392 N N . LEU B 1 85 ? 26.786 26.546 7.109 1.00 38.32 85 LEU B N 1
ATOM 3393 C CA . LEU B 1 85 ? 27.729 25.606 7.689 1.00 39.48 85 LEU B CA 1
ATOM 3394 C C . LEU B 1 85 ? 27.923 25.925 9.173 1.00 41.79 85 LEU B C 1
ATOM 3395 O O . LEU B 1 85 ? 27.636 25.112 10.056 1.00 41.72 85 LEU B O 1
ATOM 3400 N N . VAL B 1 86 ? 28.408 27.138 9.415 1.00 42.46 86 VAL B N 1
ATOM 3401 C CA . VAL B 1 86 ? 28.714 27.611 10.741 1.00 41.68 86 VAL B CA 1
ATOM 3402 C C . VAL B 1 86 ? 27.544 27.805 11.705 1.00 43.83 86 VAL B C 1
ATOM 3403 O O . VAL B 1 86 ? 27.683 27.554 12.896 1.00 44.97 86 VAL B O 1
ATOM 3407 N N . ASN B 1 87 ? 26.397 28.248 11.204 1.00 44.29 87 ASN B N 1
ATOM 3408 C CA . ASN B 1 87 ? 25.265 28.504 12.075 1.00 44.56 87 ASN B CA 1
ATOM 3409 C C . ASN B 1 87 ? 24.355 27.321 12.357 1.00 44.18 87 ASN B C 1
ATOM 3410 O O . ASN B 1 87 ? 23.426 27.428 13.168 1.00 47.10 87 ASN B O 1
ATOM 3415 N N . GLY B 1 88 ? 24.613 26.193 11.711 1.00 41.66 88 GLY B N 1
ATOM 3416 C CA . GLY B 1 88 ? 23.776 25.026 11.926 1.00 40.28 88 GLY B CA 1
ATOM 3417 C C . GLY B 1 88 ? 24.492 23.916 12.662 1.00 37.56 88 GLY B C 1
ATOM 3418 O O . GLY B 1 88 ? 24.634 23.959 13.893 1.00 34.36 88 GLY B O 1
ATOM 3419 N N . PHE B 1 89 ? 24.932 22.909 11.911 1.00 37.10 89 PHE B N 1
ATOM 3420 C CA . PHE B 1 89 ? 25.656 21.791 12.504 1.00 40.09 89 PHE B CA 1
ATOM 3421 C C . PHE B 1 89 ? 27.168 21.998 12.374 1.00 36.73 89 PHE B C 1
ATOM 3422 O O . PHE B 1 89 ? 27.657 22.433 11.338 1.00 32.88 89 PHE B O 1
ATOM 3430 N N . PRO B 1 90 ? 27.929 21.692 13.437 1.00 36.31 90 PRO B N 1
ATOM 3431 C CA . PRO B 1 90 ? 27.521 21.142 14.735 1.00 37.98 90 PRO B CA 1
ATOM 3432 C C . PRO B 1 90 ? 27.240 22.158 15.845 1.00 39.43 90 PRO B C 1
ATOM 3433 O O . PRO B 1 90 ? 26.514 21.860 16.789 1.00 38.84 90 PRO B O 1
ATOM 3437 N N . LEU B 1 91 ? 27.835 23.340 15.734 1.00 42.17 91 LEU B N 1
ATOM 3438 C CA . LEU B 1 91 ? 27.699 24.373 16.754 1.00 41.50 91 LEU B CA 1
ATOM 3439 C C . LEU B 1 91 ? 26.324 24.552 17.391 1.00 43.26 91 LEU B C 1
ATOM 3440 O O . LEU B 1 91 ? 26.184 24.384 18.600 1.00 42.11 91 LEU B O 1
ATOM 3445 N N . MET B 1 92 ? 25.305 24.888 16.609 1.00 44.65 92 MET B N 1
ATOM 3446 C CA . MET B 1 92 ? 23.986 25.064 17.214 1.00 46.84 92 MET B CA 1
ATOM 3447 C C . MET B 1 92 ? 23.223 23.752 17.426 1.00 44.41 92 MET B C 1
ATOM 3448 O O . MET B 1 92 ? 22.624 23.536 18.471 1.00 43.69 92 MET B O 1
ATOM 3453 N N . THR B 1 93 ? 23.246 22.871 16.438 1.00 44.12 93 THR B N 1
ATOM 3454 C CA . THR B 1 93 ? 22.543 21.599 16.562 1.00 44.75 93 THR B CA 1
ATOM 3455 C C . THR B 1 93 ? 22.933 20.830 17.814 1.00 45.35 93 THR B C 1
ATOM 3456 O O . THR B 1 93 ? 22.082 20.506 18.621 1.00 48.48 93 THR B O 1
ATOM 3460 N N . ILE B 1 94 ? 24.216 20.531 17.976 1.00 46.03 94 ILE B N 1
ATOM 3461 C CA . ILE B 1 94 ? 24.659 19.781 19.144 1.00 44.72 94 ILE B CA 1
ATOM 3462 C C . ILE B 1 94 ? 24.367 20.500 20.463 1.00 46.66 94 ILE B C 1
ATOM 3463 O O . ILE B 1 94 ? 24.167 19.861 21.490 1.00 48.88 94 ILE B O 1
ATOM 3468 N N . SER B 1 95 ? 24.355 21.828 20.435 1.00 48.94 95 SER B N 1
ATOM 3469 C CA . SER B 1 95 ? 24.076 22.606 21.634 1.00 47.15 95 SER B CA 1
ATOM 3470 C C . SER B 1 95 ? 22.619 22.423 22.015 1.00 47.80 95 SER B C 1
ATOM 3471 O O . SER B 1 95 ? 22.281 22.295 23.192 1.00 46.24 95 SER B O 1
ATOM 3474 N N . CYS B 1 96 ? 21.753 22.416 21.007 1.00 48.27 96 CYS B N 1
ATOM 3475 C CA . CYS B 1 96 ? 20.333 22.236 21.254 1.00 50.70 96 CYS B CA 1
ATOM 3476 C C . CYS B 1 96 ? 20.101 20.866 21.869 1.00 51.69 96 CYS B C 1
ATOM 3477 O O . CYS B 1 96 ? 19.482 20.757 22.926 1.00 53.76 96 CYS B O 1
ATOM 3480 N N . PHE B 1 97 ? 20.613 19.828 21.218 1.00 51.24 97 PHE B N 1
ATOM 3481 C CA . PHE B 1 97 ? 20.454 18.470 21.711 1.00 50.20 97 PHE B CA 1
ATOM 3482 C C . PHE B 1 97 ? 20.958 18.304 23.146 1.00 48.89 97 PHE B C 1
ATOM 3483 O O . PHE B 1 97 ? 20.586 17.355 23.826 1.00 51.69 97 PHE B O 1
ATOM 3491 N N . LEU B 1 98 ? 21.796 19.228 23.604 1.00 46.39 98 LEU B N 1
ATOM 3492 C CA . LEU B 1 98 ? 22.332 19.177 24.958 1.00 45.18 98 LEU B CA 1
ATOM 3493 C C . LEU B 1 98 ? 21.814 20.339 25.790 1.00 44.48 98 LEU B C 1
ATOM 3494 O O . LEU B 1 98 ? 22.247 20.556 26.928 1.00 43.93 98 LEU B O 1
ATOM 3499 N N . LYS B 1 99 ? 20.885 21.087 25.212 1.00 45.94 99 LYS B N 1
ATOM 3500 C CA . LYS B 1 99 ? 20.291 22.241 25.876 1.00 45.91 99 LYS B CA 1
ATOM 3501 C C . LYS B 1 99 ? 21.370 23.090 26.517 1.00 43.68 99 LYS B C 1
ATOM 3502 O O . LYS B 1 99 ? 21.190 23.602 27.619 1.00 45.52 99 LYS B O 1
ATOM 3508 N N . LYS B 1 100 ? 22.485 23.250 25.818 1.00 41.82 100 LYS B N 1
ATOM 3509 C CA . LYS B 1 100 ? 23.595 24.012 26.361 1.00 42.61 100 LYS B CA 1
ATOM 3510 C C . LYS B 1 100 ? 24.697 24.270 25.327 1.00 43.10 100 LYS B C 1
ATOM 3511 O O . LYS B 1 100 ? 25.085 23.367 24.594 1.00 43.68 100 LYS B O 1
ATOM 3517 N N . TRP B 1 101 ? 25.191 25.504 25.278 1.00 40.82 101 TRP B N 1
ATOM 3518 C CA . TRP B 1 101 ? 26.272 25.831 24.375 1.00 39.97 101 TRP B CA 1
ATOM 3519 C C . TRP B 1 101 ? 27.532 25.312 25.037 1.00 40.72 101 TRP B C 1
ATOM 3520 O O . TRP B 1 101 ? 27.974 25.857 26.039 1.00 42.28 101 TRP B O 1
ATOM 3531 N N . ILE B 1 102 ? 28.124 24.262 24.489 1.00 43.11 102 ILE B N 1
ATOM 3532 C CA . ILE B 1 102 ? 29.315 23.724 25.117 1.00 43.09 102 ILE B CA 1
ATOM 3533 C C . ILE B 1 102 ? 30.623 23.963 24.360 1.00 42.38 102 ILE B C 1
ATOM 3534 O O . ILE B 1 102 ? 31.641 23.363 24.695 1.00 44.86 102 ILE B O 1
ATOM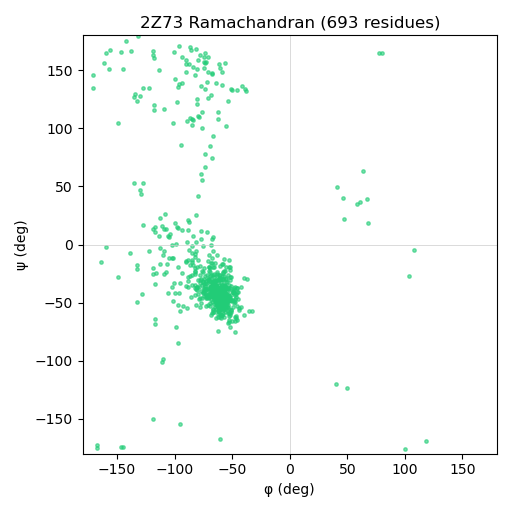 3539 N N . PHE B 1 103 ? 30.617 24.848 23.369 1.00 39.38 103 PHE B N 1
ATOM 3540 C CA . PHE B 1 103 ? 31.833 25.087 22.601 1.00 39.87 103 PHE B CA 1
ATOM 3541 C C . PHE B 1 103 ? 32.688 26.289 23.015 1.00 39.23 103 PHE B C 1
ATOM 3542 O O . PHE B 1 103 ? 33.591 26.687 22.278 1.00 42.17 103 PHE B O 1
ATOM 3550 N N . GLY B 1 104 ? 32.427 26.837 24.198 1.00 37.84 104 GLY B N 1
ATOM 3551 C CA . GLY B 1 104 ? 33.198 27.964 24.696 1.00 38.23 104 GLY B CA 1
ATOM 3552 C C . GLY B 1 104 ? 32.902 29.354 24.137 1.00 38.58 104 GLY B C 1
ATOM 3553 O O . GLY B 1 104 ? 32.255 29.486 23.089 1.00 35.10 104 GLY B O 1
ATOM 3554 N N . PHE B 1 105 ? 33.405 30.380 24.837 1.00 39.23 105 PHE B N 1
ATOM 3555 C CA . PHE B 1 105 ? 33.245 31.796 24.475 1.00 41.02 105 PHE B CA 1
ATOM 3556 C C . PHE B 1 105 ? 33.796 32.148 23.082 1.00 42.83 105 PHE B C 1
ATOM 3557 O O . PHE B 1 105 ? 33.135 32.841 22.308 1.00 44.47 105 PHE B O 1
ATOM 3565 N N . ALA B 1 106 ? 35.003 31.687 22.769 1.00 42.48 106 ALA B N 1
ATOM 3566 C CA . ALA B 1 106 ? 35.591 31.968 21.460 1.00 43.60 106 ALA B CA 1
ATOM 3567 C C . ALA B 1 106 ? 34.705 31.435 20.336 1.00 43.37 106 ALA B C 1
ATOM 3568 O O . ALA B 1 106 ? 34.471 32.120 19.345 1.00 46.61 106 ALA B O 1
ATOM 3570 N N . ALA B 1 107 ? 34.212 30.210 20.485 1.00 44.27 107 ALA B N 1
ATOM 3571 C CA . ALA B 1 107 ? 33.366 29.632 19.455 1.00 45.93 107 ALA B CA 1
ATOM 3572 C C . ALA B 1 107 ? 32.174 30.551 19.238 1.00 46.01 107 ALA B C 1
ATOM 3573 O O . ALA B 1 107 ? 31.821 30.884 18.101 1.00 47.18 107 ALA B O 1
ATOM 3575 N N . CYS B 1 108 ? 31.570 30.969 20.342 1.00 45.81 108 CYS B N 1
ATOM 3576 C CA . CYS B 1 108 ? 30.405 31.843 20.331 1.00 43.26 108 CYS B CA 1
ATOM 3577 C C . CYS B 1 108 ? 30.675 33.123 19.566 1.00 40.02 108 CYS B C 1
ATOM 3578 O O . CYS B 1 108 ? 29.855 33.551 18.767 1.00 37.78 108 CYS B O 1
ATOM 3581 N N . LYS B 1 109 ? 31.832 33.727 19.812 1.00 37.31 109 LYS B N 1
ATOM 3582 C CA . LYS B 1 109 ? 32.190 34.953 19.121 1.00 38.35 109 LYS B CA 1
ATOM 3583 C C . LYS B 1 109 ? 32.317 34.692 17.626 1.00 39.61 109 LYS B C 1
ATOM 3584 O O . LYS B 1 109 ? 31.744 35.417 16.826 1.00 41.86 109 LYS B O 1
ATOM 3590 N N . VAL B 1 110 ? 33.060 33.647 17.267 1.00 37.92 110 VAL B N 1
ATOM 3591 C CA . VAL B 1 110 ? 33.256 33.297 15.869 1.00 35.97 110 VAL B CA 1
ATOM 3592 C C . VAL B 1 110 ? 31.908 33.088 15.201 1.00 36.06 110 VAL B C 1
ATOM 3593 O O . VAL B 1 110 ? 31.629 33.667 14.154 1.00 38.54 110 VAL B O 1
ATOM 3597 N N . TYR B 1 111 ? 31.082 32.247 15.819 1.00 37.10 111 TYR B N 1
ATOM 3598 C CA . TYR B 1 111 ? 29.737 31.945 15.324 1.00 37.88 111 TYR B CA 1
ATOM 3599 C C . TYR B 1 111 ? 28.975 33.253 15.050 1.00 37.40 111 TYR B C 1
ATOM 3600 O O . TYR B 1 111 ? 28.498 33.499 13.937 1.00 35.10 111 TYR B O 1
ATOM 3609 N N . GLY B 1 112 ? 28.871 34.087 16.076 1.00 32.45 112 GLY B N 1
ATOM 3610 C CA . GLY B 1 112 ? 28.168 35.343 15.922 1.00 34.23 112 GLY B CA 1
ATOM 3611 C C . GLY B 1 112 ? 28.807 36.240 14.879 1.00 35.48 112 GLY B C 1
ATOM 3612 O O . GLY B 1 112 ? 28.119 36.927 14.124 1.00 39.20 112 GLY B O 1
ATOM 3613 N N . PHE B 1 113 ? 30.131 36.228 14.843 1.00 34.44 113 PHE B N 1
ATOM 3614 C CA . PHE B 1 113 ? 30.881 37.056 13.927 1.00 34.88 113 PHE B CA 1
ATOM 3615 C C . PHE B 1 113 ? 30.669 36.593 12.495 1.00 36.82 113 PHE B C 1
ATOM 3616 O O . PHE B 1 113 ? 30.409 37.392 11.598 1.00 34.89 113 PHE B O 1
ATOM 3624 N N . ILE B 1 114 ? 30.776 35.291 12.283 1.00 36.74 114 ILE B N 1
ATOM 3625 C CA . ILE B 1 114 ? 30.576 34.748 10.971 1.00 36.42 114 ILE B CA 1
ATOM 3626 C C . ILE B 1 114 ? 29.151 35.000 10.505 1.00 35.52 114 ILE B C 1
ATOM 3627 O O . ILE B 1 114 ? 28.943 35.507 9.404 1.00 35.80 114 ILE B O 1
ATOM 3632 N N . GLY B 1 115 ? 28.166 34.659 11.326 1.00 35.80 115 GLY B N 1
ATOM 3633 C CA . GLY B 1 115 ? 26.786 34.893 10.932 1.00 39.02 115 GLY B CA 1
ATOM 3634 C C . GLY B 1 115 ? 26.571 36.342 10.531 1.00 40.46 115 GLY B C 1
ATOM 3635 O O . GLY B 1 115 ? 25.849 36.652 9.580 1.00 40.27 115 GLY B O 1
ATOM 3636 N N . GLY B 1 116 ? 27.223 37.243 11.252 1.00 40.78 116 GLY B N 1
ATOM 3637 C CA . GLY B 1 116 ? 27.084 38.650 10.957 1.00 42.20 116 GLY B CA 1
ATOM 3638 C C . GLY B 1 116 ? 27.729 39.120 9.669 1.00 44.33 116 GLY B C 1
ATOM 3639 O O . GLY B 1 116 ? 27.108 39.860 8.908 1.00 46.57 116 GLY B O 1
ATOM 3640 N N . ILE B 1 117 ? 28.965 38.707 9.406 1.00 43.65 117 ILE B N 1
ATOM 3641 C CA . ILE B 1 117 ? 29.637 39.172 8.199 1.00 43.63 117 ILE B CA 1
ATOM 3642 C C . ILE B 1 117 ? 28.957 38.618 6.945 1.00 44.41 117 ILE B C 1
ATOM 3643 O O . ILE B 1 117 ? 28.872 39.304 5.918 1.00 44.64 117 ILE B O 1
ATOM 3648 N N . PHE B 1 118 ? 28.450 37.392 7.023 1.00 42.56 118 PHE B N 1
ATOM 3649 C CA . PHE B 1 118 ? 27.808 36.810 5.865 1.00 41.87 118 PHE B CA 1
ATOM 3650 C C . PHE B 1 118 ? 26.355 37.189 5.689 1.00 40.19 118 PHE B C 1
ATOM 3651 O O . PHE B 1 118 ? 25.791 37.055 4.597 1.00 35.20 118 PHE B O 1
ATOM 3659 N N . GLY B 1 119 ? 25.747 37.689 6.756 1.00 40.73 119 GLY B N 1
ATOM 3660 C CA . GLY B 1 119 ? 24.381 38.162 6.638 1.00 44.74 119 GLY B CA 1
ATOM 3661 C C . GLY B 1 119 ? 24.530 39.456 5.840 1.00 46.22 119 GLY B C 1
ATOM 3662 O O . GLY B 1 119 ? 23.816 39.709 4.871 1.00 44.81 119 GLY B O 1
ATOM 3663 N N . PHE B 1 120 ? 25.499 40.273 6.249 1.00 46.22 120 PHE B N 1
ATOM 3664 C CA . PHE B 1 120 ? 25.770 41.546 5.583 1.00 43.23 120 PHE B CA 1
ATOM 3665 C C . PHE B 1 120 ? 26.264 41.321 4.161 1.00 44.08 120 PHE B C 1
ATOM 3666 O O . PHE B 1 120 ? 25.989 42.120 3.269 1.00 44.76 120 PHE B O 1
ATOM 3674 N N . MET B 1 121 ? 27.019 40.239 3.977 1.00 45.22 121 MET B N 1
ATOM 3675 C CA . MET B 1 121 ? 27.584 39.918 2.682 1.00 42.33 121 MET B CA 1
ATOM 3676 C C . MET B 1 121 ? 26.533 39.576 1.636 1.00 42.18 121 MET B C 1
ATOM 3677 O O . MET B 1 121 ? 26.715 39.875 0.466 1.00 41.86 121 MET B O 1
ATOM 3682 N N . SER B 1 122 ? 25.429 38.973 2.058 1.00 43.11 122 SER B N 1
ATOM 3683 C CA . SER B 1 122 ? 24.384 38.612 1.127 1.00 45.40 122 SER B CA 1
ATOM 3684 C C . SER B 1 122 ? 23.588 39.805 0.588 1.00 46.59 122 SER B C 1
ATOM 3685 O O . SER B 1 122 ? 23.329 39.889 -0.622 1.00 47.91 122 SER B O 1
ATOM 3688 N N . ILE B 1 123 ? 23.196 40.736 1.449 1.00 44.46 123 ILE B N 1
ATOM 3689 C CA . ILE B 1 123 ? 22.462 41.900 0.953 1.00 45.29 123 ILE B CA 1
ATOM 3690 C C . ILE B 1 123 ? 23.371 42.797 0.123 1.00 45.24 123 ILE B C 1
ATOM 3691 O O . ILE B 1 123 ? 22.983 43.262 -0.942 1.00 48.63 123 ILE B O 1
ATOM 3696 N N . MET B 1 124 ? 24.585 43.034 0.602 1.00 45.44 124 MET B N 1
ATOM 3697 C CA . MET B 1 124 ? 25.504 43.890 -0.121 1.00 44.83 124 MET B CA 1
ATOM 3698 C C . MET B 1 124 ? 25.848 43.290 -1.487 1.00 45.57 124 MET B C 1
ATOM 3699 O O . MET B 1 124 ? 26.105 44.016 -2.449 1.00 46.25 124 MET B O 1
ATOM 3704 N N . THR B 1 125 ? 25.851 41.964 -1.576 1.00 42.93 125 THR B N 1
ATOM 3705 C CA . THR B 1 125 ? 26.141 41.329 -2.838 1.00 40.17 125 THR B CA 1
ATOM 3706 C C . THR B 1 125 ? 24.909 41.508 -3.692 1.00 40.82 125 THR B C 1
ATOM 3707 O O . THR B 1 125 ? 25.003 41.659 -4.903 1.00 41.27 125 THR B O 1
ATOM 3711 N N . MET B 1 126 ? 23.746 41.498 -3.051 1.00 42.24 126 MET B N 1
ATOM 3712 C CA . MET B 1 126 ? 22.500 41.705 -3.773 1.00 44.07 126 MET B CA 1
ATOM 3713 C C . MET B 1 126 ? 22.472 43.156 -4.270 1.00 43.67 126 MET B C 1
ATOM 3714 O O . MET B 1 126 ? 22.016 43.440 -5.374 1.00 41.27 126 MET B O 1
ATOM 3719 N N . ALA B 1 127 ? 22.975 44.082 -3.465 1.00 44.23 127 ALA B N 1
ATOM 3720 C CA . ALA B 1 127 ? 22.998 45.465 -3.908 1.00 45.64 127 ALA B CA 1
ATOM 3721 C C . ALA B 1 127 ? 23.925 45.560 -5.128 1.00 45.88 127 ALA B C 1
ATOM 3722 O O . ALA B 1 127 ? 23.672 46.330 -6.048 1.00 48.85 127 ALA B O 1
ATOM 3724 N N . MET B 1 128 ? 24.997 44.775 -5.135 1.00 45.00 128 MET B N 1
ATOM 3725 C CA . MET B 1 128 ? 25.924 44.805 -6.259 1.00 47.35 128 MET B CA 1
ATOM 3726 C C . MET B 1 128 ? 25.235 44.275 -7.524 1.00 48.24 128 MET B C 1
ATOM 3727 O O . MET B 1 128 ? 25.460 44.776 -8.631 1.00 44.88 128 MET B O 1
ATOM 3732 N N . ILE B 1 129 ? 24.401 43.256 -7.334 1.00 46.83 129 ILE B N 1
ATOM 3733 C CA . ILE B 1 129 ? 23.658 42.654 -8.416 1.00 44.39 129 ILE B CA 1
ATOM 3734 C C . ILE B 1 129 ? 22.682 43.675 -8.956 1.00 45.89 129 ILE B C 1
ATOM 3735 O O . ILE B 1 129 ? 22.599 43.883 -10.167 1.00 48.17 129 ILE B O 1
ATOM 3740 N N . SER B 1 130 ? 21.954 44.326 -8.062 1.00 46.98 130 SER B N 1
ATOM 3741 C CA . SER B 1 130 ? 20.978 45.319 -8.473 1.00 48.20 130 SER B CA 1
ATOM 3742 C C . SER B 1 130 ? 21.658 46.400 -9.299 1.00 48.49 130 SER B C 1
ATOM 3743 O O . SER B 1 130 ? 21.110 46.857 -10.304 1.00 47.38 130 SER B O 1
ATOM 3746 N N . ILE B 1 131 ? 22.861 46.785 -8.881 1.00 49.52 131 ILE B N 1
ATOM 3747 C CA . ILE B 1 131 ? 23.625 47.801 -9.594 1.00 50.81 131 ILE B CA 1
ATOM 3748 C C . ILE B 1 131 ? 23.800 47.369 -11.050 1.00 54.73 131 ILE B C 1
ATOM 3749 O O . ILE B 1 131 ? 23.682 48.180 -11.974 1.00 57.21 131 ILE B O 1
ATOM 3754 N N . ASP B 1 132 ? 24.077 46.084 -11.245 1.00 55.64 132 ASP B N 1
ATOM 3755 C CA . ASP B 1 132 ? 24.257 45.534 -12.577 1.00 55.75 132 ASP B CA 1
ATOM 3756 C C . ASP B 1 132 ? 22.913 45.498 -13.287 1.00 57.79 132 ASP B C 1
ATOM 3757 O O . ASP B 1 132 ? 22.778 45.987 -14.402 1.00 57.57 132 ASP B O 1
ATOM 3762 N N . ARG B 1 133 ? 21.922 44.909 -12.626 1.00 59.45 133 ARG B N 1
ATOM 3763 C CA . ARG B 1 133 ? 20.581 44.799 -13.181 1.00 61.43 133 ARG B CA 1
ATOM 3764 C C . ARG B 1 133 ? 20.099 46.158 -13.667 1.00 63.91 133 ARG B C 1
ATOM 3765 O O . ARG B 1 133 ? 19.400 46.257 -14.670 1.00 65.19 133 ARG B O 1
ATOM 3773 N N . TYR B 1 134 ? 20.476 47.210 -12.951 1.00 66.09 134 TYR B N 1
ATOM 3774 C CA . TYR B 1 134 ? 20.070 48.558 -13.330 1.00 66.83 134 TYR B CA 1
ATOM 3775 C C . TYR B 1 134 ? 20.859 49.103 -14.525 1.00 65.86 134 TYR B C 1
ATOM 3776 O O . TYR B 1 134 ? 20.389 49.986 -15.226 1.00 63.67 134 TYR B O 1
ATOM 3785 N N . ASN B 1 135 ? 22.053 48.565 -14.758 1.00 67.34 135 ASN B N 1
ATOM 3786 C CA . ASN B 1 135 ? 22.879 49.016 -15.873 1.00 68.39 135 ASN B CA 1
ATOM 3787 C C . ASN B 1 135 ? 22.539 48.322 -17.197 1.00 68.49 135 ASN B C 1
ATOM 3788 O O . ASN B 1 135 ? 22.964 48.753 -18.265 1.00 67.93 135 ASN B O 1
ATOM 3793 N N . VAL B 1 136 ? 21.764 47.251 -17.121 1.00 69.03 136 VAL B N 1
ATOM 3794 C CA . VAL B 1 136 ? 21.390 46.521 -18.312 1.00 70.04 136 VAL B CA 1
ATOM 3795 C C . VAL B 1 136 ? 19.917 46.732 -18.633 1.00 72.33 136 VAL B C 1
ATOM 3796 O O . VAL B 1 136 ? 19.505 46.614 -19.789 1.00 75.16 136 VAL B O 1
ATOM 3800 N N . ILE B 1 137 ? 19.128 47.043 -17.610 1.00 72.26 137 ILE B N 1
ATOM 3801 C CA . ILE B 1 137 ? 17.699 47.270 -17.789 1.00 73.12 137 ILE B CA 1
ATOM 3802 C C . ILE B 1 137 ? 17.359 48.710 -17.426 1.00 75.27 137 ILE B C 1
ATOM 3803 O O . ILE B 1 137 ? 17.013 49.514 -18.290 1.00 78.01 137 ILE B O 1
ATOM 3808 N N . GLY B 1 138 ? 17.470 49.025 -16.139 1.00 76.59 138 GLY B N 1
ATOM 3809 C CA . GLY B 1 138 ? 17.165 50.358 -15.653 1.00 75.59 138 GLY B CA 1
ATOM 3810 C C . GLY B 1 138 ? 17.559 51.509 -16.553 1.00 75.60 138 GLY B C 1
ATOM 3811 O O . GLY B 1 138 ? 16.911 52.553 -16.541 1.00 77.62 138 GLY B O 1
ATOM 3812 N N . ARG B 1 139 ? 18.610 51.335 -17.341 1.00 75.90 139 ARG B N 1
ATOM 3813 C CA . ARG B 1 139 ? 19.061 52.402 -18.224 1.00 77.14 139 ARG B CA 1
ATOM 3814 C C . ARG B 1 139 ? 18.597 52.202 -19.666 1.00 79.73 139 ARG B C 1
ATOM 3815 O O . ARG B 1 139 ? 18.136 51.122 -20.034 1.00 80.39 139 ARG B O 1
ATOM 3823 N N . PRO B 1 140 ? 18.699 53.254 -20.497 1.00 81.93 140 PRO B N 1
ATOM 3824 C CA . PRO B 1 140 ? 18.291 53.205 -21.904 1.00 84.30 140 PRO B CA 1
ATOM 3825 C C . PRO B 1 140 ? 19.048 52.184 -22.749 1.00 86.87 140 PRO B C 1
ATOM 3826 O O . PRO B 1 140 ? 20.197 51.853 -22.466 1.00 87.60 140 PRO B O 1
ATOM 3830 N N . MET B 1 141 ? 18.382 51.701 -23.794 1.00 90.01 141 MET B N 1
ATOM 3831 C CA . MET B 1 141 ? 18.948 50.729 -24.722 1.00 90.46 141 MET B CA 1
ATOM 3832 C C . MET B 1 141 ? 20.395 51.053 -25.072 1.00 89.40 141 MET B C 1
ATOM 3833 O O . MET B 1 141 ? 21.286 50.212 -24.936 1.00 89.25 141 MET B O 1
ATOM 3838 N N . ALA B 1 142 ? 20.616 52.280 -25.531 1.00 87.46 142 ALA B N 1
ATOM 3839 C CA . ALA B 1 142 ? 21.947 52.730 -25.918 1.00 86.16 142 ALA B CA 1
ATOM 3840 C C . ALA B 1 142 ? 22.858 52.894 -24.712 1.00 84.78 142 ALA B C 1
ATOM 3841 O O . ALA B 1 142 ? 24.079 52.912 -24.846 1.00 84.87 142 ALA B O 1
ATOM 3843 N N . ALA B 1 143 ? 22.257 53.010 -23.534 1.00 83.41 143 ALA B N 1
ATOM 3844 C CA . ALA B 1 143 ? 23.021 53.186 -22.308 1.00 82.50 143 ALA B CA 1
ATOM 3845 C C . ALA B 1 143 ? 23.416 51.861 -21.668 1.00 82.07 143 ALA B C 1
ATOM 3846 O O . ALA B 1 143 ? 24.431 51.781 -20.976 1.00 82.10 143 ALA B O 1
ATOM 3848 N N . SER B 1 144 ? 22.612 50.829 -21.905 1.00 80.64 144 SER B N 1
ATOM 3849 C CA . SER B 1 144 ? 22.854 49.506 -21.340 1.00 79.91 144 SER B CA 1
ATOM 3850 C C . SER B 1 144 ? 24.338 49.122 -21.313 1.00 80.17 144 SER B C 1
ATOM 3851 O O . SER B 1 144 ? 25.060 49.298 -22.294 1.00 79.64 144 SER B O 1
ATOM 3854 N N . LYS B 1 145 ? 24.778 48.597 -20.173 1.00 79.93 145 LYS B N 1
ATOM 3855 C CA . LYS B 1 145 ? 26.165 48.191 -19.984 1.00 79.36 145 LYS B CA 1
ATOM 3856 C C . LYS B 1 145 ? 26.231 46.820 -19.310 1.00 78.54 145 LYS B C 1
ATOM 3857 O O . LYS B 1 145 ? 25.629 46.610 -18.259 1.00 77.98 145 LYS B O 1
ATOM 3863 N N . LYS B 1 146 ? 26.961 45.894 -19.926 1.00 76.99 146 LYS B N 1
ATOM 3864 C CA . LYS B 1 146 ? 27.122 44.549 -19.392 1.00 74.45 146 LYS B CA 1
ATOM 3865 C C . LYS B 1 146 ? 28.231 44.600 -18.341 1.00 71.37 146 LYS B C 1
ATOM 3866 O O . LYS B 1 146 ? 29.184 45.361 -18.486 1.00 71.20 146 LYS B O 1
ATOM 3872 N N . MET B 1 147 ? 28.112 43.800 -17.288 1.00 67.23 147 MET B N 1
ATOM 3873 C CA . MET B 1 147 ? 29.129 43.797 -16.247 1.00 64.02 147 MET B CA 1
ATOM 3874 C C . MET B 1 147 ? 30.440 43.224 -16.781 1.00 63.60 147 MET B C 1
ATOM 3875 O O . MET B 1 147 ? 30.437 42.353 -17.655 1.00 63.15 147 MET B O 1
ATOM 3880 N N . SER B 1 148 ? 31.560 43.720 -16.265 1.00 61.44 148 SER B N 1
ATOM 3881 C CA . SER B 1 148 ? 32.864 43.227 -16.687 1.00 60.56 148 SER B CA 1
ATOM 3882 C C . SER B 1 148 ? 33.579 42.607 -15.484 1.00 62.21 148 SER B C 1
ATOM 3883 O O . SER B 1 148 ? 33.220 42.870 -14.340 1.00 61.31 148 SER B O 1
ATOM 3886 N N . HIS B 1 149 ? 34.579 41.772 -15.745 1.00 66.01 149 HIS B N 1
ATOM 3887 C CA . HIS B 1 149 ? 35.326 41.124 -14.677 1.00 70.43 149 HIS B CA 1
ATOM 3888 C C . HIS B 1 149 ? 36.011 42.193 -13.833 1.00 71.05 149 HIS B C 1
ATOM 3889 O O . HIS B 1 149 ? 36.105 42.079 -12.608 1.00 71.06 149 HIS B O 1
ATOM 3896 N N . ARG B 1 150 ? 36.483 43.239 -14.501 1.00 70.17 150 ARG B N 1
ATOM 3897 C CA . ARG B 1 150 ? 37.170 44.343 -13.838 1.00 69.47 150 ARG B CA 1
ATOM 3898 C C . ARG B 1 150 ? 36.308 44.970 -12.736 1.00 67.58 150 ARG B C 1
ATOM 3899 O O . ARG B 1 150 ? 36.711 45.007 -11.574 1.00 67.96 150 ARG B O 1
ATOM 3907 N N . ARG B 1 151 ? 35.125 45.459 -13.091 1.00 65.51 151 ARG B N 1
ATOM 3908 C CA . ARG B 1 151 ? 34.237 46.063 -12.104 1.00 63.23 151 ARG B CA 1
ATOM 3909 C C . ARG B 1 151 ? 33.712 45.050 -11.090 1.00 61.99 151 ARG B C 1
ATOM 3910 O O . ARG B 1 151 ? 33.670 45.326 -9.885 1.00 60.53 151 ARG B O 1
ATOM 3918 N N . ALA B 1 152 ? 33.312 43.877 -11.575 1.00 58.91 152 ALA B N 1
ATOM 3919 C CA . ALA B 1 152 ? 32.781 42.837 -10.698 1.00 56.66 152 ALA B CA 1
ATOM 3920 C C . ALA B 1 152 ? 33.758 42.563 -9.567 1.00 54.72 152 ALA B C 1
ATOM 3921 O O . ALA B 1 152 ? 33.368 42.441 -8.406 1.00 55.59 152 ALA B O 1
ATOM 3923 N N . PHE B 1 153 ? 35.031 42.479 -9.929 1.00 55.59 153 PHE B N 1
ATOM 3924 C CA . PHE B 1 153 ? 36.104 42.208 -8.990 1.00 56.83 153 PHE B CA 1
ATOM 3925 C C . PHE B 1 153 ? 36.236 43.314 -7.947 1.00 55.69 153 PHE B C 1
ATOM 3926 O O . PHE B 1 153 ? 36.358 43.033 -6.756 1.00 56.21 153 PHE B O 1
ATOM 3934 N N . ILE B 1 154 ? 36.220 44.569 -8.389 1.00 53.85 154 ILE B N 1
ATOM 3935 C CA . ILE B 1 154 ? 36.319 45.690 -7.463 1.00 51.47 154 ILE B CA 1
ATOM 3936 C C . ILE B 1 154 ? 35.141 45.603 -6.510 1.00 49.27 154 ILE B C 1
ATOM 3937 O O . ILE B 1 154 ? 35.285 45.768 -5.298 1.00 49.58 154 ILE B O 1
ATOM 3942 N N . MET B 1 155 ? 33.969 45.340 -7.069 1.00 47.01 155 MET B N 1
ATOM 3943 C CA . MET B 1 155 ? 32.764 45.233 -6.262 1.00 45.69 155 MET B CA 1
ATOM 3944 C C . MET B 1 155 ? 32.804 44.139 -5.189 1.00 45.91 155 MET B C 1
ATOM 3945 O O . MET B 1 155 ? 32.423 44.400 -4.049 1.00 47.19 155 MET B O 1
ATOM 3950 N N . ILE B 1 156 ? 33.270 42.932 -5.513 1.00 44.65 156 ILE B N 1
ATOM 3951 C CA . ILE B 1 156 ? 33.291 41.895 -4.481 1.00 45.96 156 ILE B CA 1
ATOM 3952 C C . ILE B 1 156 ? 34.276 42.234 -3.353 1.00 43.80 156 ILE B C 1
ATOM 3953 O O . ILE B 1 156 ? 34.011 41.963 -2.184 1.00 37.74 156 ILE B O 1
ATOM 3958 N N . ILE B 1 157 ? 35.411 42.829 -3.707 1.00 42.54 157 ILE B N 1
ATOM 3959 C CA . ILE B 1 157 ? 36.392 43.206 -2.709 1.00 41.67 157 ILE B CA 1
ATOM 3960 C C . ILE B 1 157 ? 35.732 44.232 -1.797 1.00 42.47 157 ILE B C 1
ATOM 3961 O O . ILE B 1 157 ? 35.937 44.232 -0.576 1.00 44.10 157 ILE B O 1
ATOM 3966 N N . PHE B 1 158 ? 34.918 45.100 -2.385 1.00 41.90 158 PHE B N 1
ATOM 3967 C CA . PHE B 1 158 ? 34.213 46.090 -1.583 1.00 40.23 158 PHE B CA 1
ATOM 3968 C C . PHE B 1 158 ? 33.299 45.350 -0.607 1.00 37.56 158 PHE B C 1
ATOM 3969 O O . PHE B 1 158 ? 33.296 45.636 0.581 1.00 36.54 158 PHE B O 1
ATOM 3977 N N . VAL B 1 159 ? 32.526 44.397 -1.117 1.00 38.37 159 VAL B N 1
ATOM 3978 C CA . VAL B 1 159 ? 31.628 43.625 -0.267 1.00 39.53 159 VAL B CA 1
ATOM 3979 C C . VAL B 1 159 ? 32.368 42.947 0.890 1.00 40.96 159 VAL B C 1
ATOM 3980 O O . VAL B 1 159 ? 31.883 42.934 2.019 1.00 42.88 159 VAL B O 1
ATOM 3984 N N . TRP B 1 160 ? 33.534 42.378 0.609 1.00 39.68 160 TRP B N 1
ATOM 3985 C CA . TRP B 1 160 ? 34.298 41.710 1.642 1.00 41.77 160 TRP B CA 1
ATOM 3986 C C . TRP B 1 160 ? 34.777 42.660 2.740 1.00 43.83 160 TRP B C 1
ATOM 3987 O O . TRP B 1 160 ? 34.610 42.382 3.928 1.00 42.98 160 TRP B O 1
ATOM 3998 N N . LEU B 1 161 ? 35.371 43.781 2.346 1.00 46.00 161 LEU B N 1
ATOM 3999 C CA . LEU B 1 161 ? 35.851 44.770 3.308 1.00 44.30 161 LEU B CA 1
ATOM 4000 C C . LEU B 1 161 ? 34.679 45.334 4.097 1.00 42.66 161 LEU B C 1
ATOM 4001 O O . LEU B 1 161 ? 34.754 45.506 5.315 1.00 42.71 161 LEU B O 1
ATOM 4006 N N . TRP B 1 162 ? 33.593 45.628 3.397 1.00 40.79 162 TRP B N 1
ATOM 4007 C CA . TRP B 1 162 ? 32.422 46.178 4.047 1.00 38.88 162 TRP B CA 1
ATOM 4008 C C . TRP B 1 162 ? 31.895 45.210 5.090 1.00 39.68 162 TRP B C 1
ATOM 4009 O O . TRP B 1 162 ? 31.869 45.508 6.287 1.00 42.31 162 TRP B O 1
ATOM 4020 N N . SER B 1 163 ? 31.489 44.036 4.626 1.00 40.65 163 SER B N 1
ATOM 4021 C CA . SER B 1 163 ? 30.930 43.020 5.507 1.00 41.20 163 SER B CA 1
ATOM 4022 C C . SER B 1 163 ? 31.733 42.723 6.759 1.00 38.23 163 SER B C 1
ATOM 4023 O O . SER B 1 163 ? 31.174 42.675 7.847 1.00 40.35 163 SER B O 1
ATOM 4026 N N . VAL B 1 164 ? 33.036 42.519 6.620 1.00 37.26 164 VAL B N 1
ATOM 4027 C CA . VAL B 1 164 ? 33.843 42.209 7.795 1.00 34.72 164 VAL B CA 1
ATOM 4028 C C . VAL B 1 164 ? 33.944 43.420 8.712 1.00 33.77 164 VAL B C 1
ATOM 4029 O O . VAL B 1 164 ? 33.897 43.283 9.943 1.00 30.82 164 VAL B O 1
ATOM 4033 N N . LEU B 1 165 ? 34.052 44.603 8.109 1.00 33.82 165 LEU B N 1
ATOM 4034 C CA . LEU B 1 165 ? 34.160 45.840 8.874 1.00 37.71 165 LEU B CA 1
ATOM 4035 C C . LEU B 1 165 ? 32.971 46.059 9.804 1.00 40.17 165 LEU B C 1
ATOM 4036 O O . LEU B 1 165 ? 33.152 46.384 10.984 1.00 40.71 165 LEU B O 1
ATOM 4041 N N . TRP B 1 166 ? 31.756 45.876 9.297 1.00 41.10 166 TRP B N 1
ATOM 4042 C CA . TRP B 1 166 ? 30.598 46.088 10.145 1.00 42.91 166 TRP B CA 1
ATOM 4043 C C . TRP B 1 166 ? 30.205 44.901 11.024 1.00 45.44 166 TRP B C 1
ATOM 4044 O O . TRP B 1 166 ? 29.169 44.930 11.690 1.00 49.36 166 TRP B O 1
ATOM 4055 N N . ALA B 1 167 ? 31.029 43.861 11.048 1.00 46.27 167 ALA B N 1
ATOM 4056 C CA . ALA B 1 167 ? 30.744 42.716 11.911 1.00 44.20 167 ALA B CA 1
ATOM 4057 C C . ALA B 1 167 ? 31.888 42.555 12.909 1.00 41.95 167 ALA B C 1
ATOM 4058 O O . ALA B 1 167 ? 31.729 41.955 13.963 1.00 39.95 167 ALA B O 1
ATOM 4060 N N . ILE B 1 168 ? 33.035 43.130 12.573 1.00 42.37 168 ILE B N 1
ATOM 4061 C CA . ILE B 1 168 ? 34.230 43.037 13.406 1.00 42.38 168 ILE B CA 1
ATOM 4062 C C . ILE B 1 168 ? 34.098 43.750 14.753 1.00 43.01 168 ILE B C 1
ATOM 4063 O O . ILE B 1 168 ? 34.669 43.314 15.752 1.00 44.98 168 ILE B O 1
ATOM 4068 N N . GLY B 1 169 ? 33.332 44.838 14.772 1.00 41.68 169 GLY B N 1
ATOM 4069 C CA . GLY B 1 169 ? 33.147 45.621 15.986 1.00 36.33 169 GLY B CA 1
ATOM 4070 C C . GLY B 1 169 ? 33.084 44.887 17.317 1.00 35.15 169 GLY B C 1
ATOM 4071 O O . GLY B 1 169 ? 33.863 45.180 18.220 1.00 37.78 169 GLY B O 1
ATOM 4072 N N . PRO B 1 170 ? 32.161 43.938 17.485 1.00 35.58 170 PRO B N 1
ATOM 4073 C CA . PRO B 1 170 ? 32.126 43.256 18.778 1.00 32.93 170 PRO B CA 1
ATOM 4074 C C . PRO B 1 170 ? 33.376 42.445 19.149 1.00 33.54 170 PRO B C 1
ATOM 4075 O O . PRO B 1 170 ? 33.650 42.220 20.333 1.00 30.63 170 PRO B O 1
ATOM 4079 N N . ILE B 1 171 ? 34.141 41.993 18.169 1.00 32.69 171 ILE B N 1
ATOM 4080 C CA . ILE B 1 171 ? 35.333 41.217 18.497 1.00 36.05 171 ILE B CA 1
ATOM 4081 C C . ILE B 1 171 ? 36.316 42.072 19.284 1.00 37.80 171 ILE B C 1
ATOM 4082 O O . ILE B 1 171 ? 37.097 41.556 20.069 1.00 37.40 171 ILE B O 1
ATOM 4087 N N . PHE B 1 172 ? 36.265 43.386 19.088 1.00 40.94 172 PHE B N 1
ATOM 4088 C CA . PHE B 1 172 ? 37.179 44.297 19.786 1.00 39.31 172 PHE B CA 1
ATOM 4089 C C . PHE B 1 172 ? 36.594 44.984 21.019 1.00 40.76 172 PHE B C 1
ATOM 4090 O O . PHE B 1 172 ? 37.289 45.756 21.675 1.00 43.83 172 PHE B O 1
ATOM 4098 N N . GLY B 1 173 ? 35.336 44.692 21.337 1.00 39.80 173 GLY B N 1
ATOM 4099 C CA . GLY B 1 173 ? 34.720 45.312 22.485 1.00 37.20 173 GLY B CA 1
ATOM 4100 C C . GLY B 1 173 ? 33.674 46.361 22.147 1.00 38.04 173 GLY B C 1
ATOM 4101 O O . GLY B 1 173 ? 33.028 46.910 23.037 1.00 37.91 173 GLY B O 1
ATOM 4102 N N . TRP B 1 174 ? 33.511 46.663 20.865 1.00 36.15 174 TRP B N 1
ATOM 4103 C CA . TRP B 1 174 ? 32.514 47.639 20.444 1.00 36.79 174 TRP B CA 1
ATOM 4104 C C . TRP B 1 174 ? 31.285 46.836 20.104 1.00 34.94 174 TRP B C 1
ATOM 4105 O O . TRP B 1 174 ? 31.060 46.480 18.953 1.00 36.98 174 TRP B O 1
ATOM 4116 N N . GLY B 1 175 ? 30.491 46.550 21.125 1.00 33.59 175 GLY B N 1
ATOM 4117 C CA . GLY B 1 175 ? 29.303 45.740 20.942 1.00 35.13 175 GLY B CA 1
ATOM 4118 C C . GLY B 1 175 ? 29.707 44.358 21.418 1.00 37.41 175 GLY B C 1
ATOM 4119 O O . GLY B 1 175 ? 30.827 44.186 21.895 1.00 37.59 175 GLY B O 1
ATOM 4120 N N . ALA B 1 176 ? 28.833 43.369 21.290 1.00 33.68 176 ALA B N 1
ATOM 4121 C CA . ALA B 1 176 ? 29.204 42.040 21.738 1.00 32.73 176 ALA B CA 1
ATOM 4122 C C . ALA B 1 176 ? 28.450 40.895 21.097 1.00 33.20 176 ALA B C 1
ATOM 4123 O O . ALA B 1 176 ? 27.307 41.025 20.707 1.00 32.85 176 ALA B O 1
ATOM 4125 N N . TYR B 1 177 ? 29.117 39.759 21.007 1.00 34.71 177 TYR B N 1
ATOM 4126 C CA . TYR B 1 177 ? 28.509 38.561 20.461 1.00 35.78 177 TYR B CA 1
ATOM 4127 C C . TYR B 1 177 ? 28.330 37.642 21.644 1.00 35.09 177 TYR B C 1
ATOM 4128 O O . TYR B 1 177 ? 29.302 37.238 22.257 1.00 39.55 177 TYR B O 1
ATOM 4137 N N . THR B 1 178 ? 27.099 37.306 21.978 1.00 36.79 178 THR B N 1
ATOM 4138 C CA . THR B 1 178 ? 26.872 36.456 23.131 1.00 36.53 178 THR B CA 1
ATOM 4139 C C . THR B 1 178 ? 25.659 35.546 22.911 1.00 38.52 178 THR B C 1
ATOM 4140 O O . THR B 1 178 ? 25.111 35.507 21.813 1.00 38.74 178 THR B O 1
ATOM 4144 N N . LEU B 1 179 ? 25.260 34.801 23.938 1.00 38.31 179 LEU B N 1
ATOM 4145 C CA . LEU B 1 179 ? 24.118 33.902 23.814 1.00 43.18 179 LEU B CA 1
ATOM 4146 C C . LEU B 1 179 ? 22.778 34.646 23.782 1.00 44.29 179 LEU B C 1
ATOM 4147 O O . LEU B 1 179 ? 22.653 35.775 24.279 1.00 45.47 179 LEU B O 1
ATOM 4152 N N . GLU B 1 180 ? 21.774 34.005 23.196 1.00 43.90 180 GLU B N 1
ATOM 4153 C CA . GLU B 1 180 ? 20.444 34.584 23.091 1.00 44.61 180 GLU B CA 1
ATOM 4154 C C . GLU B 1 180 ? 19.369 33.501 23.175 1.00 46.84 180 GLU B C 1
ATOM 4155 O O . GLU B 1 180 ? 19.664 32.308 23.053 1.00 46.52 180 GLU B O 1
ATOM 4161 N N . GLY B 1 181 ? 18.125 33.930 23.388 1.00 47.90 181 GLY B N 1
ATOM 4162 C CA . GLY B 1 181 ? 17.007 33.005 23.477 1.00 47.60 181 GLY B CA 1
ATOM 4163 C C . GLY B 1 181 ? 17.185 31.826 24.416 1.00 49.70 181 GLY B C 1
ATOM 4164 O O . GLY B 1 181 ? 17.439 32.003 25.613 1.00 49.93 181 GLY B O 1
ATOM 4165 N N . VAL B 1 182 ? 17.038 30.615 23.879 1.00 50.94 182 VAL B N 1
ATOM 4166 C CA . VAL B 1 182 ? 17.187 29.403 24.678 1.00 49.27 182 VAL B CA 1
ATOM 4167 C C . VAL B 1 182 ? 18.652 29.073 24.937 1.00 49.65 182 VAL B C 1
ATOM 4168 O O . VAL B 1 182 ? 18.981 27.977 25.402 1.00 48.55 182 VAL B O 1
ATOM 4172 N N . LEU B 1 183 ? 19.514 30.037 24.611 1.00 46.93 183 LEU B N 1
ATOM 4173 C CA . LEU B 1 183 ? 20.960 29.961 24.821 1.00 46.46 183 LEU B CA 1
ATOM 4174 C C . LEU B 1 183 ? 21.737 28.852 24.110 1.00 46.76 183 LEU B C 1
ATOM 4175 O O . LEU B 1 183 ? 22.695 28.312 24.661 1.00 47.04 183 LEU B O 1
ATOM 4180 N N . CYS B 1 184 ? 21.336 28.534 22.883 1.00 45.40 184 CYS B N 1
ATOM 4181 C CA . CYS B 1 184 ? 22.009 27.511 22.109 1.00 44.42 184 CYS B CA 1
ATOM 4182 C C . CYS B 1 184 ? 22.614 28.043 20.811 1.00 43.17 184 CYS B C 1
ATOM 4183 O O . CYS B 1 184 ? 22.985 27.287 19.903 1.00 42.51 184 CYS B O 1
ATOM 4186 N N . ASN B 1 185 ? 22.683 29.361 20.711 1.00 39.99 185 ASN B N 1
ATOM 4187 C CA . ASN B 1 185 ? 23.322 29.978 19.567 1.00 39.35 185 ASN B CA 1
ATOM 4188 C C . ASN B 1 185 ? 23.746 31.350 20.026 1.00 39.83 185 ASN B C 1
ATOM 4189 O O . ASN B 1 185 ? 23.349 31.808 21.097 1.00 35.65 185 ASN B O 1
ATOM 4194 N N . CYS B 1 186 ? 24.582 31.991 19.225 1.00 41.61 186 CYS B N 1
ATOM 4195 C CA . CYS B 1 186 ? 25.101 33.299 19.561 1.00 39.59 186 CYS B CA 1
ATOM 4196 C C . CYS B 1 186 ? 24.708 34.336 18.538 1.00 39.04 186 CYS B C 1
ATOM 4197 O O . CYS B 1 186 ? 24.289 34.009 17.437 1.00 40.98 186 CYS B O 1
ATOM 4200 N N . SER B 1 187 ? 24.823 35.596 18.918 1.00 40.47 187 SER B N 1
ATOM 4201 C CA . SER B 1 187 ? 24.476 36.696 18.034 1.00 41.87 187 SER B CA 1
ATOM 4202 C C . SER B 1 187 ? 25.034 37.951 18.678 1.00 41.41 187 SER B C 1
ATOM 4203 O O . SER B 1 187 ? 25.708 37.873 19.703 1.00 40.54 187 SER B O 1
ATOM 4206 N N . PHE B 1 188 ? 24.763 39.111 18.097 1.00 43.35 188 PHE B N 1
ATOM 4207 C CA . PHE B 1 188 ? 25.246 40.328 18.732 1.00 43.95 188 PHE B CA 1
ATOM 4208 C C . PHE B 1 188 ? 24.327 40.646 19.905 1.00 44.28 188 PHE B C 1
ATOM 4209 O O . PHE B 1 188 ? 23.216 40.117 19.998 1.00 43.33 188 PHE B O 1
ATOM 4217 N N . ASP B 1 189 ? 24.806 41.506 20.797 1.00 43.40 189 ASP B N 1
ATOM 4218 C CA . ASP B 1 189 ? 24.050 41.915 21.972 1.00 39.65 189 ASP B CA 1
ATOM 4219 C C . ASP B 1 189 ? 23.142 43.102 21.669 1.00 39.86 189 ASP B C 1
ATOM 4220 O O . ASP B 1 189 ? 23.613 44.221 21.456 1.00 40.21 189 ASP B O 1
ATOM 4225 N N . TYR B 1 190 ? 21.840 42.847 21.630 1.00 38.35 190 TYR B N 1
ATOM 4226 C CA . TYR B 1 190 ? 20.885 43.912 21.364 1.00 40.32 190 TYR B CA 1
ATOM 4227 C C . TYR B 1 190 ? 20.122 44.266 22.623 1.00 40.21 190 TYR B C 1
ATOM 4228 O O . TYR B 1 190 ? 19.142 44.985 22.570 1.00 44.78 190 TYR B O 1
ATOM 4237 N N . ILE B 1 191 ? 20.606 43.783 23.763 1.00 43.37 191 ILE B N 1
ATOM 4238 C CA . ILE B 1 191 ? 19.952 44.027 25.043 1.00 40.84 191 ILE B CA 1
ATOM 4239 C C . ILE B 1 191 ? 20.623 45.099 25.890 1.00 42.38 191 ILE B C 1
ATOM 4240 O O . ILE B 1 191 ? 19.950 45.852 26.577 1.00 43.41 191 ILE B O 1
ATOM 4245 N N . SER B 1 192 ? 21.947 45.161 25.859 1.00 44.32 192 SER B N 1
ATOM 4246 C CA . SER B 1 192 ? 22.664 46.172 26.631 1.00 45.99 192 SER B CA 1
ATOM 4247 C C . SER B 1 192 ? 22.426 47.530 25.975 1.00 47.74 192 SER B C 1
ATOM 4248 O O . SER B 1 192 ? 22.672 47.710 24.777 1.00 48.14 192 SER B O 1
ATOM 4251 N N . ARG B 1 193 ? 21.948 48.486 26.762 1.00 46.35 193 ARG B N 1
ATOM 4252 C CA . ARG B 1 193 ? 21.624 49.793 26.225 1.00 45.68 193 ARG B CA 1
ATOM 4253 C C . ARG B 1 193 ? 22.668 50.870 26.442 1.00 44.24 193 ARG B C 1
ATOM 4254 O O . ARG B 1 193 ? 22.379 52.059 26.317 1.00 44.14 193 ARG B O 1
ATOM 4262 N N . ASP B 1 194 ? 23.891 50.463 26.748 1.00 44.75 194 ASP B N 1
ATOM 4263 C CA . ASP B 1 194 ? 24.957 51.429 26.952 1.00 45.21 194 ASP B CA 1
ATOM 4264 C C . ASP B 1 194 ? 25.403 52.002 25.611 1.00 46.72 194 ASP B C 1
ATOM 4265 O O . ASP B 1 194 ? 25.140 51.420 24.555 1.00 47.43 194 ASP B O 1
ATOM 4270 N N . SER B 1 195 ? 26.076 53.150 25.668 1.00 47.39 195 SER B N 1
ATOM 4271 C CA . SER B 1 195 ? 26.594 53.836 24.492 1.00 46.66 195 SER B CA 1
ATOM 4272 C C . SER B 1 195 ? 27.275 52.907 23.496 1.00 46.70 195 SER B C 1
ATOM 4273 O O . SER B 1 195 ? 26.913 52.874 22.315 1.00 48.22 195 SER B O 1
ATOM 4276 N N . THR B 1 196 ? 28.279 52.173 23.981 1.00 46.19 196 THR B N 1
ATOM 4277 C CA . THR B 1 196 ? 29.065 51.259 23.155 1.00 43.99 196 THR B CA 1
ATOM 4278 C C . THR B 1 196 ? 28.232 50.225 22.407 1.00 42.82 196 THR B C 1
ATOM 4279 O O . THR B 1 196 ? 28.369 50.075 21.188 1.00 41.40 196 THR B O 1
ATOM 4283 N N . THR B 1 197 ? 27.371 49.512 23.127 1.00 38.97 197 THR B N 1
ATOM 4284 C CA . THR B 1 197 ? 26.543 48.503 22.479 1.00 39.13 197 THR B CA 1
ATOM 4285 C C . THR B 1 197 ? 25.603 49.163 21.475 1.00 40.79 197 THR B C 1
ATOM 4286 O O . THR B 1 197 ? 25.507 48.737 20.321 1.00 41.56 197 THR B O 1
ATOM 4290 N N . ARG B 1 198 ? 24.909 50.202 21.926 1.00 41.00 198 ARG B N 1
ATOM 4291 C CA . ARG B 1 198 ? 23.968 50.915 21.090 1.00 39.02 198 ARG B CA 1
ATOM 4292 C C . ARG B 1 198 ? 24.595 51.523 19.835 1.00 37.65 198 ARG B C 1
ATOM 4293 O O . ARG B 1 198 ? 24.080 51.325 18.723 1.00 34.55 198 ARG B O 1
ATOM 4301 N N . SER B 1 199 ? 25.702 52.247 20.000 1.00 32.74 199 SER B N 1
ATOM 4302 C CA . SER B 1 199 ? 26.338 52.854 18.855 1.00 35.73 199 SER B CA 1
ATOM 4303 C C . SER B 1 199 ? 26.700 51.814 17.802 1.00 37.15 199 SER B C 1
ATOM 4304 O O . SER B 1 199 ? 26.549 52.054 16.604 1.00 39.76 199 SER B O 1
ATOM 4307 N N . ASN B 1 200 ? 27.164 50.651 18.246 1.00 39.63 200 ASN B N 1
ATOM 4308 C CA . ASN B 1 200 ? 27.525 49.594 17.304 1.00 38.79 200 ASN B CA 1
ATOM 4309 C C . ASN B 1 200 ? 26.273 48.962 16.687 1.00 35.47 200 ASN B C 1
ATOM 4310 O O . ASN B 1 200 ? 26.250 48.628 15.512 1.00 36.25 200 ASN B O 1
ATOM 4315 N N . ILE B 1 201 ? 25.231 48.804 17.484 1.00 35.82 201 ILE B N 1
ATOM 4316 C CA . ILE B 1 201 ? 23.989 48.245 16.971 1.00 37.85 201 ILE B CA 1
ATOM 4317 C C . ILE B 1 201 ? 23.484 49.111 15.821 1.00 38.58 201 ILE B C 1
ATOM 4318 O O . ILE B 1 201 ? 23.205 48.609 14.736 1.00 39.10 201 ILE B O 1
ATOM 4323 N N . LEU B 1 202 ? 23.375 50.417 16.072 1.00 39.74 202 LEU B N 1
ATOM 4324 C CA . LEU B 1 202 ? 22.889 51.358 15.061 1.00 40.66 202 LEU B CA 1
ATOM 4325 C C . LEU B 1 202 ? 23.706 51.324 13.770 1.00 39.85 202 LEU B C 1
ATOM 4326 O O . LEU B 1 202 ? 23.145 51.371 12.668 1.00 37.23 202 LEU B O 1
ATOM 4331 N N . CYS B 1 203 ? 25.027 51.250 13.912 1.00 41.24 203 CYS B N 1
ATOM 4332 C CA . CYS B 1 203 ? 25.907 51.179 12.757 1.00 43.23 203 CYS B CA 1
ATOM 4333 C C . CYS B 1 203 ? 25.636 49.890 11.988 1.00 42.31 203 CYS B C 1
ATOM 4334 O O . CYS B 1 203 ? 25.602 49.888 10.752 1.00 42.15 203 CYS B O 1
ATOM 4337 N N . MET B 1 204 ? 25.444 48.796 12.715 1.00 40.36 204 MET B N 1
ATOM 4338 C CA . MET B 1 204 ? 25.161 47.534 12.065 1.00 40.01 204 MET B CA 1
ATOM 4339 C C . MET B 1 204 ? 23.954 47.719 11.155 1.00 43.02 204 MET B C 1
ATOM 4340 O O . MET B 1 204 ? 24.016 47.420 9.953 1.00 43.02 204 MET B O 1
ATOM 4345 N N . PHE B 1 205 ? 22.867 48.231 11.734 1.00 43.26 205 PHE B N 1
ATOM 4346 C CA . PHE B 1 205 ? 21.622 48.470 11.003 1.00 41.92 205 PHE B CA 1
ATOM 4347 C C . PHE B 1 205 ? 21.774 49.431 9.824 1.00 42.79 205 PHE B C 1
ATOM 4348 O O . PHE B 1 205 ? 21.340 49.146 8.716 1.00 44.03 205 PHE B O 1
ATOM 4356 N N . ILE B 1 206 ? 22.400 50.572 10.074 1.00 45.71 206 ILE B N 1
ATOM 4357 C CA . ILE B 1 206 ? 22.568 51.576 9.042 1.00 45.34 206 ILE B CA 1
ATOM 4358 C C . ILE B 1 206 ? 23.538 51.220 7.909 1.00 44.55 206 ILE B C 1
ATOM 4359 O O . ILE B 1 206 ? 23.180 51.301 6.738 1.00 44.90 206 ILE B O 1
ATOM 4364 N N . LEU B 1 207 ? 24.764 50.835 8.240 1.00 44.17 207 LEU B N 1
ATOM 4365 C CA . LEU B 1 207 ? 25.720 50.497 7.196 1.00 43.60 207 LEU B CA 1
ATOM 4366 C C . LEU B 1 207 ? 25.529 49.092 6.651 1.00 42.25 207 LEU B C 1
ATOM 4367 O O . LEU B 1 207 ? 25.650 48.869 5.452 1.00 42.25 207 LEU B O 1
ATOM 4372 N N . GLY B 1 208 ? 25.224 48.147 7.530 1.00 43.39 208 GLY B N 1
ATOM 4373 C CA . GLY B 1 208 ? 25.069 46.765 7.108 1.00 46.97 208 GLY B CA 1
ATOM 4374 C C . GLY B 1 208 ? 23.727 46.367 6.519 1.00 48.39 208 GLY B C 1
ATOM 4375 O O . GLY B 1 208 ? 23.648 45.407 5.761 1.00 48.58 208 GLY B O 1
ATOM 4376 N N . PHE B 1 209 ? 22.678 47.107 6.860 1.00 49.19 209 PHE B N 1
ATOM 4377 C CA . PHE B 1 209 ? 21.345 46.803 6.374 1.00 47.58 209 PHE B CA 1
ATOM 4378 C C . PHE B 1 209 ? 20.750 47.902 5.498 1.00 49.50 209 PHE B C 1
ATOM 4379 O O . PHE B 1 209 ? 20.478 47.692 4.316 1.00 50.06 209 PHE B O 1
ATOM 4387 N N . PHE B 1 210 ? 20.532 49.073 6.086 1.00 49.42 210 PHE B N 1
ATOM 4388 C CA . PHE B 1 210 ? 19.946 50.190 5.355 1.00 47.61 210 PHE B CA 1
ATOM 4389 C C . PHE B 1 210 ? 20.760 50.589 4.119 1.00 47.80 210 PHE B C 1
ATOM 4390 O O . PHE B 1 210 ? 20.197 50.851 3.062 1.00 48.05 210 PHE B O 1
ATOM 4398 N N . GLY B 1 211 ? 22.081 50.620 4.256 1.00 47.62 211 GLY B N 1
ATOM 4399 C CA . GLY B 1 211 ? 22.935 50.973 3.140 1.00 47.99 211 GLY B CA 1
ATOM 4400 C C . GLY B 1 211 ? 22.646 50.132 1.909 1.00 50.32 211 GLY B C 1
ATOM 4401 O O . GLY B 1 211 ? 22.266 50.673 0.868 1.00 50.78 211 GLY B O 1
ATOM 4402 N N . PRO B 1 212 ? 22.821 48.803 1.981 1.00 50.92 212 PRO B N 1
ATOM 4403 C CA . PRO B 1 212 ? 22.535 48.007 0.787 1.00 49.62 212 PRO B CA 1
ATOM 4404 C C . PRO B 1 212 ? 21.097 48.155 0.308 1.00 49.94 212 PRO B C 1
ATOM 4405 O O . PRO B 1 212 ? 20.834 48.152 -0.891 1.00 48.25 212 PRO B O 1
ATOM 4409 N N . ILE B 1 213 ? 20.167 48.305 1.239 1.00 50.65 213 ILE B N 1
ATOM 4410 C CA . ILE B 1 213 ? 18.767 48.441 0.848 1.00 53.16 213 ILE B CA 1
ATOM 4411 C C . ILE B 1 213 ? 18.522 49.720 0.052 1.00 54.11 213 ILE B C 1
ATOM 4412 O O . ILE B 1 213 ? 17.756 49.722 -0.913 1.00 56.21 213 ILE B O 1
ATOM 4417 N N . LEU B 1 214 ? 19.171 50.805 0.453 1.00 53.11 214 LEU B N 1
ATOM 4418 C CA . LEU B 1 214 ? 19.000 52.067 -0.240 1.00 54.00 214 LEU B CA 1
ATOM 4419 C C . LEU B 1 214 ? 19.400 51.885 -1.700 1.00 53.24 214 LEU B C 1
ATOM 4420 O O . LEU B 1 214 ? 18.697 52.329 -2.604 1.00 52.58 214 LEU B O 1
ATOM 4425 N N . ILE B 1 215 ? 20.541 51.229 -1.905 1.00 51.56 215 ILE B N 1
ATOM 4426 C CA . ILE B 1 215 ? 21.076 50.955 -3.232 1.00 49.24 215 ILE B CA 1
ATOM 4427 C C . ILE B 1 215 ? 20.112 50.091 -4.028 1.00 50.50 215 ILE B C 1
ATOM 4428 O O . ILE B 1 215 ? 19.927 50.277 -5.225 1.00 47.78 215 ILE B O 1
ATOM 4433 N N . ILE B 1 216 ? 19.522 49.125 -3.337 1.00 52.65 216 ILE B N 1
ATOM 4434 C CA . ILE B 1 216 ? 18.585 48.199 -3.942 1.00 54.10 216 ILE B CA 1
ATOM 4435 C C . ILE B 1 216 ? 17.312 48.917 -4.348 1.00 54.47 216 ILE B C 1
ATOM 4436 O O . ILE B 1 216 ? 16.752 48.646 -5.412 1.00 51.47 216 ILE B O 1
ATOM 4441 N N . PHE B 1 217 ? 16.862 49.837 -3.503 1.00 57.23 217 PHE B N 1
ATOM 4442 C CA . PHE B 1 217 ? 15.662 50.596 -3.812 1.00 59.83 217 PHE B CA 1
ATOM 4443 C C . PHE B 1 217 ? 15.892 51.480 -5.032 1.00 58.98 217 PHE B C 1
ATOM 4444 O O . PHE B 1 217 ? 15.112 51.457 -5.980 1.00 58.14 217 PHE B O 1
ATOM 4452 N N . PHE B 1 218 ? 16.972 52.254 -5.007 1.00 58.94 218 PHE B N 1
ATOM 4453 C CA . PHE B 1 218 ? 17.286 53.137 -6.115 1.00 60.71 218 PHE B CA 1
ATOM 4454 C C . PHE B 1 218 ? 17.306 52.353 -7.417 1.00 62.26 218 PHE B C 1
ATOM 4455 O O . PHE B 1 218 ? 16.595 52.680 -8.366 1.00 64.78 218 PHE B O 1
ATOM 4463 N N . CYS B 1 219 ? 18.121 51.310 -7.450 1.00 62.66 219 CYS B N 1
ATOM 4464 C CA . CYS B 1 219 ? 18.254 50.471 -8.630 1.00 59.87 219 CYS B CA 1
ATOM 4465 C C . CYS B 1 219 ? 16.950 49.922 -9.176 1.00 59.92 219 CYS B C 1
ATOM 4466 O O . CYS B 1 219 ? 16.619 50.171 -10.327 1.00 58.76 219 CYS B O 1
ATOM 4469 N N . TYR B 1 220 ? 16.213 49.168 -8.369 1.00 62.02 220 TYR B N 1
ATOM 4470 C CA . TYR B 1 220 ? 14.955 48.608 -8.836 1.00 64.86 220 TYR B CA 1
ATOM 4471 C C . TYR B 1 220 ? 13.933 49.685 -9.117 1.00 66.06 220 TYR B C 1
ATOM 4472 O O . TYR B 1 220 ? 13.028 49.490 -9.923 1.00 68.14 220 TYR B O 1
ATOM 4481 N N . PHE B 1 221 ? 14.066 50.830 -8.462 1.00 67.49 221 PHE B N 1
ATOM 4482 C CA . PHE B 1 221 ? 13.128 51.905 -8.720 1.00 67.38 221 PHE B CA 1
ATOM 4483 C C . PHE B 1 221 ? 13.404 52.365 -10.145 1.00 67.00 221 PHE B C 1
ATOM 4484 O O . PHE B 1 221 ? 12.527 52.307 -11.002 1.00 67.18 221 PHE B O 1
ATOM 4492 N N . ASN B 1 222 ? 14.637 52.804 -10.390 1.00 66.44 222 ASN B N 1
ATOM 4493 C CA . ASN B 1 222 ? 15.047 53.264 -11.708 1.00 66.71 222 ASN B CA 1
ATOM 4494 C C . ASN B 1 222 ? 14.644 52.249 -12.765 1.00 67.36 222 ASN B C 1
ATOM 4495 O O . ASN B 1 222 ? 14.184 52.607 -13.847 1.00 68.45 222 ASN B O 1
ATOM 4500 N N . ILE B 1 223 ? 14.814 50.975 -12.450 1.00 68.15 223 ILE B N 1
ATOM 4501 C CA . ILE B 1 223 ? 14.445 49.938 -13.385 1.00 68.27 223 ILE B CA 1
ATOM 4502 C C . ILE B 1 223 ? 12.943 50.035 -13.631 1.00 71.16 223 ILE B C 1
ATOM 4503 O O . ILE B 1 223 ? 12.512 50.520 -14.682 1.00 71.46 223 ILE B O 1
ATOM 4508 N N . VAL B 1 224 ? 12.146 49.605 -12.658 1.00 73.43 224 VAL B N 1
ATOM 4509 C CA . VAL B 1 224 ? 10.692 49.646 -12.788 1.00 76.34 224 VAL B CA 1
ATOM 4510 C C . VAL B 1 224 ? 10.238 50.845 -13.615 1.00 78.93 224 VAL B C 1
ATOM 4511 O O . VAL B 1 224 ? 9.562 50.687 -14.630 1.00 78.92 224 VAL B O 1
ATOM 4515 N N . MET B 1 225 ? 10.626 52.039 -13.177 1.00 82.43 225 MET B N 1
ATOM 4516 C CA . MET B 1 225 ? 10.259 53.277 -13.854 1.00 84.17 225 MET B CA 1
ATOM 4517 C C . MET B 1 225 ? 11.113 53.484 -15.092 1.00 85.93 225 MET B C 1
ATOM 4518 O O . MET B 1 225 ? 11.834 54.476 -15.201 1.00 86.41 225 MET B O 1
ATOM 4523 N N . SER B 1 226 ? 11.031 52.547 -16.026 1.00 87.70 226 SER B N 1
ATOM 4524 C CA . SER B 1 226 ? 11.806 52.647 -17.250 1.00 88.92 226 SER B CA 1
ATOM 4525 C C . SER B 1 226 ? 11.257 51.702 -18.310 1.00 89.07 226 SER B C 1
ATOM 4526 O O . SER B 1 226 ? 11.579 51.827 -19.489 1.00 87.83 226 SER B O 1
ATOM 4529 N N . VAL B 1 227 ? 10.420 50.763 -17.879 1.00 90.65 227 VAL B N 1
ATOM 4530 C CA . VAL B 1 227 ? 9.821 49.790 -18.784 1.00 94.16 227 VAL B CA 1
ATOM 4531 C C . VAL B 1 227 ? 9.032 50.473 -19.895 1.00 96.63 227 VAL B C 1
ATOM 4532 O O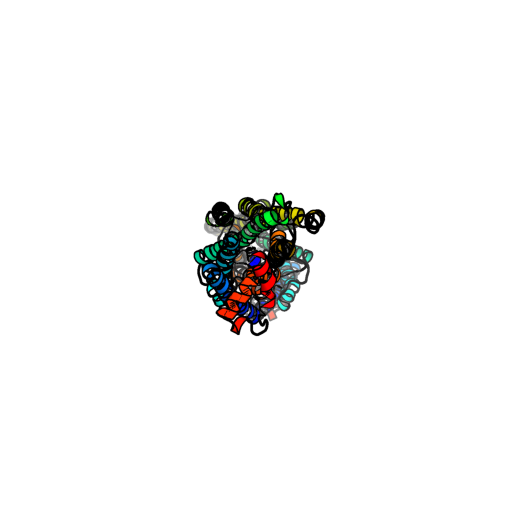 . VAL B 1 227 ? 8.838 49.906 -20.971 1.00 98.26 227 VAL B O 1
ATOM 4536 N N . SER B 1 228 ? 8.580 51.693 -19.624 1.00 98.46 228 SER B N 1
ATOM 4537 C CA . SER B 1 228 ? 7.806 52.463 -20.588 1.00 98.84 228 SER B CA 1
ATOM 4538 C C . SER B 1 228 ? 8.613 52.796 -21.834 1.00 100.21 228 SER B C 1
ATOM 4539 O O . SER B 1 228 ? 8.205 52.477 -22.949 1.00 100.17 228 SER B O 1
ATOM 4542 N N . ASN B 1 229 ? 9.761 53.436 -21.641 1.00 102.40 229 ASN B N 1
ATOM 4543 C CA . ASN B 1 229 ? 10.622 53.817 -22.755 1.00 104.90 229 ASN B CA 1
ATOM 4544 C C . ASN B 1 229 ? 11.263 52.613 -23.427 1.00 107.02 229 ASN B C 1
ATOM 4545 O O . ASN B 1 229 ? 11.524 52.635 -24.628 1.00 106.93 229 ASN B O 1
ATOM 4550 N N . HIS B 1 230 ? 11.524 51.565 -22.654 1.00 110.11 230 HIS B N 1
ATOM 4551 C CA . HIS B 1 230 ? 12.148 50.373 -23.211 1.00 112.93 230 HIS B CA 1
ATOM 4552 C C . HIS B 1 230 ? 11.363 49.899 -24.420 1.00 114.37 230 HIS B C 1
ATOM 4553 O O . HIS B 1 230 ? 11.898 49.814 -25.525 1.00 114.51 230 HIS B O 1
ATOM 4560 N N . GLU B 1 231 ? 10.089 49.594 -24.207 1.00 115.79 231 GLU B N 1
ATOM 4561 C CA . GLU B 1 231 ? 9.242 49.123 -25.293 1.00 117.13 231 GLU B CA 1
ATOM 4562 C C . GLU B 1 231 ? 9.169 50.148 -26.419 1.00 117.02 231 GLU B C 1
ATOM 4563 O O . GLU B 1 231 ? 9.185 49.784 -27.595 1.00 116.99 231 GLU B O 1
ATOM 4569 N N . LYS B 1 232 ? 9.104 51.427 -26.062 1.00 116.83 232 LYS B N 1
ATOM 4570 C CA . LYS B 1 232 ? 9.026 52.480 -27.069 1.00 116.55 232 LYS B CA 1
ATOM 4571 C C . LYS B 1 232 ? 10.302 52.533 -27.910 1.00 116.43 232 LYS B C 1
ATOM 4572 O O . LYS B 1 232 ? 10.259 52.875 -29.092 1.00 116.34 232 LYS B O 1
ATOM 4578 N N . GLU B 1 233 ? 11.433 52.192 -27.299 1.00 115.89 233 GLU B N 1
ATOM 4579 C CA . GLU B 1 233 ? 12.711 52.183 -28.003 1.00 114.74 233 GLU B CA 1
ATOM 4580 C C . GLU B 1 233 ? 12.764 50.918 -28.842 1.00 114.66 233 GLU B C 1
ATOM 4581 O O . GLU B 1 233 ? 13.461 50.851 -29.853 1.00 114.43 233 GLU B O 1
ATOM 4587 N N . MET B 1 234 ? 12.025 49.911 -28.395 1.00 114.65 234 MET B N 1
ATOM 4588 C CA . MET B 1 234 ? 11.963 48.631 -29.079 1.00 114.97 234 MET B CA 1
ATOM 4589 C C . MET B 1 234 ? 11.142 48.823 -30.344 1.00 115.31 234 MET B C 1
ATOM 4590 O O . MET B 1 234 ? 11.493 48.324 -31.413 1.00 115.93 234 MET B O 1
ATOM 4595 N N . ALA B 1 235 ? 10.045 49.558 -30.203 1.00 114.96 235 ALA B N 1
ATOM 4596 C CA . ALA B 1 235 ? 9.147 49.840 -31.312 1.00 114.07 235 ALA B CA 1
ATOM 4597 C C . ALA B 1 235 ? 9.864 50.654 -32.379 1.00 113.76 235 ALA B C 1
ATOM 4598 O O . ALA B 1 235 ? 9.723 50.391 -33.572 1.00 113.70 235 ALA B O 1
ATOM 4600 N N . ALA B 1 236 ? 10.635 51.644 -31.941 1.00 113.50 236 ALA B N 1
ATOM 4601 C CA . ALA B 1 236 ? 11.380 52.496 -32.859 1.00 114.21 236 ALA B CA 1
ATOM 4602 C C . ALA B 1 236 ? 12.468 51.690 -33.560 1.00 115.53 236 ALA B C 1
ATOM 4603 O O . ALA B 1 236 ? 13.301 52.243 -34.281 1.00 115.82 236 ALA B O 1
ATOM 4605 N N . MET B 1 237 ? 12.458 50.380 -33.337 1.00 116.72 237 MET B N 1
ATOM 4606 C CA . MET B 1 237 ? 13.437 49.495 -33.951 1.00 117.77 237 MET B CA 1
ATOM 4607 C C . MET B 1 237 ? 12.758 48.274 -34.548 1.00 116.69 237 MET B C 1
ATOM 4608 O O . MET B 1 237 ? 13.312 47.609 -35.424 1.00 116.16 237 MET B O 1
ATOM 4613 N N . ALA B 1 238 ? 11.552 47.984 -34.072 1.00 115.83 238 ALA B N 1
ATOM 4614 C CA . ALA B 1 238 ? 10.795 46.853 -34.586 1.00 115.01 238 ALA B CA 1
ATOM 4615 C C . ALA B 1 238 ? 10.461 47.165 -36.042 1.00 114.75 238 ALA B C 1
ATOM 4616 O O . ALA B 1 238 ? 10.153 46.271 -36.828 1.00 115.41 238 ALA B O 1
ATOM 4618 N N . LYS B 1 239 ? 10.543 48.448 -36.390 1.00 114.15 239 LYS B N 1
ATOM 4619 C CA . LYS B 1 239 ? 10.249 48.914 -37.741 1.00 112.84 239 LYS B CA 1
ATOM 4620 C C . LYS B 1 239 ? 11.518 49.063 -38.566 1.00 112.36 239 LYS B C 1
ATOM 4621 O O . LYS B 1 239 ? 11.612 48.548 -39.681 1.00 113.82 239 LYS B O 1
ATOM 4627 N N . ARG B 1 240 ? 12.490 49.783 -38.021 1.00 110.74 240 ARG B N 1
ATOM 4628 C CA . ARG B 1 240 ? 13.727 50.027 -38.745 1.00 109.45 240 ARG B CA 1
ATOM 4629 C C . ARG B 1 240 ? 14.894 49.131 -38.362 1.00 107.88 240 ARG B C 1
ATOM 4630 O O . ARG B 1 240 ? 15.082 48.783 -37.197 1.00 107.65 240 ARG B O 1
ATOM 4638 N N . LEU B 1 241 ? 15.668 48.762 -39.377 1.00 106.20 241 LEU B N 1
ATOM 4639 C CA . LEU B 1 241 ? 16.849 47.917 -39.232 1.00 104.59 241 LEU B CA 1
ATOM 4640 C C . LEU B 1 241 ? 16.682 46.745 -38.268 1.00 103.05 241 LEU B C 1
ATOM 4641 O O . LEU B 1 241 ? 17.520 46.527 -37.395 1.00 104.28 241 LEU B O 1
ATOM 4646 N N . ASN B 1 242 ? 15.601 45.991 -38.433 1.00 100.43 242 ASN B N 1
ATOM 4647 C CA . ASN B 1 242 ? 15.331 44.823 -37.600 1.00 98.17 242 ASN B CA 1
ATOM 4648 C C . ASN B 1 242 ? 14.555 43.798 -38.419 1.00 96.35 242 ASN B C 1
ATOM 4649 O O . ASN B 1 242 ? 13.362 43.962 -38.672 1.00 96.58 242 ASN B O 1
ATOM 4654 N N . ALA B 1 243 ? 15.240 42.745 -38.842 1.00 93.86 243 ALA B N 1
ATOM 4655 C CA . ALA B 1 243 ? 14.607 41.698 -39.629 1.00 92.45 243 ALA B CA 1
ATOM 4656 C C . ALA B 1 243 ? 14.210 40.572 -38.690 1.00 91.42 243 ALA B C 1
ATOM 4657 O O . ALA B 1 243 ? 13.069 40.492 -38.230 1.00 90.22 243 ALA B O 1
ATOM 4659 N N . LYS B 1 244 ? 15.168 39.695 -38.419 1.00 90.92 244 LYS B N 1
ATOM 4660 C CA . LYS B 1 244 ? 14.968 38.575 -37.515 1.00 91.04 244 LYS B CA 1
ATOM 4661 C C . LYS B 1 244 ? 15.743 38.949 -36.266 1.00 91.26 244 LYS B C 1
ATOM 4662 O O . LYS B 1 244 ? 15.542 38.386 -35.189 1.00 91.59 244 LYS B O 1
ATOM 4668 N N . GLU B 1 245 ? 16.634 39.921 -36.435 1.00 90.03 245 GLU B N 1
ATOM 4669 C CA . GLU B 1 245 ? 17.455 40.414 -35.349 1.00 87.90 245 GLU B CA 1
ATOM 4670 C C . GLU B 1 245 ? 16.559 41.028 -34.286 1.00 87.31 245 GLU B C 1
ATOM 4671 O O . GLU B 1 245 ? 17.014 41.371 -33.198 1.00 86.77 245 GLU B O 1
ATOM 4677 N N . LEU B 1 246 ? 15.279 41.168 -34.613 1.00 87.07 246 LEU B N 1
ATOM 4678 C CA . LEU B 1 246 ? 14.310 41.712 -33.673 1.00 86.64 246 LEU B CA 1
ATOM 4679 C C . LEU B 1 246 ? 14.048 40.624 -32.651 1.00 85.57 246 LEU B C 1
ATOM 4680 O O . LEU B 1 246 ? 13.878 40.894 -31.467 1.00 84.49 246 LEU B O 1
ATOM 4685 N N . ARG B 1 247 ? 14.012 39.386 -33.134 1.00 85.42 247 ARG B N 1
ATOM 4686 C CA . ARG B 1 247 ? 13.777 38.232 -32.280 1.00 86.49 247 ARG B CA 1
ATOM 4687 C C . ARG B 1 247 ? 14.898 38.144 -31.255 1.00 85.83 247 ARG B C 1
ATOM 4688 O O . ARG B 1 247 ? 14.665 37.817 -30.094 1.00 85.25 247 ARG B O 1
ATOM 4696 N N . LYS B 1 248 ? 16.117 38.439 -31.699 1.00 84.77 248 LYS B N 1
ATOM 4697 C CA . LYS B 1 248 ? 17.283 38.392 -30.825 1.00 84.53 248 LYS B CA 1
ATOM 4698 C C . LYS B 1 248 ? 17.283 39.557 -29.837 1.00 84.41 248 LYS B C 1
ATOM 4699 O O . LYS B 1 248 ? 17.396 39.354 -28.630 1.00 84.09 248 LYS B O 1
ATOM 4705 N N . ALA B 1 249 ? 17.155 40.778 -30.345 1.00 83.88 249 ALA B N 1
ATOM 4706 C CA . ALA B 1 249 ? 17.144 41.951 -29.482 1.00 83.16 249 ALA B CA 1
ATOM 4707 C C . ALA B 1 249 ? 16.023 41.858 -28.456 1.00 83.19 249 ALA B C 1
ATOM 4708 O O . ALA B 1 249 ? 16.136 42.392 -27.356 1.00 83.35 249 ALA B O 1
ATOM 4710 N N . GLN B 1 250 ? 14.939 41.181 -28.815 1.00 84.09 250 GLN B N 1
ATOM 4711 C CA . GLN B 1 250 ? 13.815 41.032 -27.902 1.00 85.94 250 GLN B CA 1
ATOM 4712 C C . GLN B 1 250 ? 14.016 39.771 -27.083 1.00 86.00 250 GLN B C 1
ATOM 4713 O O . GLN B 1 250 ? 13.359 39.564 -26.062 1.00 85.71 250 GLN B O 1
ATOM 4719 N N . ALA B 1 251 ? 14.931 38.923 -27.541 1.00 85.99 251 ALA B N 1
ATOM 4720 C CA . ALA B 1 251 ? 15.242 37.686 -26.835 1.00 84.00 251 ALA B CA 1
ATOM 4721 C C . ALA B 1 251 ? 16.156 38.046 -25.672 1.00 82.76 251 ALA B C 1
ATOM 4722 O O . ALA B 1 251 ? 15.945 37.612 -24.542 1.00 82.68 251 ALA B O 1
ATOM 4724 N N . GLY B 1 252 ? 17.169 38.854 -25.959 1.00 81.16 252 GLY B N 1
ATOM 4725 C CA . GLY B 1 252 ? 18.100 39.265 -24.930 1.00 79.51 252 GLY B CA 1
ATOM 4726 C C . GLY B 1 252 ? 17.443 40.199 -23.936 1.00 78.70 252 GLY B C 1
ATOM 4727 O O . GLY B 1 252 ? 17.928 40.363 -22.820 1.00 78.44 252 GLY B O 1
ATOM 4728 N N . ALA B 1 253 ? 16.333 40.807 -24.345 1.00 77.55 253 ALA B N 1
ATOM 4729 C CA . ALA B 1 253 ? 15.599 41.734 -23.494 1.00 76.18 253 ALA B CA 1
ATOM 4730 C C . ALA B 1 253 ? 14.778 40.988 -22.452 1.00 76.03 253 ALA B C 1
ATOM 4731 O O . ALA B 1 253 ? 14.828 41.300 -21.264 1.00 75.80 253 ALA B O 1
ATOM 4733 N N . ASN B 1 254 ? 14.006 40.011 -22.905 1.00 75.34 254 ASN B N 1
ATOM 4734 C CA . ASN B 1 254 ? 13.187 39.223 -22.000 1.00 75.13 254 ASN B CA 1
ATOM 4735 C C . ASN B 1 254 ? 14.078 38.469 -21.019 1.00 72.33 254 ASN B C 1
ATOM 4736 O O . ASN B 1 254 ? 13.770 38.375 -19.833 1.00 71.12 254 ASN B O 1
ATOM 4741 N N . ALA B 1 255 ? 15.187 37.942 -21.528 1.00 68.94 255 ALA B N 1
ATOM 4742 C CA . ALA B 1 255 ? 16.123 37.178 -20.718 1.00 66.89 255 ALA B CA 1
ATOM 4743 C C . ALA B 1 255 ? 16.650 37.978 -19.535 1.00 67.17 255 ALA B C 1
ATOM 4744 O O . ALA B 1 255 ? 16.520 37.563 -18.386 1.00 67.33 255 ALA B O 1
ATOM 4746 N N . GLU B 1 256 ? 17.245 39.127 -19.823 1.00 66.19 256 GLU B N 1
ATOM 4747 C CA . GLU B 1 256 ? 17.791 39.982 -18.783 1.00 66.67 256 GLU B CA 1
ATOM 4748 C C . GLU B 1 256 ? 16.733 40.339 -17.740 1.00 66.89 256 GLU B C 1
ATOM 4749 O O . GLU B 1 256 ? 16.985 40.276 -16.536 1.00 68.38 256 GLU B O 1
ATOM 4755 N N . MET B 1 257 ? 15.550 40.715 -18.212 1.00 66.02 257 MET B N 1
ATOM 4756 C CA . MET B 1 257 ? 14.446 41.090 -17.341 1.00 65.81 257 MET B CA 1
ATOM 4757 C C . MET B 1 257 ? 14.083 39.952 -16.401 1.00 67.07 257 MET B C 1
ATOM 4758 O O . MET B 1 257 ? 13.569 40.184 -15.301 1.00 68.68 257 MET B O 1
ATOM 4763 N N . ARG B 1 258 ? 14.352 38.721 -16.828 1.00 65.99 258 ARG B N 1
ATOM 4764 C CA . ARG B 1 258 ? 14.044 37.561 -15.999 1.00 65.87 258 ARG B CA 1
ATOM 4765 C C . ARG B 1 258 ? 15.007 37.464 -14.818 1.00 63.53 258 ARG B C 1
ATOM 4766 O O . ARG B 1 258 ? 14.587 37.228 -13.687 1.00 61.35 258 ARG B O 1
ATOM 4774 N N . LEU B 1 259 ? 16.299 37.632 -15.093 1.00 61.86 259 LEU B N 1
ATOM 4775 C CA . LEU B 1 259 ? 17.314 37.583 -14.048 1.00 60.71 259 LEU B CA 1
ATOM 4776 C C . LEU B 1 259 ? 16.965 38.640 -13.005 1.00 60.71 259 LEU B C 1
ATOM 4777 O O . LEU B 1 259 ? 17.031 38.392 -11.799 1.00 60.86 259 LEU B O 1
ATOM 4782 N N . ALA B 1 260 ? 16.582 39.819 -13.486 1.00 59.30 260 ALA B N 1
ATOM 4783 C CA . ALA B 1 260 ? 16.198 40.917 -12.614 1.00 59.44 260 ALA B CA 1
ATOM 4784 C C . ALA B 1 260 ? 15.058 40.512 -11.682 1.00 57.64 260 ALA B C 1
ATOM 4785 O O . ALA B 1 260 ? 15.106 40.779 -10.483 1.00 57.69 260 ALA B O 1
ATOM 4787 N N . LYS B 1 261 ? 14.026 39.878 -12.226 1.00 56.84 261 LYS B N 1
ATOM 4788 C CA . LYS B 1 261 ? 12.910 39.464 -11.390 1.00 56.64 261 LYS B CA 1
ATOM 4789 C C . LYS B 1 261 ? 13.410 38.484 -10.348 1.00 56.82 261 LYS B C 1
ATOM 4790 O O . LYS B 1 261 ? 13.025 38.560 -9.175 1.00 55.07 261 LYS B O 1
ATOM 4796 N N . ILE B 1 262 ? 14.275 37.564 -10.770 1.00 57.19 262 ILE B N 1
ATOM 4797 C CA . ILE B 1 262 ? 14.818 36.579 -9.843 1.00 58.11 262 ILE B CA 1
ATOM 4798 C C . ILE B 1 262 ? 15.520 37.325 -8.717 1.00 57.88 262 ILE B C 1
ATOM 4799 O O . ILE B 1 262 ? 15.333 37.016 -7.532 1.00 58.09 262 ILE B O 1
ATOM 4804 N N . SER B 1 263 ? 16.309 38.324 -9.098 1.00 55.41 263 SER B N 1
ATOM 4805 C CA . SER B 1 263 ? 17.036 39.138 -8.139 1.00 55.91 263 SER B CA 1
ATOM 4806 C C . SER B 1 263 ? 16.077 39.703 -7.120 1.00 56.54 263 SER B C 1
ATOM 4807 O O . SER B 1 263 ? 16.337 39.665 -5.923 1.00 60.68 263 SER B O 1
ATOM 4810 N N . ILE B 1 264 ? 14.963 40.233 -7.607 1.00 56.38 264 ILE B N 1
ATOM 4811 C CA . ILE B 1 264 ? 13.950 40.815 -6.743 1.00 55.51 264 ILE B CA 1
ATOM 4812 C C . ILE B 1 264 ? 13.431 39.788 -5.760 1.00 53.44 264 ILE B C 1
ATOM 4813 O O . ILE B 1 264 ? 13.217 40.091 -4.592 1.00 53.78 264 ILE B O 1
ATOM 4818 N N . VAL B 1 265 ? 13.236 38.564 -6.229 1.00 51.55 265 VAL B N 1
ATOM 4819 C CA . VAL B 1 265 ? 12.709 37.527 -5.357 1.00 52.82 265 VAL B CA 1
ATOM 4820 C C . VAL B 1 265 ? 13.669 37.106 -4.255 1.00 52.29 265 VAL B C 1
ATOM 4821 O O . VAL B 1 265 ? 13.231 36.817 -3.148 1.00 52.00 265 VAL B O 1
ATOM 4825 N N . ILE B 1 266 ? 14.969 37.060 -4.535 1.00 52.42 266 ILE B N 1
ATOM 4826 C CA . ILE B 1 266 ? 15.895 36.669 -3.483 1.00 52.39 266 ILE B CA 1
ATOM 4827 C C . ILE B 1 266 ? 15.997 37.808 -2.479 1.00 52.00 266 ILE B C 1
ATOM 4828 O O . ILE B 1 266 ? 16.139 37.584 -1.275 1.00 53.55 266 ILE B O 1
ATOM 4833 N N . VAL B 1 267 ? 15.904 39.036 -2.975 1.00 52.52 267 VAL B N 1
ATOM 4834 C CA . VAL B 1 267 ? 15.957 40.209 -2.108 1.00 51.22 267 VAL B CA 1
ATOM 4835 C C . VAL B 1 267 ? 14.786 40.166 -1.143 1.00 48.59 267 VAL B C 1
ATOM 4836 O O . VAL B 1 267 ? 14.947 40.398 0.054 1.00 49.20 267 VAL B O 1
ATOM 4840 N N . SER B 1 268 ? 13.607 39.866 -1.678 1.00 47.73 268 SER B N 1
ATOM 4841 C CA . SER B 1 268 ? 12.383 39.786 -0.878 1.00 46.55 268 SER B CA 1
ATOM 4842 C C . SER B 1 268 ? 12.500 38.687 0.163 1.00 45.14 268 SER B C 1
ATOM 4843 O O . SER B 1 268 ? 12.034 38.823 1.286 1.00 44.51 268 SER B O 1
ATOM 4846 N N . GLN B 1 269 ? 13.119 37.592 -0.247 1.00 45.59 269 GLN B N 1
ATOM 4847 C CA . GLN B 1 269 ? 13.324 36.443 0.605 1.00 45.70 269 GLN B CA 1
ATOM 4848 C C . GLN B 1 269 ? 14.235 36.836 1.774 1.00 47.18 269 GLN B C 1
ATOM 4849 O O . GLN B 1 269 ? 13.988 36.484 2.929 1.00 46.73 269 GLN B O 1
ATOM 4855 N N . PHE B 1 270 ? 15.286 37.587 1.468 1.00 46.63 270 PHE B N 1
ATOM 4856 C CA . PHE B 1 270 ? 16.205 38.014 2.503 1.00 47.00 270 PHE B CA 1
ATOM 4857 C C . PHE B 1 270 ? 15.487 38.962 3.465 1.00 48.53 270 PHE B C 1
ATOM 4858 O O . PHE B 1 270 ? 15.399 38.693 4.657 1.00 48.78 270 PHE B O 1
ATOM 4866 N N . LEU B 1 271 ? 14.962 40.060 2.934 1.00 49.81 271 LEU B N 1
ATOM 4867 C CA . LEU B 1 271 ? 14.260 41.057 3.740 1.00 49.39 271 LEU B CA 1
ATOM 4868 C C . LEU B 1 271 ? 13.147 40.463 4.594 1.00 50.62 271 LEU B C 1
ATOM 4869 O O . LEU B 1 271 ? 12.947 40.875 5.738 1.00 49.61 271 LEU B O 1
ATOM 4874 N N . LEU B 1 272 ? 12.418 39.501 4.040 1.00 51.76 272 LEU B N 1
ATOM 4875 C CA . LEU B 1 272 ? 11.324 38.879 4.775 1.00 54.70 272 LEU B CA 1
ATOM 4876 C C . LEU B 1 272 ? 11.810 37.968 5.878 1.00 55.36 272 LEU B C 1
ATOM 4877 O O . LEU B 1 272 ? 11.151 37.814 6.903 1.00 55.82 272 LEU B O 1
ATOM 4882 N N . SER B 1 273 ? 12.967 37.357 5.666 1.00 56.44 273 SER B N 1
ATOM 4883 C CA . SER B 1 273 ? 13.517 36.444 6.653 1.00 54.02 273 SER B CA 1
ATOM 4884 C C . SER B 1 273 ? 14.218 37.180 7.785 1.00 53.68 273 SER B C 1
ATOM 4885 O O . SER B 1 273 ? 14.124 36.766 8.934 1.00 56.41 273 SER B O 1
ATOM 4888 N N . TRP B 1 274 ? 14.900 38.276 7.468 1.00 50.24 274 TRP B N 1
ATOM 4889 C CA . TRP B 1 274 ? 15.634 39.026 8.476 1.00 49.21 274 TRP B CA 1
ATOM 4890 C C . TRP B 1 274 ? 14.877 40.134 9.231 1.00 48.46 274 TRP B C 1
ATOM 4891 O O . TRP B 1 274 ? 15.170 40.407 10.403 1.00 43.73 274 TRP B O 1
ATOM 4902 N N . SER B 1 275 ? 13.913 40.772 8.569 1.00 46.92 275 SER B N 1
ATOM 4903 C CA . SER B 1 275 ? 13.158 41.853 9.196 1.00 43.84 275 SER B CA 1
ATOM 4904 C C . SER B 1 275 ? 12.469 41.518 10.513 1.00 41.23 275 SER B C 1
ATOM 4905 O O . SER B 1 275 ? 12.596 42.258 11.485 1.00 44.24 275 SER B O 1
ATOM 4908 N N . PRO B 1 276 ? 11.733 40.404 10.576 1.00 38.31 276 PRO B N 1
ATOM 4909 C CA . PRO B 1 276 ? 11.087 40.121 11.857 1.00 38.13 276 PRO B CA 1
ATOM 4910 C C . PRO B 1 276 ? 12.088 40.115 13.019 1.00 38.62 276 PRO B C 1
ATOM 4911 O O . PRO B 1 276 ? 11.854 40.732 14.049 1.00 38.72 276 PRO B O 1
ATOM 4915 N N . TYR B 1 277 ? 13.207 39.422 12.834 1.00 41.18 277 TYR B N 1
ATOM 4916 C CA . TYR B 1 277 ? 14.247 39.333 13.861 1.00 37.60 277 TYR B CA 1
ATOM 4917 C C . TYR B 1 277 ? 14.926 40.680 14.069 1.00 34.96 277 TYR B C 1
ATOM 4918 O O . TYR B 1 277 ? 15.289 41.042 15.180 1.00 33.18 277 TYR B O 1
ATOM 4927 N N . ALA B 1 278 ? 15.101 41.419 12.985 1.00 35.16 278 ALA B N 1
ATOM 4928 C CA . ALA B 1 278 ? 15.742 42.719 13.074 1.00 38.63 278 ALA B CA 1
ATOM 4929 C C . ALA B 1 278 ? 14.900 43.613 13.980 1.00 41.79 278 ALA B C 1
ATOM 4930 O O . ALA B 1 278 ? 15.433 44.388 14.787 1.00 38.08 278 ALA B O 1
ATOM 4932 N N . VAL B 1 279 ? 13.579 43.482 13.836 1.00 41.40 279 VAL B N 1
ATOM 4933 C CA . VAL B 1 279 ? 12.646 44.273 14.608 1.00 39.39 279 VAL B CA 1
ATOM 4934 C C . VAL B 1 279 ? 12.610 43.816 16.065 1.00 40.30 279 VAL B C 1
ATOM 4935 O O . VAL B 1 279 ? 12.595 44.642 16.980 1.00 42.35 279 VAL B O 1
ATOM 4939 N N . VAL B 1 280 ? 12.595 42.507 16.280 1.00 38.74 280 VAL B N 1
ATOM 4940 C CA . VAL B 1 280 ? 12.595 41.980 17.630 1.00 39.83 280 VAL B CA 1
ATOM 4941 C C . VAL B 1 280 ? 13.824 42.528 18.351 1.00 40.72 280 VAL B C 1
ATOM 4942 O O . VAL B 1 280 ? 13.787 42.815 19.546 1.00 41.02 280 VAL B O 1
ATOM 4946 N N . ALA B 1 281 ? 14.914 42.686 17.609 1.00 42.55 281 ALA B N 1
ATOM 4947 C CA . ALA B 1 281 ? 16.150 43.209 18.168 1.00 42.21 281 ALA B CA 1
ATOM 4948 C C . ALA B 1 281 ? 16.025 44.690 18.492 1.00 42.28 281 ALA B C 1
ATOM 4949 O O . ALA B 1 281 ? 16.486 45.141 19.545 1.00 44.04 281 ALA B O 1
ATOM 4951 N N . LEU B 1 282 ? 15.420 45.454 17.586 1.00 43.47 282 LEU B N 1
ATOM 4952 C CA . LEU B 1 282 ? 15.235 46.885 17.817 1.00 42.29 282 LEU B CA 1
ATOM 4953 C C . LEU B 1 282 ? 14.299 47.124 19.004 1.00 42.70 282 LEU B C 1
ATOM 4954 O O . LEU B 1 282 ? 14.444 48.107 19.727 1.00 43.02 282 LEU B O 1
ATOM 4959 N N . LEU B 1 283 ? 13.344 46.218 19.198 1.00 42.77 283 LEU B N 1
ATOM 4960 C CA . LEU B 1 283 ? 12.406 46.326 20.304 1.00 45.31 283 LEU B CA 1
ATOM 4961 C C . LEU B 1 283 ? 13.154 46.086 21.610 1.00 47.64 283 LEU B C 1
ATOM 4962 O O . LEU B 1 283 ? 12.881 46.715 22.634 1.00 48.51 283 LEU B O 1
ATOM 4967 N N . ALA B 1 284 ? 14.111 45.169 21.559 1.00 49.44 284 ALA B N 1
ATOM 4968 C CA . ALA B 1 284 ? 14.898 44.843 22.730 1.00 46.54 284 ALA B CA 1
ATOM 4969 C C . ALA B 1 284 ? 15.787 46.000 23.084 1.00 45.20 284 ALA B C 1
ATOM 4970 O O . ALA B 1 284 ? 16.056 46.249 24.249 1.00 48.91 284 ALA B O 1
ATOM 4972 N N . GLN B 1 285 ? 16.255 46.721 22.085 1.00 45.82 285 GLN B N 1
ATOM 4973 C CA . GLN B 1 285 ? 17.146 47.839 22.360 1.00 47.91 285 GLN B CA 1
ATOM 4974 C C . GLN B 1 285 ? 16.410 49.110 22.746 1.00 49.95 285 GLN B C 1
ATOM 4975 O O . GLN B 1 285 ? 16.863 49.845 23.613 1.00 49.18 285 GLN B O 1
ATOM 4981 N N . PHE B 1 286 ? 15.264 49.360 22.117 1.00 51.50 286 PHE B N 1
ATOM 4982 C CA . PHE B 1 286 ? 14.522 50.582 22.379 1.00 49.43 286 PHE B CA 1
ATOM 4983 C C . PHE B 1 286 ? 13.118 50.454 22.951 1.00 49.24 286 PHE B C 1
ATOM 4984 O O . PHE B 1 286 ? 12.640 51.376 23.608 1.00 49.46 286 PHE B O 1
ATOM 4992 N N . GLY B 1 287 ? 12.462 49.323 22.713 1.00 49.31 287 GLY B N 1
ATOM 4993 C CA . GLY B 1 287 ? 11.109 49.129 23.206 1.00 47.80 287 GLY B CA 1
ATOM 4994 C C . GLY B 1 287 ? 10.955 48.404 24.535 1.00 49.47 287 GLY B C 1
ATOM 4995 O O . GLY B 1 287 ? 11.851 48.433 25.373 1.00 48.02 287 GLY B O 1
ATOM 4996 N N . PRO B 1 288 ? 9.802 47.752 24.758 1.00 51.94 288 PRO B N 1
ATOM 4997 C CA . PRO B 1 288 ? 9.483 47.003 25.979 1.00 51.51 288 PRO B CA 1
ATOM 4998 C C . PRO B 1 288 ? 10.211 45.660 26.002 1.00 53.81 288 PRO B C 1
ATOM 4999 O O . PRO B 1 288 ? 9.772 44.690 25.374 1.00 52.10 288 PRO B O 1
ATOM 5003 N N . LEU B 1 289 ? 11.312 45.604 26.746 1.00 53.72 289 LEU B N 1
ATOM 5004 C CA . LEU B 1 289 ? 12.116 44.395 26.832 1.00 53.64 289 LEU B CA 1
ATOM 5005 C C . LEU B 1 289 ? 11.340 43.166 27.264 1.00 54.51 289 LEU B C 1
ATOM 5006 O O . LEU B 1 289 ? 11.699 42.053 26.898 1.00 54.52 289 LEU B O 1
ATOM 5011 N N . GLU B 1 290 ? 10.280 43.355 28.042 1.00 58.06 290 GLU B N 1
ATOM 5012 C CA . GLU B 1 290 ? 9.503 42.208 28.501 1.00 59.97 290 GLU B CA 1
ATOM 5013 C C . GLU B 1 290 ? 8.831 41.497 27.339 1.00 58.81 290 GLU B C 1
ATOM 5014 O O . GLU B 1 290 ? 8.384 40.361 27.475 1.00 59.41 290 GLU B O 1
ATOM 5020 N N . TRP B 1 291 ? 8.766 42.174 26.196 1.00 58.72 291 TRP B N 1
ATOM 5021 C CA . TRP B 1 291 ? 8.179 41.592 24.993 1.00 58.80 291 TRP B CA 1
A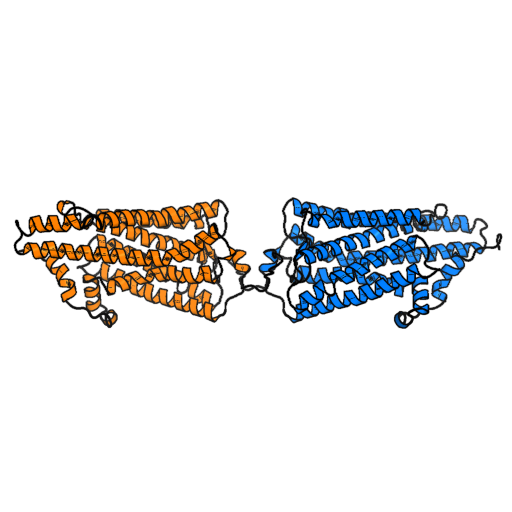TOM 5022 C C . TRP B 1 291 ? 9.153 40.563 24.438 1.00 56.91 291 TRP B C 1
ATOM 5023 O O . TRP B 1 291 ? 8.753 39.496 23.982 1.00 59.49 291 TRP B O 1
ATOM 5034 N N . VAL B 1 292 ? 10.438 40.893 24.492 1.00 54.61 292 VAL B N 1
ATOM 5035 C CA . VAL B 1 292 ? 11.485 40.012 23.995 1.00 52.83 292 VAL B CA 1
ATOM 5036 C C . VAL B 1 292 ? 11.642 38.769 24.864 1.00 52.40 292 VAL B C 1
ATOM 5037 O O . VAL B 1 292 ? 12.483 38.719 25.762 1.00 50.47 292 VAL B O 1
ATOM 5041 N N . THR B 1 293 ? 10.819 37.767 24.577 1.00 53.52 293 THR B N 1
ATOM 5042 C CA . THR B 1 293 ? 10.843 36.505 25.302 1.00 54.79 293 THR B CA 1
ATOM 5043 C C . THR B 1 293 ? 11.692 35.498 24.531 1.00 55.86 293 THR B C 1
ATOM 5044 O O . THR B 1 293 ? 12.091 35.747 23.384 1.00 56.55 293 THR B O 1
ATOM 5048 N N . PRO B 1 294 ? 11.985 34.344 25.151 1.00 55.86 294 PRO B N 1
ATOM 5049 C CA . PRO B 1 294 ? 12.797 33.320 24.486 1.00 55.32 294 PRO B CA 1
ATOM 5050 C C . PRO B 1 294 ? 12.323 33.010 23.065 1.00 54.27 294 PRO B C 1
ATOM 5051 O O . PRO B 1 294 ? 13.125 32.988 22.139 1.00 53.22 294 PRO B O 1
ATOM 5055 N N . TYR B 1 295 ? 11.022 32.783 22.905 1.00 55.16 295 TYR B N 1
ATOM 5056 C CA . TYR B 1 295 ? 10.439 32.479 21.598 1.00 57.14 295 TYR B CA 1
ATOM 5057 C C . TYR B 1 295 ? 10.322 33.727 20.722 1.00 55.25 295 TYR B C 1
ATOM 5058 O O . TYR B 1 295 ? 10.441 33.650 19.503 1.00 54.12 295 TYR B O 1
ATOM 5067 N N . ALA B 1 296 ? 10.091 34.877 21.349 1.00 54.12 296 ALA B N 1
ATOM 5068 C CA . ALA B 1 296 ? 9.964 36.119 20.600 1.00 51.86 296 ALA B CA 1
ATOM 5069 C C . ALA B 1 296 ? 11.252 36.412 19.837 1.00 50.05 296 ALA B C 1
ATOM 5070 O O . ALA B 1 296 ? 11.237 37.092 18.815 1.00 50.70 296 ALA B O 1
ATOM 5072 N N . ALA B 1 297 ? 12.367 35.899 20.344 1.00 49.07 297 ALA B N 1
ATOM 5073 C CA . ALA B 1 297 ? 13.658 36.106 19.699 1.00 46.45 297 ALA B CA 1
ATOM 5074 C C . ALA B 1 297 ? 14.074 34.873 18.915 1.00 45.64 297 ALA B C 1
ATOM 5075 O O . ALA B 1 297 ? 14.454 34.965 17.741 1.00 44.59 297 ALA B O 1
ATOM 5077 N N . GLN B 1 298 ? 13.971 33.719 19.570 1.00 44.47 298 GLN B N 1
ATOM 5078 C CA . GLN B 1 298 ? 14.354 32.444 18.983 1.00 44.42 298 GLN B CA 1
ATOM 5079 C C . GLN B 1 298 ? 13.681 32.062 17.667 1.00 46.26 298 GLN B C 1
ATOM 5080 O O . GLN B 1 298 ? 14.362 31.773 16.686 1.00 48.63 298 GLN B O 1
ATOM 5086 N N . LEU B 1 299 ? 12.354 32.039 17.638 1.00 48.30 299 LEU B N 1
ATOM 5087 C CA . LEU B 1 299 ? 11.653 31.672 16.417 1.00 49.38 299 LEU B CA 1
ATOM 5088 C C . LEU B 1 299 ? 12.057 32.543 15.241 1.00 47.81 299 LEU B C 1
ATOM 5089 O O . LEU B 1 299 ? 12.425 32.030 14.185 1.00 49.01 299 LEU B O 1
ATOM 5094 N N . PRO B 1 300 ? 12.010 33.874 15.411 1.00 48.04 300 PRO B N 1
ATOM 5095 C CA . PRO B 1 300 ? 12.372 34.813 14.342 1.00 47.20 300 PRO B CA 1
ATOM 5096 C C . PRO B 1 300 ? 13.828 34.689 13.875 1.00 46.44 300 PRO B C 1
ATOM 5097 O O . PRO B 1 300 ? 14.149 35.021 12.728 1.00 44.78 300 PRO B O 1
ATOM 5101 N N . VAL B 1 301 ? 14.701 34.218 14.763 1.00 44.61 301 VAL B N 1
ATOM 5102 C CA . VAL B 1 301 ? 16.109 34.066 14.421 1.00 44.74 301 VAL B CA 1
ATOM 5103 C C . VAL B 1 301 ? 16.366 32.769 13.664 1.00 45.44 301 VAL B C 1
ATOM 5104 O O . VAL B 1 301 ? 17.355 32.663 12.947 1.00 45.73 301 VAL B O 1
ATOM 5108 N N . MET B 1 302 ? 15.484 31.787 13.821 1.00 45.39 302 MET B N 1
ATOM 5109 C CA . MET B 1 302 ? 15.640 30.524 13.114 1.00 46.42 302 MET B CA 1
ATOM 5110 C C . MET B 1 302 ? 15.276 30.750 11.652 1.00 49.91 302 MET B C 1
ATOM 5111 O O . MET B 1 302 ? 15.763 30.057 10.752 1.00 48.84 302 MET B O 1
ATOM 5116 N N . PHE B 1 303 ? 14.411 31.734 11.427 1.00 53.75 303 PHE B N 1
ATOM 5117 C CA . PHE B 1 303 ? 13.976 32.082 10.087 1.00 56.59 303 PHE B CA 1
ATOM 5118 C C . PHE B 1 303 ? 15.037 32.944 9.422 1.00 53.90 303 PHE B C 1
ATOM 5119 O O . PHE B 1 303 ? 15.267 32.833 8.227 1.00 54.14 303 PHE B O 1
ATOM 5127 N N . ALA B 1 304 ? 15.686 33.806 10.195 1.00 52.93 304 ALA B N 1
ATOM 5128 C CA . ALA B 1 304 ? 16.735 34.644 9.634 1.00 51.71 304 ALA B CA 1
ATOM 5129 C C . ALA B 1 304 ? 17.858 33.713 9.193 1.00 50.20 304 ALA B C 1
ATOM 5130 O O . ALA B 1 304 ? 18.461 33.913 8.147 1.00 52.73 304 ALA B O 1
ATOM 5132 N N . LYS B 1 305 ? 18.117 32.684 9.991 1.00 47.42 305 LYS B N 1
ATOM 5133 C CA . LYS B 1 305 ? 19.155 31.714 9.683 1.00 44.54 305 LYS B CA 1
ATOM 5134 C C . LYS B 1 305 ? 18.810 30.856 8.464 1.00 46.26 305 LYS B C 1
ATOM 5135 O O . LYS B 1 305 ? 19.686 30.504 7.673 1.00 50.56 305 LYS B O 1
ATOM 5141 N N . ALA B 1 306 ? 17.536 30.515 8.313 1.00 43.69 306 ALA B N 1
ATOM 5142 C CA . ALA B 1 306 ? 17.118 29.689 7.191 1.00 43.35 306 ALA B CA 1
ATOM 5143 C C . ALA B 1 306 ? 17.198 30.482 5.898 1.00 45.10 306 ALA B C 1
ATOM 5144 O O . ALA B 1 306 ? 17.136 29.912 4.813 1.00 48.06 306 ALA B O 1
ATOM 5146 N N . SER B 1 307 ? 17.336 31.797 6.018 1.00 45.32 307 SER B N 1
ATOM 5147 C CA . SER B 1 307 ? 17.401 32.648 4.852 1.00 44.37 307 SER B CA 1
ATOM 5148 C C . SER B 1 307 ? 18.514 32.257 3.897 1.00 46.16 307 SER B C 1
ATOM 5149 O O . SER B 1 307 ? 18.360 32.349 2.688 1.00 47.16 307 SER B O 1
ATOM 5152 N N . ALA B 1 308 ? 19.637 31.806 4.446 1.00 49.96 308 ALA B N 1
ATOM 5153 C CA . ALA B 1 308 ? 20.800 31.424 3.635 1.00 49.19 308 ALA B CA 1
ATOM 5154 C C . ALA B 1 308 ? 20.656 30.127 2.841 1.00 48.83 308 ALA B C 1
ATOM 5155 O O . ALA B 1 308 ? 21.636 29.637 2.284 1.00 49.51 308 ALA B O 1
ATOM 5157 N N . ILE B 1 309 ? 19.453 29.571 2.772 1.00 48.77 309 ILE B N 1
ATOM 5158 C CA . ILE B 1 309 ? 19.280 28.326 2.038 1.00 48.41 309 ILE B CA 1
ATOM 5159 C C . ILE B 1 309 ? 18.259 28.423 0.906 1.00 50.01 309 ILE B C 1
ATOM 5160 O O . ILE B 1 309 ? 18.093 27.467 0.139 1.00 52.47 309 ILE B O 1
ATOM 5165 N N . HIS B 1 310 ? 17.582 29.566 0.802 1.00 49.41 310 HIS B N 1
ATOM 5166 C CA . HIS B 1 310 ? 16.554 29.771 -0.213 1.00 45.65 310 HIS B CA 1
ATOM 5167 C C . HIS B 1 310 ? 17.022 30.090 -1.632 1.00 47.22 310 HIS B C 1
ATOM 5168 O O . HIS B 1 310 ? 16.413 29.643 -2.603 1.00 49.26 310 HIS B O 1
ATOM 5175 N N . ASN B 1 311 ? 18.096 30.857 -1.768 1.00 49.72 311 ASN B N 1
ATOM 5176 C CA . ASN B 1 311 ? 18.572 31.206 -3.103 1.00 52.61 311 ASN B CA 1
ATOM 5177 C C . ASN B 1 311 ? 18.753 30.024 -4.063 1.00 53.74 311 ASN B C 1
ATOM 5178 O O . ASN B 1 311 ? 18.144 29.995 -5.129 1.00 55.17 311 ASN B O 1
ATOM 5183 N N . PRO B 1 312 ? 19.579 29.032 -3.698 1.00 54.30 312 PRO B N 1
ATOM 5184 C CA . PRO B 1 312 ? 19.771 27.891 -4.594 1.00 53.88 312 PRO B CA 1
ATOM 5185 C C . PRO B 1 312 ? 18.464 27.313 -5.145 1.00 54.20 312 PRO B C 1
ATOM 5186 O O . PRO B 1 312 ? 18.353 27.069 -6.348 1.00 53.69 312 PRO B O 1
ATOM 5190 N N . MET B 1 313 ? 17.481 27.095 -4.276 1.00 55.06 313 MET B N 1
ATOM 5191 C CA . MET B 1 313 ? 16.190 26.560 -4.715 1.00 56.59 313 MET B CA 1
ATOM 5192 C C . MET B 1 313 ? 15.469 27.552 -5.628 1.00 54.71 313 MET B C 1
ATOM 5193 O O . MET B 1 313 ? 14.887 27.165 -6.633 1.00 54.85 313 MET B O 1
ATOM 5198 N N . ILE B 1 314 ? 15.515 28.834 -5.273 1.00 54.07 314 ILE B N 1
ATOM 5199 C CA . ILE B 1 314 ? 14.892 29.867 -6.088 1.00 51.28 314 ILE B CA 1
ATOM 5200 C C . ILE B 1 314 ? 15.432 29.783 -7.521 1.00 52.16 314 ILE B C 1
ATOM 5201 O O . ILE B 1 314 ? 14.671 29.883 -8.481 1.00 51.96 314 ILE B O 1
ATOM 5206 N N . TYR B 1 315 ? 16.744 29.595 -7.662 1.00 53.32 315 TYR B N 1
ATOM 5207 C CA . TYR B 1 315 ? 17.349 29.483 -8.989 1.00 54.79 315 TYR B CA 1
ATOM 5208 C C . TYR B 1 315 ? 16.866 28.210 -9.685 1.00 54.42 315 TYR B C 1
ATOM 5209 O O . TYR B 1 315 ? 16.541 28.206 -10.877 1.00 54.32 315 TYR B O 1
ATOM 5218 N N . SER B 1 316 ? 16.834 27.123 -8.926 1.00 55.92 316 SER B N 1
ATOM 5219 C CA . SER B 1 316 ? 16.432 25.836 -9.460 1.00 57.00 316 SER B CA 1
ATOM 5220 C C . SER B 1 316 ? 15.036 25.820 -10.054 1.00 58.84 316 SER B C 1
ATOM 5221 O O . SER B 1 316 ? 14.696 24.906 -10.796 1.00 61.81 316 SER B O 1
ATOM 5224 N N . VAL B 1 317 ? 14.221 26.815 -9.732 1.00 59.06 317 VAL B N 1
ATOM 5225 C CA . VAL B 1 317 ? 12.865 26.850 -10.264 1.00 56.61 317 VAL B CA 1
ATOM 5226 C C . VAL B 1 317 ? 12.639 28.066 -11.157 1.00 54.85 317 VAL B C 1
ATOM 5227 O O . VAL B 1 317 ? 11.511 28.354 -11.535 1.00 54.60 317 VAL B O 1
ATOM 5231 N N . SER B 1 318 ? 13.707 28.776 -11.502 1.00 52.39 318 SER B N 1
ATOM 5232 C CA . SER B 1 318 ? 13.557 29.967 -12.330 1.00 52.31 318 SER B CA 1
ATOM 5233 C C . SER B 1 318 ? 14.729 30.276 -13.246 1.00 53.33 318 SER B C 1
ATOM 5234 O O . SER B 1 318 ? 14.554 30.904 -14.290 1.00 53.80 318 SER B O 1
ATOM 5237 N N . HIS B 1 319 ? 15.927 29.857 -12.857 1.00 52.52 319 HIS B N 1
ATOM 5238 C CA . HIS B 1 319 ? 17.094 30.120 -13.681 1.00 52.54 319 HIS B CA 1
ATOM 5239 C C . HIS B 1 319 ? 17.227 29.060 -14.771 1.00 54.16 319 HIS B C 1
ATOM 5240 O O . HIS B 1 319 ? 17.592 27.916 -14.495 1.00 56.17 319 HIS B O 1
ATOM 5247 N N . PRO B 1 320 ? 16.935 29.431 -16.031 1.00 55.08 320 PRO B N 1
ATOM 5248 C CA . PRO B 1 320 ? 17.022 28.502 -17.164 1.00 54.72 320 PRO B CA 1
ATOM 5249 C C . PRO B 1 320 ? 18.410 27.897 -17.395 1.00 53.77 320 PRO B C 1
ATOM 5250 O O . PRO B 1 320 ? 18.585 26.691 -17.288 1.00 53.41 320 PRO B O 1
ATOM 5254 N N . LYS B 1 321 ? 19.397 28.730 -17.703 1.00 54.48 321 LYS B N 1
ATOM 5255 C CA . LYS B 1 321 ? 20.742 28.226 -17.939 1.00 55.04 321 LYS B CA 1
ATOM 5256 C C . LYS B 1 321 ? 21.289 27.459 -16.743 1.00 55.29 321 LYS B C 1
ATOM 5257 O O . LYS B 1 321 ? 22.180 26.624 -16.902 1.00 56.61 321 LYS B O 1
ATOM 5263 N N . PHE B 1 322 ? 20.765 27.737 -15.549 1.00 53.91 322 PHE B N 1
ATOM 5264 C CA . PHE B 1 322 ? 21.199 27.030 -14.347 1.00 50.95 322 PHE B CA 1
ATOM 5265 C C . PHE B 1 322 ? 20.453 25.704 -14.298 1.00 52.65 322 PHE B C 1
ATOM 5266 O O . PHE B 1 322 ? 21.062 24.650 -14.165 1.00 53.89 322 PHE B O 1
ATOM 5274 N N . ARG B 1 323 ? 19.130 25.766 -14.410 1.00 55.37 323 ARG B N 1
ATOM 5275 C CA . ARG B 1 323 ? 18.301 24.563 -14.400 1.00 58.51 323 ARG B CA 1
ATOM 5276 C C . ARG B 1 323 ? 18.780 23.588 -15.470 1.00 60.71 323 ARG B C 1
ATOM 5277 O O . ARG B 1 323 ? 18.682 22.371 -15.305 1.00 61.81 323 ARG B O 1
ATOM 5285 N N . GLU B 1 324 ? 19.294 24.136 -16.568 1.00 61.81 324 GLU B N 1
ATOM 5286 C CA . GLU B 1 324 ? 19.790 23.335 -17.675 1.00 62.87 324 GLU B CA 1
ATOM 5287 C C . GLU B 1 324 ? 21.043 22.576 -17.252 1.00 62.83 324 GLU B C 1
ATOM 5288 O O . GLU B 1 324 ? 21.199 21.392 -17.548 1.00 62.88 324 GLU B O 1
ATOM 5294 N N . ALA B 1 325 ? 21.930 23.271 -16.550 1.00 61.55 325 ALA B N 1
ATOM 5295 C CA . ALA B 1 325 ? 23.174 22.680 -16.076 1.00 61.22 325 ALA B CA 1
ATOM 5296 C C . ALA B 1 325 ? 22.948 21.584 -15.039 1.00 61.24 325 ALA B C 1
ATOM 5297 O O . ALA B 1 325 ? 23.677 20.592 -15.005 1.00 60.67 325 ALA B O 1
ATOM 5299 N N . ILE B 1 326 ? 21.951 21.753 -14.182 1.00 61.07 326 ILE B N 1
ATOM 5300 C CA . ILE B 1 326 ? 21.698 20.732 -13.176 1.00 62.60 326 ILE B CA 1
ATOM 5301 C C . ILE B 1 326 ? 21.259 19.444 -13.875 1.00 65.15 326 ILE B C 1
ATOM 5302 O O . ILE B 1 326 ? 21.853 18.381 -13.663 1.00 65.62 326 ILE B O 1
ATOM 5307 N N . SER B 1 327 ? 20.230 19.551 -14.716 1.00 65.00 327 SER B N 1
ATOM 5308 C CA . SER B 1 327 ? 19.710 18.400 -15.454 1.00 64.08 327 SER B CA 1
ATOM 5309 C C . SER B 1 327 ? 20.840 17.608 -16.114 1.00 63.06 327 SER B C 1
ATOM 5310 O O . SER B 1 327 ? 20.792 16.381 -16.185 1.00 62.64 327 SER B O 1
ATOM 5313 N N . GLN B 1 328 ? 21.854 18.317 -16.592 1.00 60.44 328 GLN B N 1
ATOM 5314 C CA . GLN B 1 328 ? 22.997 17.686 -17.233 1.00 60.66 328 GLN B CA 1
ATOM 5315 C C . GLN B 1 328 ? 24.031 17.140 -16.243 1.00 62.02 328 GLN B C 1
ATOM 5316 O O . GLN B 1 328 ? 24.998 16.497 -16.649 1.00 60.92 328 GLN B O 1
ATOM 5322 N N . THR B 1 329 ? 23.851 17.397 -14.952 1.00 62.75 329 THR B N 1
ATOM 5323 C CA . THR B 1 329 ? 24.816 16.919 -13.970 1.00 63.43 329 THR B CA 1
ATOM 5324 C C . THR B 1 329 ? 24.182 16.236 -12.769 1.00 62.76 329 THR B C 1
ATOM 5325 O O . THR B 1 329 ? 24.584 15.138 -12.385 1.00 60.61 329 THR B O 1
ATOM 5329 N N . PHE B 1 330 ? 23.196 16.895 -12.172 1.00 63.13 330 PHE B N 1
ATOM 5330 C CA . PHE B 1 330 ? 22.499 16.352 -11.009 1.00 63.33 330 PHE B CA 1
ATOM 5331 C C . PHE B 1 330 ? 20.998 16.376 -11.291 1.00 65.10 330 PHE B C 1
ATOM 5332 O O . PHE B 1 330 ? 20.209 16.882 -10.491 1.00 64.67 330 PHE B O 1
ATOM 5340 N N . PRO B 1 331 ? 20.588 15.797 -12.432 1.00 66.76 331 PRO B N 1
ATOM 5341 C CA . PRO B 1 331 ? 19.190 15.738 -12.862 1.00 68.17 331 PRO B CA 1
ATOM 5342 C C . PRO B 1 331 ? 18.168 15.323 -11.807 1.00 69.89 331 PRO B C 1
ATOM 5343 O O . PRO B 1 331 ? 17.061 15.854 -11.781 1.00 70.42 331 PRO B O 1
ATOM 5347 N N . TRP B 1 332 ? 18.527 14.385 -10.939 1.00 71.74 332 TRP B N 1
ATOM 5348 C CA . TRP B 1 332 ? 17.585 13.935 -9.923 1.00 75.18 332 TRP B CA 1
ATOM 5349 C C . TRP B 1 332 ? 17.016 15.094 -9.120 1.00 77.30 332 TRP B C 1
ATOM 5350 O O . TRP B 1 332 ? 15.853 15.069 -8.723 1.00 78.96 332 TRP B O 1
ATOM 5361 N N . VAL B 1 333 ? 17.841 16.110 -8.890 1.00 78.73 333 VAL B N 1
ATOM 5362 C CA . VAL B 1 333 ? 17.423 17.280 -8.131 1.00 78.79 333 VAL B CA 1
ATOM 5363 C C . VAL B 1 333 ? 16.167 17.915 -8.722 1.00 79.42 333 VAL B C 1
ATOM 5364 O O . VAL B 1 333 ? 15.291 18.377 -7.988 1.00 80.43 333 VAL B O 1
ATOM 5368 N N . LEU B 1 334 ? 16.074 17.927 -10.046 1.00 79.60 334 LEU B N 1
ATOM 5369 C CA . LEU B 1 334 ? 14.927 18.526 -10.721 1.00 80.66 334 LEU B CA 1
ATOM 5370 C C . LEU B 1 334 ? 13.756 17.570 -10.914 1.00 82.81 334 LEU B C 1
ATOM 5371 O O . LEU B 1 334 ? 12.886 17.811 -11.750 1.00 83.04 334 LEU B O 1
ATOM 5376 N N . THR B 1 335 ? 13.730 16.490 -10.143 1.00 85.06 335 THR B N 1
ATOM 5377 C CA . THR B 1 335 ? 12.647 15.525 -10.262 1.00 87.85 335 THR B CA 1
ATOM 5378 C C . THR B 1 335 ? 11.284 16.216 -10.307 1.00 90.30 335 THR B C 1
ATOM 5379 O O . THR B 1 335 ? 10.567 16.110 -11.301 1.00 91.42 335 THR B O 1
ATOM 5383 N N . CYS B 1 336 ? 10.931 16.933 -9.244 1.00 92.19 336 CYS B N 1
ATOM 5384 C CA . CYS B 1 336 ? 9.648 17.628 -9.195 1.00 93.88 336 CYS B CA 1
ATOM 5385 C C . CYS B 1 336 ? 9.632 18.886 -10.049 1.00 93.78 336 CYS B C 1
ATOM 5386 O O . CYS B 1 336 ? 8.611 19.567 -10.134 1.00 93.80 336 CYS B O 1
ATOM 5389 N N . CYS B 1 337 ? 10.759 19.190 -10.686 1.00 94.74 337 CYS B N 1
ATOM 5390 C CA . CYS B 1 337 ? 10.879 20.389 -11.511 1.00 95.97 337 CYS B CA 1
ATOM 5391 C C . CYS B 1 337 ? 11.567 20.047 -12.835 1.00 94.34 337 CYS B C 1
ATOM 5392 O O . CYS B 1 337 ? 12.554 20.671 -13.215 1.00 94.29 337 CYS B O 1
ATOM 5395 N N . GLN B 1 338 ? 11.030 19.048 -13.527 1.00 93.27 338 GLN B N 1
ATOM 5396 C CA . GLN B 1 338 ? 11.572 18.583 -14.802 1.00 91.46 338 GLN B CA 1
ATOM 5397 C C . GLN B 1 338 ? 11.998 19.727 -15.712 1.00 88.51 338 GLN B C 1
ATOM 5398 O O . GLN B 1 338 ? 11.286 20.719 -15.839 1.00 89.38 338 GLN B O 1
ATOM 5404 N N . PHE B 1 339 ? 13.157 19.588 -16.349 1.00 85.40 339 PHE B N 1
ATOM 5405 C CA . PHE B 1 339 ? 13.648 20.627 -17.250 1.00 83.52 339 PHE B CA 1
ATOM 5406 C C . PHE B 1 339 ? 13.178 20.418 -18.690 1.00 85.84 339 PHE B C 1
ATOM 5407 O O . PHE B 1 339 ? 12.997 19.283 -19.136 1.00 86.19 339 PHE B O 1
ATOM 5415 N N . ASP B 1 340 ? 12.994 21.522 -19.411 1.00 87.46 340 ASP B N 1
ATOM 5416 C CA . ASP B 1 340 ? 12.550 21.484 -20.803 1.00 88.00 340 ASP B CA 1
ATOM 5417 C C . ASP B 1 340 ? 13.389 22.436 -21.657 1.00 86.59 340 ASP B C 1
ATOM 5418 O O . ASP B 1 340 ? 13.554 23.606 -21.314 1.00 85.46 340 ASP B O 1
ATOM 5423 N N . ASP B 1 341 ? 13.909 21.933 -22.775 1.00 85.68 341 ASP B N 1
ATOM 5424 C CA . ASP B 1 341 ? 14.734 22.744 -23.671 1.00 85.49 341 ASP B CA 1
ATOM 5425 C C . ASP B 1 341 ? 14.067 24.057 -24.064 1.00 84.30 341 ASP B C 1
ATOM 5426 O O . ASP B 1 341 ? 14.731 24.991 -24.506 1.00 83.53 341 ASP B O 1
ATOM 5431 N N . LYS B 1 342 ? 12.752 24.126 -23.911 1.00 83.67 342 LYS B N 1
ATOM 5432 C CA . LYS B 1 342 ? 12.036 25.339 -24.255 1.00 84.16 342 LYS B CA 1
ATOM 5433 C C . LYS B 1 342 ? 12.486 26.502 -23.377 1.00 84.58 342 LYS B C 1
ATOM 5434 O O . LYS B 1 342 ? 12.495 27.652 -23.816 1.00 86.44 342 LYS B O 1
ATOM 5440 N N . GLU B 1 343 ? 12.866 26.191 -22.140 1.00 82.84 343 GLU B N 1
ATOM 5441 C CA . GLU B 1 343 ? 13.299 27.203 -21.176 1.00 79.89 343 GLU B CA 1
ATOM 5442 C C . GLU B 1 343 ? 14.468 28.056 -21.637 1.00 79.31 343 GLU B C 1
ATOM 5443 O O . GLU B 1 343 ? 14.493 29.265 -21.405 1.00 78.61 343 GLU B O 1
ATOM 5449 N N . THR B 1 344 ? 15.440 27.422 -22.283 1.00 78.60 344 THR B N 1
ATOM 5450 C CA . THR B 1 344 ? 16.638 28.113 -22.730 1.00 78.44 344 THR B CA 1
ATOM 5451 C C . THR B 1 344 ? 16.597 28.732 -24.125 1.00 78.80 344 THR B C 1
ATOM 5452 O O . THR B 1 344 ? 17.588 29.306 -24.584 1.00 76.07 344 THR B O 1
ATOM 5456 N N . GLU B 1 345 ? 15.452 28.628 -24.791 1.00 80.37 345 GLU B N 1
ATOM 5457 C CA . GLU B 1 345 ? 15.297 29.181 -26.133 1.00 81.88 345 GLU B CA 1
ATOM 5458 C C . GLU B 1 345 ? 15.641 30.668 -26.175 1.00 82.04 345 GLU B C 1
ATOM 5459 O O . GLU B 1 345 ? 16.337 31.131 -27.080 1.00 81.17 345 GLU B O 1
ATOM 5465 N N . ASP B 1 346 ? 15.153 31.413 -25.191 1.00 82.80 346 ASP B N 1
ATOM 5466 C CA . ASP B 1 346 ? 15.397 32.850 -25.137 1.00 84.33 346 ASP B CA 1
ATOM 5467 C C . ASP B 1 346 ? 16.878 33.196 -25.016 1.00 83.15 346 ASP B C 1
ATOM 5468 O O . ASP B 1 346 ? 17.350 34.158 -25.621 1.00 83.00 346 ASP B O 1
ATOM 5473 N N . ASP B 1 347 ? 17.610 32.417 -24.229 1.00 82.31 347 ASP B N 1
ATOM 5474 C CA . ASP B 1 347 ? 19.038 32.648 -24.046 1.00 80.63 347 ASP B CA 1
ATOM 5475 C C . ASP B 1 347 ? 19.785 32.311 -25.330 1.00 79.42 347 ASP B C 1
ATOM 5476 O O . ASP B 1 347 ? 20.715 33.013 -25.717 1.00 78.20 347 ASP B O 1
ATOM 5481 N N . LYS B 1 348 ? 19.373 31.230 -25.987 1.00 80.83 348 LYS B N 1
ATOM 5482 C CA . LYS B 1 348 ? 19.994 30.800 -27.243 1.00 81.47 348 LYS B CA 1
ATOM 5483 C C . LYS B 1 348 ? 19.829 31.888 -28.297 1.00 79.80 348 LYS B C 1
ATOM 5484 O O . LYS B 1 348 ? 20.795 32.328 -28.907 1.00 78.15 348 LYS B O 1
ATOM 5490 N N . ASP B 1 349 ? 18.589 32.313 -28.503 1.00 81.23 349 ASP B N 1
ATOM 5491 C CA . ASP B 1 349 ? 18.288 33.355 -29.474 1.00 83.88 349 ASP B CA 1
ATOM 5492 C C . ASP B 1 349 ? 19.040 34.639 -29.146 1.00 85.00 349 ASP B C 1
ATOM 5493 O O . ASP B 1 349 ? 19.518 35.337 -30.037 1.00 85.84 349 ASP B O 1
ATOM 5498 N N . ALA B 1 350 ? 19.142 34.948 -27.859 1.00 86.01 350 ALA B N 1
ATOM 5499 C CA . ALA B 1 350 ? 19.829 36.153 -27.427 1.00 87.50 350 ALA B CA 1
ATOM 5500 C C . ALA B 1 350 ? 21.329 36.079 -27.700 1.00 90.09 350 ALA B C 1
ATOM 5501 O O . ALA B 1 350 ? 21.939 37.067 -28.108 1.00 88.88 350 ALA B O 1
ATOM 5503 N N . GLU B 1 351 ? 21.916 34.905 -27.480 1.00 93.21 351 GLU B N 1
ATOM 5504 C CA . GLU B 1 351 ? 23.348 34.714 -27.680 1.00 95.50 351 GLU B CA 1
ATOM 5505 C C . GLU B 1 351 ? 23.732 34.307 -29.099 1.00 95.89 351 GLU B C 1
ATOM 5506 O O . GLU B 1 351 ? 24.770 34.727 -29.606 1.00 96.84 351 GLU B O 1
ATOM 5512 N N . THR B 1 352 ? 22.906 33.484 -29.735 1.00 96.92 352 THR B N 1
ATOM 5513 C CA . THR B 1 352 ? 23.191 33.034 -31.093 1.00 98.49 352 THR B CA 1
ATOM 5514 C C . THR B 1 352 ? 23.403 34.221 -32.026 1.00 99.34 352 THR B C 1
ATOM 5515 O O . THR B 1 352 ? 22.449 34.861 -32.469 1.00 99.11 352 THR B O 1
ATOM 5519 N N . GLU B 1 353 ? 24.668 34.504 -32.315 1.00 100.57 353 GLU B N 1
ATOM 5520 C CA . GLU B 1 353 ? 25.037 35.608 -33.188 1.00 101.84 353 GLU B CA 1
ATOM 5521 C C . GLU B 1 353 ? 24.414 35.443 -34.569 1.00 101.29 353 GLU B C 1
ATOM 5522 O O . GLU B 1 353 ? 24.219 34.322 -35.043 1.00 100.91 353 GLU B O 1
ATOM 5528 N N . ILE B 1 354 ? 24.097 36.560 -35.212 1.00 100.43 354 ILE B N 1
ATOM 5529 C CA . ILE B 1 354 ? 23.525 36.512 -36.547 1.00 100.68 354 ILE B CA 1
ATOM 5530 C C . ILE B 1 354 ? 24.662 36.301 -37.546 1.00 101.33 354 ILE B C 1
ATOM 5531 O O . ILE B 1 354 ? 25.595 37.102 -37.617 1.00 102.36 354 ILE B O 1
ATOM 5536 N N . PRO B 1 355 ? 24.605 35.207 -38.322 1.00 100.91 355 PRO B N 1
ATOM 5537 C CA . PRO B 1 355 ? 25.641 34.901 -39.313 1.00 100.29 355 PRO B CA 1
ATOM 5538 C C . PRO B 1 355 ? 25.762 35.946 -40.417 1.00 99.61 355 PRO B C 1
ATOM 5539 O O . PRO B 1 355 ? 26.842 36.568 -40.527 1.00 99.04 355 PRO B O 1
#

CATH classification: 1.20.1070.10

Nearest PDB structures (foldseek):
  2z73-assembly1_A  TM=1.003E+00  e=7.456E-48  unclassified
  2ziy-assembly1_A  TM=9.923E-01  e=2.942E-40  unclassified
  8xzi-assembly1_R  TM=7.090E-01  e=3.800E-10  Homo sapiens
  8gd9-assembly1_R  TM=8.340E-01  e=6.341E-08  Homo sapiens
  7w0n-assembly1_Q  TM=6.998E-01  e=2.416E-08  Escherichia coli

Sequence (697 aa):
ETWWYNPSIVVHPHWREFDQVPDAVYYSLGIFIGICGIIGCGGNGIVIYLFTKTKSLQTPANMFIINLAFSDFTFSLVNGFPLMTISCFLKKWIFGFAACKVYGFIGGIFGFMSIMTMAMISIDRYNVIGRPMAASKKMSHRRAFIMIIFVWLWSVLWAIGPIFGWGAYTLEGVLCNCSFDYISRDSTTRSNILCMFILGFFGPILIIFFCYFNIVMSVSNHEKEMAAMAKRLNAKELRKAQAGANAEMRLAKISIVIVSQFLLSWSPYAVVALLAQFGPLEWVTPYAAQLPVMFAKASAIHNPMIYSVSHPKFREAISQTFPWVLTCCQFDDKETEDDKDAETEIPAGEETWWYNPSIVVHPHWREFDQVPDAVYYSLGIFIGICGIIGCGGNGIVIYLFTKTKSLQTPANMFIINLAFSDFTFSLVNGFPLMTISCFLKKWIFGFAACKVYGFIGGIFGFMSIMTMAMISIDRYNVIGRPMAASKKMSHRRAFIMIIFVWLWSVLWAIGPIFGWGAYTLEGVLCNCSFDYISRDSTTRSNILCMFILGFFGPILIIFFCYFNIVMSVSNHEKEMAAMAKRLNAKELRKAQAGANAEMRLAKISIVIVSQFLLSWSPYAVVALLAQFGPLEWVTPYAAQLPVMFAKASAIHNPMIYSVSHPKFREAISQTFPWVLTCCQFDDKETEDDKDAETEIP

Secondary structure (DSSP, 8-state):
--SS--SSS---HHHHTSPPPPHHHHHHHHHHHHHHHHHHHHHHHHHHHHHHH-STT-STTHHHHHHHHHHHHHHHHHHSTTHHHHHHHTTS--SHHHHHHHHHHHHHHHHHHHHHHHHHHHHHHIIIIIS-TTT-----HHHHHHHHHHHHHHHHHHHSGGGGTSS-EEE-TTSSSEEE--S--SHHHHHHHHHIIIIIIIHHHHHHHHHHHHHHTTHHHHHHHHHHHHTTT--TTHHHHHHHHHHHHHHHHHHHHHHHHHHHHHHHHHHHHHHHHHS-GGG--HHHHHHHHHHHHHGGGSHHHHHHHH-HHHHHHHHHH-GGGGSTT---GGGGHHHHHHH---SS--/--SS--SSS---HHHHTSPPPPHHHHHHHHHHHHHHHHHHHHHHHHHHHHHHH-GGG--TTHHHHHHHHHHHHHHHHHHSTTHHHHHHHTTS--SHHHHHHHHHHHHHHHHHHHHHHHHHHHHHHIIIIIS-TTT-----HHHHHHHHHHHHHHHHHHHHGGGGTSS-EEE-TTTSSEEE--S--SHHHHHHHHHIIIIIIIHHHHHHHHHHHHHHTTHHHHHHHHHHHHSSS-SSHHHHHHHHHHHHHHHHHHHHHHHHHHHHHHHHHHHHHHHHHHS-GGG--HHHHHHHHHHHHHGGGHHHHHHHTT-HHHHHHHHTT-GGGGGGG---GGGGHHHHHHHS---

Solvent-accessible surface area: 32245 Å² total; per-residue (Å²): 141,32,48,16,131,8,104,54,4,128,2,52,69,8,4,37,36,20,63,62,14,80,67,66,35,1,86,66,12,0,96,88,3,11,87,6,7,127,65,0,27,38,17,1,25,42,0,43,123,3,1,59,156,29,184,44,4,91,80,20,21,24,51,0,16,37,12,1,3,91,0,6,62,22,8,3,80,27,1,0,115,52,33,0,10,54,0,0,80,97,62,61,3,91,65,20,81,74,22,0,82,80,1,5,33,31,8,19,12,10,7,24,0,5,3,2,0,3,0,6,17,0,45,5,17,54,29,12,31,5,96,70,55,98,51,48,104,116,21,18,86,146,128,0,112,106,30,31,73,80,0,83,113,47,0,42,88,39,0,48,4,14,61,163,50,88,9,39,8,21,5,2,2,4,8,0,0,2,14,35,19,5,11,31,110,71,98,63,11,73,42,5,3,69,26,9,18,88,53,0,27,91,18,0,44,121,51,13,119,126,4,16,95,42,9,80,112,8,80,64,96,45,116,163,35,16,57,55,55,27,157,158,158,51,55,172,52,36,158,44,40,79,12,17,18,81,14,34,63,117,43,2,110,9,8,75,74,4,7,41,21,8,50,126,3,51,41,54,8,15,78,24,2,52,50,1,0,96,27,41,50,130,148,0,47,15,86,27,0,0,103,27,5,10,104,0,11,8,5,9,15,49,3,9,83,29,5,14,92,25,8,10,44,3,18,46,3,2,36,124,64,72,70,184,40,1,80,128,35,126,42,68,98,151,57,10,69,62,23,97,50,26,110,86,129,56,82,106,52,146,180,40,38,19,126,9,111,52,5,125,2,53,63,11,5,37,30,12,63,65,16,83,64,65,37,0,100,62,14,0,99,80,2,11,92,5,7,126,67,0,30,38,16,1,23,41,0,44,109,2,1,57,134,34,173,52,4,82,68,39,24,21,51,0,18,40,13,0,3,84,0,6,61,20,8,5,81,22,4,1,112,55,34,0,8,56,0,0,78,98,66,59,2,76,66,21,88,72,22,0,70,74,0,5,40,35,7,19,6,15,7,25,0,3,4,4,0,3,0,6,17,0,50,4,15,45,20,8,17,9,94,72,60,110,30,46,100,142,12,21,95,169,74,0,100,118,24,29,77,79,0,89,125,52,0,52,90,38,0,46,4,13,63,163,52,88,9,38,10,24,3,3,2,2,8,0,0,2,16,33,14,2,11,29,102,72,96,61,10,70,48,3,4,71,31,9,17,88,48,1,24,99,23,0,47,129,54,9,129,108,4,24,105,46,9,81,130,19,73,70,74,35,120,139,48,19,42,52,50,47,162,144,150,34,88,144,62,54,99,43,49,55,0,21,13,75,12,27,40,126,44,1,110,13,8,72,75,3,9,44,22,8,50,128,4,51,41,63,6,15,72,22,1,53,54,0,0,94,27,52,48,127,156,1,30,8,81,33,0,0,104,24,4,11,115,1,12,5,5,8,14,46,4,8,83,34,7,16,100,32,8,12,38,3,18,48,4,2,32,142,68,67,70,180,44,2,94,132,38,138,40,69,97,144,57,4,81,38,18,93,56,14,116,89,118,83,182

Organism: Todarodes pacificus (NCBI:txid6637)

B-factor: mean 60.38, std 21.9, range [27.02, 141.3]

InterPro domains:
  IPR000276 G protein-coupled receptor, rhodopsin-like [PF00001] (51-315)
  IPR000276 G protein-coupled receptor, rhodopsin-like [PR00237] (36-60)
  IPR000276 G protein-coupled receptor, rhodopsin-like [PR00237] (69-90)
  IPR000276 G protein-coupled receptor, rhodopsin-like [PR00237] (115-137)
  IPR000276 G protein-coupled receptor, rhodopsin-like [PR00237] (151-172)
  IPR000276 G protein-coupled receptor, rhodopsin-like [PR00237] (201-224)
  IPR000276 G protein-coupled receptor, rhodopsin-like [PR00237] (259-283)
  IPR000276 G protein-coupled receptor, rhodopsin-like [PR00237] (297-323)
  IPR000276 G protein-coupled receptor, rhodopsin-like [PS00237] (121-137)
  IPR000276 G protein-coupled receptor, rhodopsin-like [SM01381] (45-330)
  IPR001760 Opsin [PR00238] (57-69)
  IPR001760 Opsin [PR00238] (173-185)
  IPR001760 Opsin [PR00238] (294-306)
  IPR006031 XYPPX repeat [PF02162] (387-398)
  IPR006031 XYPPX repeat [PF02162] (399-413)
  IPR017452 GPCR, rhodopsin-like, 7TM [PS50262] (51-315)
  IPR027430 Visual pigments (opsins) retinal binding site [PS00238] (299-315)
  IPR050125 G-protein coupled receptor opsins [PTHR24240] (29-332)